Protein AF-A0A376GWA1-F1 (afdb_monomer)

pLDDT: mean 73.94, std 18.52, range [35.31, 97.44]

Radius of gyration: 30.55 Å; Cα contacts (8 Å, |Δi|>4): 297; chains: 1; bounding box: 70×50×86 Å

Sequence (378 aa):
MYVSLILFSVLILTYRDEFFILRLTRSLVLTAFQISLTAFISRSLGLTKLRANLLSLSLEDYSLKVYGVSLAIAVGLYLLYFFFHKTTHYTYKSVQSFILITAIFSFMGLLTFSGILVYQSALWTKNFFGNVGIDEILYTLSQPLTGTDAGQIYTFILGPLLNAVVLSFLIVFLYRIFFLFVWSNKDTSFYTLSSKKNICLTIVSLIIMSTGILAGVSTIGYSELKAYFFEKSTLYEDYFTDPHDVKITFPSQKRNLIYIYVESLESTYLSKELGGIQEENLLPHLSELAQTENGINFSHQNNLGGAIQVPGVGFTVGGMVAQSAGVPLKVTGGYNENEYGNTTSFMPGLTSIGTILAEQGYNQAILMGSDASFGGAR

Secondary structure (DSSP, 8-state):
-HHHHHHHHHHHHH---S-HHHHHHHHHHHHHHHHHHHHHHHHHTT-HHHHHHH--S--TT--HHHHHHHHHHHHHHHHHHHHHHTTTS--HHHHHHHHHHHHHHHHHHHHHHHHHHHHHHHHHHHHHH-S--HHHHHHHHHS-STT--HHHHHHHIIIIIHHHHHHHHHHHHHHHHHHHHTTTTS--SS----HHHHHHHHHHHHHHHHHHHHHHHHHH-HHHHHHHHH----HHHHH---TTTS-----SS---------TT--GGGSBTTTTSSBSS-S-HHHHHHHTSTT-----SSSSS--PPPPTT-SSHHHHHHHHHHSS-----TTS-TT-TTTSSSSSTT---HHHHHHHTT-------SS-TTGGG--

InterPro domains:
  IPR017850 Alkaline-phosphatase-like, core domain superfamily [G3DSA:3.40.720.10] (250-378)
  IPR050448 OpgB/LTA synthase bacterial cell wall biosynthesis [PTHR47371] (42-376)

Structure (mmCIF, N/CA/C/O backbone):
data_AF-A0A376GWA1-F1
#
_entry.id   AF-A0A376GWA1-F1
#
loop_
_atom_site.group_PDB
_atom_site.id
_atom_site.type_symbol
_atom_site.label_atom_id
_atom_site.label_alt_id
_atom_site.label_comp_id
_atom_site.label_asym_id
_atom_site.label_entity_id
_atom_site.label_seq_id
_atom_site.pdbx_PDB_ins_code
_atom_site.Cartn_x
_atom_site.Cartn_y
_atom_site.Cartn_z
_atom_site.occupancy
_atom_site.B_iso_or_equiv
_atom_site.auth_seq_id
_atom_site.auth_comp_id
_atom_site.auth_asym_id
_atom_site.auth_atom_id
_atom_site.pdbx_PDB_model_num
ATOM 1 N N . MET A 1 1 ? 17.966 25.066 -29.386 1.00 43.84 1 MET A N 1
ATOM 2 C CA . MET A 1 1 ? 17.988 25.423 -30.817 1.00 43.84 1 MET A CA 1
ATOM 3 C C . MET A 1 1 ? 19.388 25.249 -31.391 1.00 43.84 1 MET A C 1
ATOM 5 O O . MET A 1 1 ? 19.549 24.379 -32.231 1.00 43.84 1 MET A O 1
ATOM 9 N N . TYR A 1 2 ? 20.410 25.955 -30.887 1.00 44.69 2 TYR A N 1
ATOM 10 C CA . TYR A 1 2 ? 21.795 25.828 -31.374 1.00 44.69 2 TYR A CA 1
ATOM 11 C C . TYR A 1 2 ? 22.357 24.402 -31.297 1.00 44.69 2 TYR A C 1
ATOM 13 O O . TYR A 1 2 ? 22.896 23.922 -32.281 1.00 44.69 2 TYR A O 1
ATOM 21 N N . VAL A 1 3 ? 22.146 23.673 -30.194 1.00 50.56 3 VAL A N 1
ATOM 22 C CA . VAL A 1 3 ? 22.621 22.279 -30.057 1.00 50.56 3 VAL A CA 1
ATOM 23 C C . VAL A 1 3 ? 21.948 21.337 -31.060 1.00 50.56 3 VAL A C 1
ATOM 25 O O . VAL A 1 3 ? 22.618 20.508 -31.660 1.00 50.56 3 VAL A O 1
ATOM 28 N N . SER A 1 4 ? 20.641 21.483 -31.287 1.00 52.28 4 SER A N 1
ATOM 29 C CA . SER A 1 4 ? 19.888 20.652 -32.235 1.00 52.28 4 SER A CA 1
ATOM 30 C C . SER A 1 4 ? 20.207 20.999 -33.692 1.00 52.28 4 SER A C 1
ATOM 32 O O . SER A 1 4 ? 20.303 20.097 -34.513 1.00 52.28 4 SER A O 1
ATOM 34 N N . LEU A 1 5 ? 20.434 22.278 -34.011 1.00 49.84 5 LEU A N 1
ATOM 35 C CA . LEU A 1 5 ? 20.917 22.727 -35.324 1.00 49.84 5 LEU A CA 1
ATOM 36 C C . LEU A 1 5 ? 22.355 22.281 -35.587 1.00 49.84 5 LEU A C 1
ATOM 38 O O . LEU A 1 5 ? 22.661 21.870 -36.702 1.00 49.84 5 LEU A O 1
ATOM 42 N N . ILE A 1 6 ? 23.219 22.304 -34.570 1.00 54.72 6 ILE A N 1
ATOM 43 C CA . ILE A 1 6 ? 24.573 21.752 -34.653 1.00 54.72 6 ILE A CA 1
ATOM 44 C C . ILE A 1 6 ? 24.490 20.237 -34.845 1.00 54.72 6 ILE A C 1
ATOM 46 O O . ILE A 1 6 ? 25.151 19.726 -35.737 1.00 54.72 6 ILE A O 1
ATOM 50 N N . LEU A 1 7 ? 23.635 19.520 -34.103 1.00 51.28 7 LEU A N 1
ATOM 51 C CA . LEU A 1 7 ? 23.456 18.076 -34.280 1.00 51.28 7 LEU A CA 1
ATOM 52 C C . LEU A 1 7 ? 22.918 17.749 -35.679 1.00 51.28 7 LEU A C 1
ATOM 54 O O . LEU A 1 7 ? 23.459 16.877 -36.345 1.00 51.28 7 LEU A O 1
ATOM 58 N N . PHE A 1 8 ? 21.913 18.486 -36.158 1.00 56.66 8 PHE A N 1
ATOM 59 C CA . PHE A 1 8 ? 21.371 18.364 -37.514 1.00 56.66 8 PHE A CA 1
ATOM 60 C C . PHE A 1 8 ? 22.450 18.589 -38.581 1.00 56.66 8 PHE A C 1
ATOM 62 O O . PHE A 1 8 ? 22.602 17.781 -39.497 1.00 56.66 8 PHE A O 1
ATOM 69 N N . SER A 1 9 ? 23.229 19.664 -38.434 1.00 49.88 9 SER A N 1
ATOM 70 C CA . SER A 1 9 ? 24.296 20.041 -39.366 1.00 49.88 9 SER A CA 1
ATOM 71 C C . SER A 1 9 ? 25.438 19.028 -39.343 1.00 49.88 9 SER A C 1
ATOM 73 O O . SER A 1 9 ? 25.935 18.625 -40.387 1.00 49.88 9 SER A O 1
ATOM 75 N N . VAL A 1 10 ? 25.822 18.542 -38.163 1.00 54.47 10 VAL A N 1
ATOM 76 C CA . VAL A 1 10 ? 26.822 17.483 -38.025 1.00 54.47 10 VAL A CA 1
ATOM 77 C C . VAL A 1 10 ? 26.305 16.204 -38.672 1.00 54.47 10 VAL A C 1
ATOM 79 O O . VAL A 1 10 ? 27.011 15.633 -39.496 1.00 54.47 10 VAL A O 1
ATOM 82 N N . LEU A 1 11 ? 25.071 15.782 -38.389 1.00 52.16 11 LEU A N 1
ATOM 83 C CA . LEU A 1 11 ? 24.484 14.558 -38.941 1.00 52.16 11 LEU A CA 1
ATOM 84 C C . LEU A 1 11 ? 24.342 14.610 -40.469 1.00 52.16 11 LEU A C 1
ATOM 86 O O . LEU A 1 11 ? 24.653 13.624 -41.133 1.00 52.16 11 LEU A O 1
ATOM 90 N N . ILE A 1 12 ? 23.943 15.751 -41.048 1.00 51.69 12 ILE A N 1
ATOM 91 C CA . ILE A 1 12 ? 23.809 15.891 -42.508 1.00 51.69 12 ILE A CA 1
ATOM 92 C C . ILE A 1 12 ? 25.167 15.985 -43.224 1.00 51.69 12 ILE A C 1
ATOM 94 O O . ILE A 1 12 ? 25.289 15.546 -44.369 1.00 51.69 12 ILE A O 1
ATOM 98 N N . LEU A 1 13 ? 26.198 16.517 -42.558 1.00 49.69 13 LEU A N 1
ATOM 99 C CA . LEU A 1 13 ? 27.536 16.688 -43.134 1.00 49.69 13 LEU A CA 1
ATOM 100 C C . LEU A 1 13 ? 28.444 15.462 -42.942 1.00 49.69 13 LEU A C 1
ATOM 102 O O . LEU A 1 13 ? 29.303 15.218 -43.785 1.00 49.69 13 LEU A O 1
ATOM 106 N N . THR A 1 14 ? 28.265 14.680 -41.871 1.00 46.69 14 THR A N 1
ATOM 107 C CA . THR A 1 14 ? 29.135 13.526 -41.555 1.00 46.69 14 THR A CA 1
ATOM 108 C C . THR A 1 14 ? 28.637 12.191 -42.105 1.00 46.69 14 THR A C 1
ATOM 110 O O . THR A 1 14 ? 29.455 11.305 -42.353 1.00 46.69 14 THR A O 1
ATOM 113 N N . TYR A 1 15 ? 27.333 12.021 -42.347 1.00 52.41 15 TYR A N 1
ATOM 114 C CA . TYR A 1 15 ? 26.832 10.787 -42.957 1.00 52.41 15 TYR A CA 1
ATOM 115 C C . TYR A 1 15 ? 27.150 10.734 -44.452 1.00 52.41 15 TYR A C 1
ATOM 117 O O . TYR A 1 15 ? 26.867 11.669 -45.192 1.00 52.41 15 TYR A O 1
ATOM 125 N N . ARG A 1 16 ? 27.699 9.609 -44.915 1.00 51.59 16 ARG A N 1
ATOM 126 C CA . ARG A 1 16 ? 28.082 9.354 -46.315 1.00 51.59 16 ARG A CA 1
ATOM 127 C C . ARG A 1 16 ? 27.041 8.508 -47.068 1.00 51.59 16 ARG A C 1
ATOM 129 O O . ARG A 1 16 ? 27.398 7.657 -47.869 1.00 51.59 16 ARG A O 1
ATOM 136 N N . ASP A 1 17 ? 25.749 8.718 -46.813 1.00 52.72 17 ASP A N 1
ATOM 137 C CA . ASP A 1 17 ? 24.695 8.046 -47.593 1.00 52.72 17 ASP A CA 1
ATOM 138 C C . ASP A 1 17 ? 24.692 8.577 -49.037 1.00 52.72 17 ASP A C 1
ATOM 140 O O . ASP A 1 17 ? 24.667 9.794 -49.223 1.00 52.72 17 ASP A O 1
ATOM 144 N N . GLU A 1 18 ? 24.682 7.710 -50.055 1.00 46.94 18 GLU A N 1
ATOM 145 C CA . GLU A 1 18 ? 24.716 8.127 -51.475 1.00 46.94 18 GLU A CA 1
ATOM 146 C C . GLU A 1 18 ? 23.522 9.010 -51.887 1.00 46.94 18 GLU A C 1
ATOM 148 O O . GLU A 1 18 ? 23.629 9.809 -52.814 1.00 46.94 18 GLU A O 1
ATOM 153 N N . PHE A 1 19 ? 22.403 8.942 -51.156 1.00 49.78 19 PHE A N 1
ATOM 154 C CA . PHE A 1 19 ? 21.182 9.689 -51.453 1.00 49.78 19 PHE A CA 1
ATOM 155 C C . PHE A 1 19 ? 20.932 10.817 -50.442 1.00 49.78 19 PHE A C 1
ATOM 157 O O . PHE A 1 19 ? 20.612 10.580 -49.273 1.00 49.78 19 PHE A O 1
ATOM 164 N N . PHE A 1 20 ? 21.012 12.064 -50.918 1.00 51.97 20 PHE A N 1
ATOM 165 C CA . PHE A 1 20 ? 20.806 13.291 -50.131 1.00 51.97 20 PHE A CA 1
ATOM 166 C C . PHE A 1 20 ? 19.469 13.315 -49.371 1.00 51.97 20 PHE A C 1
ATOM 168 O O . PHE A 1 20 ? 19.430 13.699 -48.204 1.00 51.97 20 PHE A O 1
ATOM 175 N N . ILE A 1 21 ? 18.386 12.843 -50.001 1.00 45.09 21 ILE A N 1
ATOM 176 C CA . ILE A 1 21 ? 17.042 12.817 -49.401 1.00 45.09 21 ILE A CA 1
ATOM 177 C C . ILE A 1 21 ? 17.017 11.935 -48.150 1.00 45.09 21 ILE A C 1
ATOM 179 O O . ILE A 1 21 ? 16.482 12.344 -47.122 1.00 45.09 21 ILE A O 1
ATOM 183 N N . LEU A 1 22 ? 17.659 10.764 -48.202 1.00 47.38 22 LEU A N 1
ATOM 184 C CA .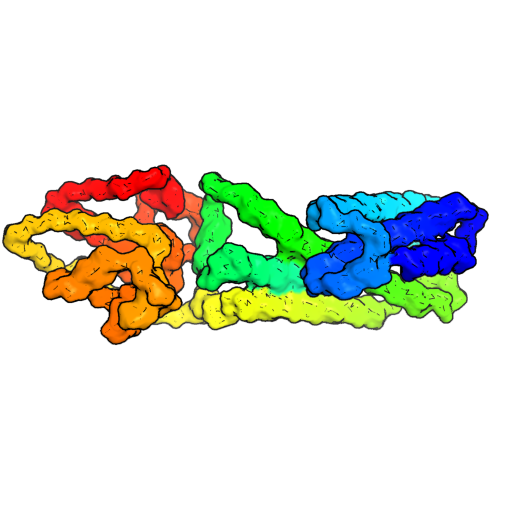 LEU A 1 22 ? 17.701 9.825 -47.082 1.00 47.38 22 LEU A CA 1
ATOM 185 C C . LEU A 1 22 ? 18.472 10.417 -45.893 1.00 47.38 22 LEU A C 1
ATOM 187 O O . LEU A 1 22 ? 18.023 10.340 -44.745 1.00 47.38 22 LEU A O 1
ATOM 191 N N . ARG A 1 23 ? 19.595 11.077 -46.191 1.00 55.56 23 ARG A N 1
ATOM 192 C CA . ARG A 1 23 ? 20.432 11.782 -45.218 1.00 55.56 23 ARG A CA 1
ATOM 193 C C . ARG A 1 23 ? 19.675 12.927 -44.541 1.00 55.56 23 ARG A C 1
ATOM 195 O O . ARG A 1 23 ? 19.701 13.047 -43.320 1.00 55.56 23 ARG A O 1
ATOM 202 N N . LEU A 1 24 ? 18.943 13.718 -45.324 1.00 52.69 24 LEU A N 1
ATOM 203 C CA . LEU A 1 24 ? 18.109 14.813 -44.837 1.00 52.69 24 LEU A CA 1
ATOM 204 C C . LEU A 1 24 ? 16.994 14.305 -43.913 1.00 52.69 24 LEU A C 1
ATOM 206 O O . LEU A 1 24 ? 16.835 14.816 -42.805 1.00 52.69 24 LEU A O 1
ATOM 210 N N . THR A 1 25 ? 16.265 13.259 -44.319 1.00 50.50 25 THR A N 1
ATOM 211 C CA . THR A 1 25 ? 15.209 12.662 -43.483 1.00 50.50 25 THR A CA 1
ATOM 212 C C . THR A 1 25 ? 15.746 12.093 -42.171 1.00 50.50 25 THR A C 1
ATOM 214 O O . THR A 1 25 ? 15.136 12.307 -41.126 1.00 50.50 25 THR A O 1
ATOM 217 N N . ARG A 1 26 ? 16.913 11.434 -42.182 1.00 55.84 26 ARG A N 1
ATOM 218 C CA . ARG A 1 26 ? 17.567 10.930 -40.963 1.00 55.84 26 ARG A CA 1
ATOM 219 C C . ARG A 1 26 ? 17.908 12.046 -39.993 1.00 55.84 26 ARG A C 1
ATOM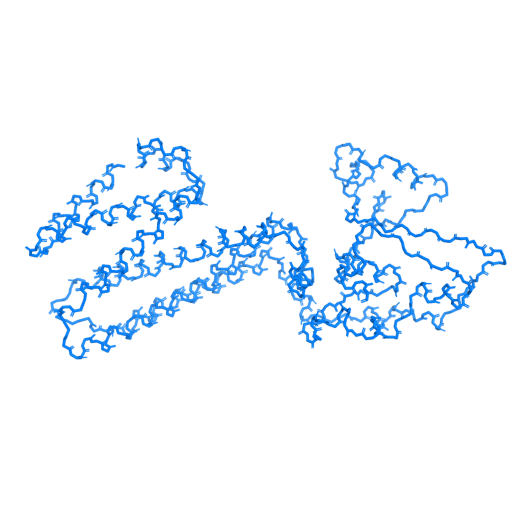 221 O O . ARG A 1 26 ? 17.571 11.949 -38.814 1.00 55.84 26 ARG A O 1
ATOM 228 N N . SER A 1 27 ? 18.563 13.093 -40.487 1.00 57.78 27 SER A N 1
ATOM 229 C CA . SER A 1 27 ? 18.956 14.227 -39.657 1.00 57.78 27 SER A CA 1
ATOM 230 C C . SER A 1 27 ? 17.727 14.910 -39.061 1.00 57.78 27 SER A C 1
ATOM 232 O O . SER A 1 27 ? 17.721 15.187 -37.868 1.00 57.78 27 SER A O 1
ATOM 234 N N . LEU A 1 28 ? 16.648 15.088 -39.834 1.00 57.03 28 LEU A N 1
ATOM 235 C CA . LEU A 1 28 ? 15.393 15.659 -39.329 1.00 57.03 28 LEU A CA 1
ATOM 236 C C . LEU A 1 28 ? 14.769 14.807 -38.214 1.00 57.03 28 LEU A C 1
ATOM 238 O O . LEU A 1 28 ? 14.411 15.344 -37.167 1.00 57.03 28 LEU A O 1
ATOM 242 N N . VAL A 1 29 ? 14.679 13.485 -38.401 1.00 57.00 29 VAL A N 1
ATOM 243 C CA . VAL A 1 29 ? 14.091 12.567 -37.409 1.00 57.00 29 VAL A CA 1
ATOM 244 C C . VAL A 1 29 ? 14.927 12.511 -36.130 1.00 57.00 29 VAL A C 1
ATOM 246 O O . VAL A 1 29 ? 14.375 12.575 -35.035 1.00 57.00 29 VAL A O 1
ATOM 249 N N . LEU A 1 30 ? 16.254 12.436 -36.243 1.00 56.84 30 LEU A N 1
ATOM 250 C CA . LEU A 1 30 ? 17.157 12.382 -35.089 1.00 56.84 30 LEU A CA 1
ATOM 251 C C . LEU A 1 30 ? 17.170 13.698 -34.306 1.00 56.84 30 LEU A C 1
ATOM 253 O O . LEU A 1 30 ? 17.170 13.682 -33.076 1.00 56.84 30 LEU A O 1
ATOM 257 N N . THR A 1 31 ? 17.124 14.834 -35.000 1.00 60.22 31 THR A N 1
ATOM 258 C CA . THR A 1 31 ? 17.002 16.153 -34.372 1.00 60.22 31 THR A CA 1
ATOM 259 C C . THR A 1 31 ? 15.644 16.311 -33.686 1.00 60.22 31 THR A C 1
ATOM 261 O O . THR A 1 31 ? 15.601 16.763 -32.543 1.00 60.22 31 THR A O 1
ATOM 264 N N . ALA A 1 32 ? 14.545 15.889 -34.320 1.00 57.03 32 ALA A N 1
ATOM 265 C CA . ALA A 1 32 ? 13.217 15.908 -33.706 1.00 57.03 32 ALA A CA 1
ATOM 266 C C . ALA A 1 32 ? 13.155 15.006 -32.461 1.00 57.03 32 ALA A C 1
ATOM 268 O O . ALA A 1 32 ? 12.693 15.439 -31.407 1.00 57.03 32 ALA A O 1
ATOM 269 N N . PHE A 1 33 ? 13.709 13.793 -32.544 1.00 60.47 33 PHE A N 1
ATOM 270 C CA . PHE A 1 33 ? 13.827 12.875 -31.414 1.00 60.47 33 PHE A CA 1
ATOM 271 C C . PHE A 1 33 ? 14.638 13.483 -30.265 1.00 60.47 33 PHE A C 1
ATOM 273 O O . PHE A 1 33 ? 14.189 13.463 -29.122 1.00 60.47 33 PHE A O 1
ATOM 280 N N . GLN A 1 34 ? 15.799 14.076 -30.556 1.00 65.38 34 GLN A N 1
ATOM 281 C CA . GLN A 1 34 ? 16.631 14.731 -29.547 1.00 65.38 34 GLN A CA 1
ATOM 282 C C . GLN A 1 34 ? 15.878 15.874 -28.856 1.00 65.38 34 GLN A C 1
ATOM 284 O O . GLN A 1 34 ? 15.962 16.004 -27.635 1.00 65.38 34 GLN A O 1
ATOM 289 N N . ILE A 1 35 ? 15.143 16.696 -29.609 1.00 62.25 35 ILE A N 1
ATOM 290 C CA . ILE A 1 35 ? 14.352 17.808 -29.067 1.00 62.25 35 ILE A CA 1
ATOM 291 C C . ILE A 1 35 ? 13.261 17.276 -28.131 1.00 62.25 35 ILE A C 1
ATOM 293 O O . ILE A 1 35 ? 13.181 17.718 -26.982 1.00 62.25 35 ILE A O 1
ATOM 297 N N . SER A 1 36 ? 12.479 16.289 -28.578 1.00 60.16 36 SER A N 1
ATOM 298 C CA . SER A 1 36 ? 11.403 15.689 -27.781 1.00 60.16 36 SER A CA 1
ATOM 299 C C . SER A 1 36 ? 11.926 14.983 -26.529 1.00 60.16 36 SER A C 1
ATOM 301 O O . SER A 1 36 ? 11.378 15.162 -25.442 1.00 60.16 36 SER A O 1
ATOM 303 N N . LEU A 1 37 ? 13.028 14.240 -26.649 1.00 60.50 37 LEU A N 1
ATOM 304 C CA . LEU A 1 37 ? 13.675 13.550 -25.535 1.00 60.50 37 LEU A CA 1
ATOM 305 C C . LEU A 1 37 ? 14.234 14.540 -24.503 1.00 60.50 37 LEU A C 1
ATOM 307 O O . LEU A 1 37 ? 14.027 14.375 -23.303 1.00 60.50 37 LEU A O 1
ATOM 311 N N . THR A 1 38 ? 14.906 15.597 -24.964 1.00 60.41 38 THR A N 1
ATOM 312 C CA . THR A 1 38 ? 15.477 16.633 -24.089 1.00 60.41 38 THR A CA 1
ATOM 313 C C . THR A 1 38 ? 14.379 17.377 -23.330 1.00 60.41 38 THR A C 1
ATOM 315 O O . THR A 1 38 ? 14.518 17.625 -22.130 1.00 60.41 38 THR A O 1
ATOM 318 N N . ALA A 1 39 ? 13.269 17.694 -24.004 1.00 59.59 39 ALA A N 1
ATOM 319 C CA . ALA A 1 39 ? 12.104 18.325 -23.391 1.00 59.59 39 ALA A CA 1
ATOM 320 C C . ALA A 1 39 ? 11.457 17.425 -22.323 1.00 59.59 39 ALA A C 1
ATOM 322 O O . ALA A 1 39 ? 11.138 17.896 -21.230 1.00 59.59 39 ALA A O 1
ATOM 323 N N . PHE A 1 40 ? 11.321 16.127 -22.610 1.00 60.56 40 PHE A N 1
ATOM 324 C CA . PHE A 1 40 ? 10.757 15.146 -21.684 1.00 60.56 40 PHE A CA 1
ATOM 325 C C . PHE A 1 40 ? 11.630 14.957 -20.433 1.00 60.56 40 PHE A C 1
ATOM 327 O O . PHE A 1 40 ? 11.143 15.118 -19.314 1.00 60.56 40 PHE A O 1
ATOM 334 N N . ILE A 1 41 ? 12.934 14.704 -20.610 1.00 56.56 41 ILE A N 1
ATOM 335 C CA . ILE A 1 41 ? 13.886 14.498 -19.503 1.00 56.56 41 ILE A CA 1
ATOM 336 C C . ILE A 1 41 ? 13.970 15.740 -18.613 1.00 56.56 41 ILE A C 1
ATOM 338 O O . ILE A 1 41 ? 13.891 15.634 -17.390 1.00 56.56 41 ILE A O 1
ATOM 342 N N . SER A 1 42 ? 14.080 16.929 -19.214 1.00 59.84 42 SER A N 1
ATOM 343 C CA . SER A 1 42 ? 14.188 18.179 -18.451 1.00 59.84 42 SER A CA 1
ATOM 344 C C . SER A 1 42 ? 12.953 18.426 -17.581 1.00 59.84 42 SER A C 1
ATOM 346 O O . SER A 1 42 ? 13.077 18.967 -16.484 1.00 59.84 42 SER A O 1
ATOM 348 N N . ARG A 1 43 ? 11.765 18.008 -18.040 1.00 57.25 43 ARG A N 1
ATOM 349 C CA . ARG A 1 43 ? 10.516 18.131 -17.280 1.00 57.25 43 ARG A CA 1
ATOM 350 C C . ARG A 1 43 ? 10.371 17.046 -16.212 1.00 57.25 43 ARG A C 1
ATOM 352 O O . ARG A 1 43 ? 9.977 17.375 -15.100 1.00 57.25 43 ARG A O 1
ATOM 359 N N . SER A 1 44 ? 10.733 15.798 -16.515 1.00 54.81 44 SER A N 1
ATOM 360 C CA . SER A 1 44 ? 10.682 14.683 -15.556 1.00 54.81 44 SER A CA 1
ATOM 361 C C . SER A 1 44 ? 11.647 14.854 -14.378 1.00 54.81 44 SER A C 1
ATOM 363 O O . SER A 1 44 ? 11.371 14.342 -13.301 1.00 54.81 44 SER A O 1
ATOM 365 N N . LEU A 1 45 ? 12.771 15.550 -14.578 1.00 54.41 45 LEU A N 1
ATOM 366 C CA . LEU A 1 45 ? 13.791 15.787 -13.549 1.00 54.41 45 LEU A CA 1
ATOM 367 C C . LEU A 1 45 ? 13.687 17.173 -12.884 1.00 54.41 45 LEU A C 1
ATOM 369 O O . LEU A 1 45 ? 14.565 17.543 -12.111 1.00 54.41 45 LEU A O 1
ATOM 373 N N . GLY A 1 46 ? 12.663 17.975 -13.204 1.00 55.22 46 GLY A N 1
ATOM 374 C CA . GLY A 1 46 ? 12.490 19.316 -12.625 1.00 55.22 46 GLY A CA 1
ATOM 375 C C . GLY A 1 46 ? 13.579 20.334 -13.008 1.00 55.22 46 GLY A C 1
ATOM 376 O O . GLY A 1 46 ? 13.740 21.356 -12.344 1.00 55.22 46 GLY A O 1
ATOM 377 N N . LEU A 1 47 ? 14.335 20.090 -14.085 1.00 58.69 47 LEU A N 1
ATOM 378 C CA . LEU A 1 47 ? 15.491 20.893 -14.506 1.00 58.69 47 LEU A CA 1
ATOM 379 C C . LEU A 1 47 ? 15.065 22.144 -15.301 1.00 58.69 47 LEU A C 1
ATOM 381 O O . LEU A 1 47 ? 15.340 22.288 -16.496 1.00 58.69 47 LEU A O 1
ATOM 385 N N . THR A 1 48 ? 14.404 23.088 -14.629 1.00 55.31 48 THR A N 1
ATOM 386 C CA . THR A 1 48 ? 13.850 24.325 -15.220 1.00 55.31 48 THR A CA 1
ATOM 387 C C . THR A 1 48 ? 14.893 25.238 -15.877 1.00 55.31 48 THR A C 1
ATOM 389 O O . THR A 1 48 ? 14.604 25.844 -16.906 1.00 55.31 48 THR A O 1
ATOM 392 N N . LYS A 1 49 ? 16.133 25.300 -15.369 1.00 45.94 49 LYS A N 1
ATOM 393 C CA . LYS A 1 49 ? 17.220 26.092 -15.991 1.00 45.94 49 LYS A CA 1
ATOM 394 C C . LYS A 1 49 ? 17.739 25.499 -17.308 1.00 45.94 49 LYS A C 1
ATOM 396 O O . LYS A 1 49 ? 18.137 26.249 -18.196 1.00 45.94 49 LYS A O 1
ATOM 401 N N . LEU A 1 50 ? 17.712 24.171 -17.464 1.00 50.28 50 LEU A N 1
ATOM 402 C CA . LEU A 1 50 ? 18.107 23.503 -18.712 1.00 50.28 50 LEU A CA 1
ATOM 403 C C . LEU A 1 50 ? 17.084 23.798 -19.828 1.00 50.28 50 LEU A C 1
ATOM 405 O O . LEU A 1 50 ? 17.457 24.020 -20.979 1.00 50.28 50 LEU A O 1
ATOM 409 N N . ARG A 1 51 ? 15.799 23.887 -19.452 1.00 50.94 51 ARG A N 1
ATOM 410 C CA . ARG A 1 51 ? 14.655 24.215 -20.322 1.00 50.94 51 ARG A CA 1
ATOM 411 C C . ARG A 1 51 ? 14.805 25.579 -21.009 1.00 50.94 51 ARG A C 1
ATOM 413 O O . ARG A 1 51 ? 14.628 25.650 -22.221 1.00 50.94 51 ARG A O 1
ATOM 420 N N . ALA A 1 52 ? 15.174 26.622 -20.260 1.00 48.59 52 ALA A N 1
ATOM 421 C CA . ALA A 1 52 ? 15.273 27.998 -20.765 1.00 48.59 52 ALA A CA 1
ATOM 422 C C . ALA A 1 52 ? 16.430 28.211 -21.762 1.00 48.59 52 ALA A C 1
ATOM 424 O O . ALA A 1 52 ? 16.297 28.972 -22.716 1.00 48.59 52 ALA A O 1
ATOM 425 N N . ASN A 1 53 ? 17.550 27.504 -21.582 1.00 47.53 53 ASN A N 1
ATOM 426 C CA . ASN A 1 53 ? 18.735 27.668 -22.432 1.00 47.53 53 ASN A CA 1
ATOM 427 C C . ASN A 1 53 ? 18.732 26.769 -23.686 1.00 47.53 53 ASN A C 1
ATOM 429 O O . ASN A 1 53 ? 19.423 27.067 -24.661 1.00 47.53 53 ASN A O 1
ATOM 433 N N . LEU A 1 54 ? 17.974 25.663 -23.694 1.00 49.12 54 LEU A N 1
ATOM 434 C CA . LEU A 1 54 ? 17.972 24.694 -24.803 1.00 49.12 54 LEU A CA 1
ATOM 435 C C . LEU A 1 54 ? 16.814 24.868 -25.795 1.00 49.12 54 LEU A C 1
ATOM 437 O O . LEU A 1 54 ? 16.983 24.526 -26.970 1.00 49.12 54 LEU A O 1
ATOM 441 N N . LEU A 1 55 ? 15.663 25.402 -25.384 1.00 50.94 55 LEU A N 1
ATOM 442 C CA . LEU A 1 55 ? 14.455 25.496 -26.209 1.00 50.94 55 LEU A CA 1
ATOM 443 C C . LEU A 1 55 ? 13.961 26.949 -26.226 1.00 50.94 55 LEU A C 1
ATOM 445 O O . LEU A 1 55 ? 13.311 27.397 -25.297 1.00 50.94 55 LEU A O 1
ATOM 449 N N . SER A 1 56 ? 14.283 27.690 -27.290 1.00 43.34 56 SER A N 1
ATOM 450 C CA . SER A 1 56 ? 13.837 29.079 -27.501 1.00 43.34 56 SER A CA 1
ATOM 451 C C . SER A 1 56 ? 12.434 29.187 -28.111 1.00 43.34 56 SER A C 1
ATOM 453 O O . SER A 1 56 ? 11.979 30.284 -28.411 1.00 43.34 56 SER A O 1
ATOM 455 N N . LEU A 1 57 ? 11.755 28.059 -28.340 1.00 43.03 57 LEU A N 1
ATOM 456 C CA . LEU A 1 57 ? 10.321 28.058 -28.605 1.00 43.03 57 LEU A CA 1
ATOM 457 C C . LEU A 1 57 ? 9.624 28.156 -27.252 1.00 43.03 57 LEU A C 1
ATOM 459 O O . LEU A 1 57 ? 9.892 27.326 -26.381 1.00 43.03 57 LEU A O 1
ATOM 463 N N . SER A 1 58 ? 8.740 29.143 -27.095 1.00 41.53 58 SER A N 1
ATOM 464 C CA . SER A 1 58 ? 7.801 29.272 -25.977 1.00 41.53 58 SER A CA 1
ATOM 465 C C . SER A 1 58 ? 6.829 28.087 -25.989 1.00 41.53 58 SER A C 1
ATOM 467 O O . SER A 1 58 ? 5.667 28.169 -26.366 1.00 41.53 58 SER A O 1
ATOM 469 N N . LEU A 1 59 ? 7.353 26.927 -25.621 1.00 46.59 59 LEU A N 1
ATOM 470 C CA . LEU A 1 59 ? 6.687 25.640 -25.490 1.00 46.59 59 LEU A CA 1
ATOM 471 C C . LEU A 1 59 ? 5.991 25.549 -24.117 1.00 46.59 59 LEU A C 1
ATOM 473 O O . LEU A 1 59 ? 5.961 24.491 -23.479 1.00 46.59 59 LEU A O 1
ATOM 477 N N . GLU A 1 60 ? 5.511 26.690 -23.617 1.00 46.12 60 GLU A N 1
ATOM 478 C CA . GLU A 1 60 ? 4.941 26.835 -22.277 1.00 46.12 60 GLU A CA 1
ATOM 479 C C . GLU A 1 60 ? 3.560 26.180 -22.153 1.00 46.12 60 GLU A C 1
ATOM 481 O O . GLU A 1 60 ? 3.250 25.677 -21.076 1.00 46.12 60 GLU A O 1
ATOM 486 N N . ASP A 1 61 ? 2.830 25.998 -23.259 1.00 45.56 61 ASP A N 1
ATOM 487 C CA . ASP A 1 61 ? 1.416 25.589 -23.212 1.00 45.56 61 ASP A CA 1
ATOM 488 C C . ASP A 1 61 ? 1.128 24.093 -23.414 1.00 45.56 61 ASP A C 1
ATOM 490 O O . ASP A 1 61 ? -0.018 23.655 -23.300 1.00 45.56 61 ASP A O 1
ATOM 494 N N . TYR A 1 62 ? 2.132 23.255 -23.688 1.00 52.91 62 TYR A N 1
ATOM 495 C CA . TYR A 1 62 ? 1.869 21.839 -23.970 1.00 52.91 62 TYR A CA 1
ATOM 496 C C . TYR A 1 62 ? 1.974 20.951 -22.719 1.00 52.91 62 TYR A C 1
ATOM 498 O O . TYR A 1 62 ? 2.961 20.968 -21.969 1.00 52.91 62 TYR A O 1
ATOM 506 N N . SER A 1 63 ? 0.938 20.134 -22.498 1.00 53.38 63 SER A N 1
ATOM 507 C CA . SER A 1 63 ? 0.889 19.154 -21.406 1.00 53.38 63 SER A CA 1
ATOM 508 C C . SER A 1 63 ? 1.931 18.041 -21.599 1.00 53.38 63 SER A C 1
ATOM 510 O O . SER A 1 63 ? 2.336 17.739 -22.723 1.00 53.38 63 SER A O 1
ATOM 512 N N . LEU A 1 64 ? 2.353 17.387 -20.506 1.00 51.81 64 LEU A N 1
ATOM 513 C CA . LEU A 1 64 ? 3.280 16.237 -20.527 1.00 51.81 64 LEU A CA 1
ATOM 514 C C . LEU A 1 64 ? 2.850 15.161 -21.552 1.00 51.81 64 LEU A C 1
ATOM 516 O O . LEU A 1 64 ? 3.691 14.530 -22.190 1.00 51.81 64 LEU A O 1
ATOM 520 N N . LYS A 1 65 ? 1.533 15.027 -21.764 1.00 49.56 65 LYS A N 1
ATOM 521 C CA . LYS A 1 65 ? 0.901 14.111 -22.721 1.00 49.56 65 LYS A CA 1
ATOM 522 C C . LYS A 1 65 ? 1.349 14.372 -24.162 1.00 49.56 65 LYS A C 1
ATOM 524 O O . LYS A 1 65 ? 1.620 13.428 -24.894 1.00 49.56 65 LYS A O 1
ATOM 529 N N . VAL A 1 66 ? 1.497 15.635 -24.561 1.00 54.97 66 VAL A N 1
ATOM 530 C CA . VAL A 1 66 ? 1.895 16.006 -25.930 1.00 54.97 66 VAL A CA 1
ATOM 531 C C . VAL A 1 66 ? 3.353 15.635 -26.196 1.00 54.97 66 VAL A C 1
ATOM 533 O O . VAL A 1 66 ? 3.669 15.123 -27.269 1.00 54.97 66 VAL A O 1
ATOM 536 N N . TYR A 1 67 ? 4.234 15.797 -25.205 1.00 55.91 67 TYR A N 1
ATOM 537 C CA . TYR A 1 67 ? 5.638 15.382 -25.309 1.00 55.91 67 TYR A CA 1
ATOM 538 C C . TYR A 1 67 ? 5.803 13.860 -25.309 1.00 55.91 67 TYR A C 1
ATOM 540 O O . TYR A 1 67 ? 6.585 13.335 -26.096 1.00 55.91 67 TYR A O 1
ATOM 548 N N . GLY A 1 68 ? 5.034 13.143 -24.483 1.00 52.66 68 GLY A N 1
ATOM 549 C CA . GLY A 1 68 ? 5.028 11.677 -24.481 1.00 52.66 68 GLY A CA 1
ATOM 550 C C . GLY A 1 68 ? 4.541 11.088 -25.809 1.00 52.66 68 GLY A C 1
ATOM 551 O O . GLY A 1 68 ? 5.190 10.208 -26.369 1.00 52.66 68 GLY A O 1
ATOM 552 N N . VAL A 1 69 ? 3.446 11.622 -26.364 1.00 52.19 69 VAL A N 1
ATOM 553 C CA . VAL A 1 69 ? 2.888 11.175 -27.654 1.00 52.19 69 VAL A CA 1
ATOM 554 C C . VAL A 1 69 ? 3.821 11.510 -28.818 1.00 52.19 69 VAL A C 1
ATOM 556 O O . VAL A 1 69 ? 4.074 10.658 -29.666 1.00 52.19 69 VAL A O 1
ATOM 559 N N . SER A 1 70 ? 4.390 12.716 -28.854 1.00 50.56 70 SER A N 1
ATOM 560 C CA . SER A 1 70 ? 5.345 13.091 -29.907 1.00 50.56 70 SER A CA 1
ATOM 561 C C . SER A 1 70 ? 6.645 12.283 -29.837 1.00 50.56 70 SER A C 1
ATOM 563 O O . SER A 1 70 ? 7.189 11.924 -30.881 1.00 50.56 70 SER A O 1
ATOM 565 N N . LEU A 1 71 ? 7.107 11.910 -28.638 1.00 54.69 71 LEU A N 1
ATOM 566 C CA . LEU A 1 71 ? 8.221 10.977 -28.466 1.00 54.69 71 LEU A CA 1
ATOM 567 C C . LEU A 1 71 ? 7.863 9.568 -28.965 1.00 54.69 71 LEU A C 1
ATOM 569 O O . LEU A 1 71 ? 8.650 8.972 -29.695 1.00 54.69 71 LEU A O 1
ATOM 573 N N . ALA A 1 72 ? 6.672 9.057 -28.642 1.00 52.22 72 ALA A N 1
ATOM 574 C CA . ALA A 1 72 ? 6.205 7.754 -29.116 1.00 52.22 72 ALA A CA 1
ATOM 575 C C . ALA A 1 72 ? 6.086 7.699 -30.651 1.00 52.22 72 ALA A C 1
ATOM 577 O O . ALA A 1 72 ? 6.521 6.728 -31.268 1.00 52.22 72 ALA A O 1
ATOM 578 N N . ILE A 1 73 ? 5.577 8.764 -31.281 1.00 56.81 73 ILE A N 1
ATOM 579 C CA . ILE A 1 73 ? 5.503 8.891 -32.745 1.00 56.81 73 ILE A CA 1
ATOM 580 C C . ILE A 1 73 ? 6.909 8.946 -33.356 1.00 56.81 73 ILE A C 1
ATOM 582 O O . ILE A 1 73 ? 7.178 8.246 -34.330 1.00 56.81 73 ILE A O 1
ATOM 586 N N . ALA A 1 74 ? 7.831 9.719 -32.773 1.00 53.69 74 ALA A N 1
ATOM 587 C CA . ALA A 1 74 ? 9.214 9.790 -33.246 1.00 53.69 74 ALA A CA 1
ATOM 588 C C . ALA A 1 74 ? 9.929 8.428 -33.149 1.00 53.69 74 ALA A C 1
ATOM 590 O O . ALA A 1 74 ? 10.624 8.029 -34.083 1.00 53.69 74 ALA A O 1
ATOM 591 N N . VAL A 1 75 ? 9.712 7.684 -32.058 1.00 53.81 75 VAL A N 1
ATOM 592 C CA . VAL A 1 75 ? 10.218 6.313 -31.886 1.00 53.81 75 VAL A CA 1
ATOM 593 C C . VAL A 1 75 ? 9.583 5.363 -32.905 1.00 53.81 75 VAL A C 1
ATOM 595 O O . VAL A 1 75 ? 10.303 4.597 -33.539 1.00 53.81 75 VAL A O 1
ATOM 598 N N . GLY A 1 76 ? 8.269 5.442 -33.132 1.00 52.78 76 GLY A N 1
ATOM 599 C CA . GLY A 1 76 ? 7.563 4.625 -34.124 1.00 52.78 76 GLY A CA 1
ATOM 600 C C . GLY A 1 76 ? 8.064 4.854 -35.553 1.00 52.78 76 GLY A C 1
ATOM 601 O O . GLY A 1 76 ? 8.366 3.897 -36.265 1.00 52.78 76 GLY A O 1
ATOM 602 N N . LEU A 1 77 ? 8.242 6.115 -35.955 1.00 52.44 77 LEU A N 1
ATOM 603 C CA . LEU A 1 77 ? 8.802 6.478 -37.261 1.00 52.44 77 LEU A CA 1
ATOM 604 C C . LEU A 1 77 ? 10.260 6.021 -37.407 1.00 52.44 77 LEU A C 1
ATOM 606 O O . LEU A 1 77 ? 10.653 5.555 -38.475 1.00 52.44 77 LEU A O 1
ATOM 610 N N . TYR A 1 78 ? 11.052 6.090 -36.335 1.00 57.38 78 TYR A N 1
ATOM 611 C CA . TYR A 1 78 ? 12.428 5.595 -36.328 1.00 57.38 78 TYR A CA 1
ATOM 612 C C . TYR A 1 78 ? 12.508 4.060 -36.418 1.00 57.38 78 TYR A C 1
ATOM 614 O O . TYR A 1 78 ? 13.353 3.528 -37.140 1.00 57.38 78 TYR A O 1
ATOM 622 N N . LEU A 1 79 ? 11.612 3.334 -35.741 1.00 51.12 79 LEU A N 1
ATOM 623 C CA . LEU A 1 79 ? 11.519 1.872 -35.817 1.00 51.12 79 LEU A CA 1
ATOM 624 C C . LEU A 1 79 ? 11.075 1.400 -37.204 1.00 51.12 79 LEU A C 1
ATOM 626 O O . LEU A 1 79 ? 11.687 0.485 -37.753 1.00 51.12 79 LEU A O 1
ATOM 630 N N . LEU A 1 80 ? 10.073 2.055 -37.801 1.00 49.16 80 LEU A N 1
ATOM 631 C CA . LEU A 1 80 ? 9.656 1.807 -39.185 1.00 49.16 80 LEU A CA 1
ATOM 632 C C . LEU A 1 80 ? 10.812 2.060 -40.154 1.00 49.16 80 LEU A C 1
ATOM 634 O O . LEU A 1 80 ? 11.119 1.220 -40.997 1.00 49.16 80 LEU A O 1
ATOM 638 N N . TYR A 1 81 ? 11.516 3.178 -39.983 1.00 52.50 81 TYR A N 1
ATOM 639 C CA . TYR A 1 81 ? 12.687 3.502 -40.783 1.00 52.50 81 TYR A CA 1
ATOM 640 C C . TYR A 1 81 ? 13.785 2.430 -40.680 1.00 52.50 81 TYR A C 1
ATOM 642 O O . TYR A 1 81 ? 14.324 1.991 -41.695 1.00 52.50 81 TYR A O 1
ATOM 650 N N . PHE A 1 82 ? 14.100 1.966 -39.468 1.00 52.44 82 PHE A N 1
ATOM 651 C CA . PHE A 1 82 ? 15.106 0.927 -39.243 1.00 52.44 82 PHE A CA 1
ATOM 652 C C . PHE A 1 82 ? 14.685 -0.435 -39.813 1.00 52.44 82 PHE A C 1
ATOM 654 O O . PHE A 1 82 ? 15.526 -1.159 -40.349 1.00 52.44 82 PHE A O 1
ATOM 661 N N . PHE A 1 83 ? 13.393 -0.764 -39.731 1.00 44.88 83 PHE A N 1
ATOM 662 C CA . PHE A 1 83 ? 12.827 -1.988 -40.290 1.00 44.88 83 PHE A CA 1
ATOM 663 C C . PHE A 1 83 ? 12.942 -2.012 -41.819 1.00 44.88 83 PHE A C 1
ATOM 665 O O . PHE A 1 83 ? 13.410 -3.002 -42.369 1.00 44.88 83 PHE A O 1
ATOM 672 N N . PHE A 1 84 ? 12.608 -0.910 -42.503 1.00 41.09 84 PHE A N 1
ATOM 673 C CA . PHE A 1 84 ? 12.657 -0.833 -43.969 1.00 41.09 84 PHE A CA 1
ATOM 674 C C . PHE A 1 84 ? 14.058 -0.578 -44.542 1.00 41.09 84 PHE A C 1
ATOM 676 O O . PHE A 1 84 ? 14.370 -1.059 -45.629 1.00 41.09 84 PHE A O 1
ATOM 683 N N . HIS A 1 85 ? 14.935 0.138 -43.831 1.00 44.25 85 HIS A N 1
ATOM 684 C CA . HIS A 1 85 ? 16.276 0.450 -44.336 1.00 44.25 85 HIS A CA 1
ATOM 685 C C . HIS A 1 85 ? 17.219 -0.768 -44.367 1.00 44.25 85 HIS A C 1
ATOM 687 O O . HIS A 1 85 ? 18.205 -0.767 -45.099 1.00 44.25 85 HIS A O 1
ATOM 693 N N . LYS A 1 86 ? 16.938 -1.821 -43.589 1.00 44.09 86 LYS A N 1
ATOM 694 C CA . LYS A 1 86 ? 17.782 -3.026 -43.518 1.00 44.09 86 LYS A CA 1
ATOM 695 C C . LYS A 1 86 ? 17.348 -4.171 -44.433 1.00 44.09 86 LYS A C 1
ATOM 697 O O . LYS A 1 86 ? 18.120 -5.111 -44.610 1.00 44.09 86 LYS A O 1
ATOM 702 N N . THR A 1 87 ? 16.162 -4.106 -45.031 1.00 39.50 87 THR A N 1
ATOM 703 C CA . THR A 1 87 ? 15.640 -5.170 -45.906 1.00 39.50 87 THR A CA 1
ATOM 704 C C . THR A 1 87 ? 16.338 -5.216 -47.270 1.00 39.50 87 THR A C 1
ATOM 706 O O . THR A 1 87 ? 16.207 -6.200 -47.988 1.00 39.50 87 THR A O 1
ATOM 709 N N . THR A 1 88 ? 17.119 -4.195 -47.632 1.00 39.12 88 THR A N 1
ATOM 710 C CA . THR A 1 88 ? 17.724 -4.060 -48.966 1.00 39.12 88 THR A CA 1
ATOM 711 C C . THR A 1 88 ? 19.125 -4.672 -49.123 1.00 39.12 88 THR A C 1
ATOM 713 O O . THR A 1 88 ? 19.573 -4.807 -50.257 1.00 39.12 88 THR A O 1
ATOM 716 N N . HIS A 1 89 ? 19.822 -5.102 -48.055 1.00 40.31 89 HIS A N 1
ATOM 717 C CA . HIS A 1 89 ? 21.241 -5.513 -48.161 1.00 40.31 89 HIS A CA 1
ATOM 718 C C . HIS A 1 89 ? 21.685 -6.724 -47.313 1.00 40.31 89 HIS A C 1
ATOM 720 O O . HIS A 1 89 ? 22.776 -6.705 -46.740 1.00 40.31 89 HIS A O 1
ATOM 726 N N . TYR A 1 90 ? 20.909 -7.813 -47.232 1.00 40.16 90 TYR A N 1
ATOM 727 C CA . TYR A 1 90 ? 21.330 -8.977 -46.434 1.00 40.16 90 TYR A CA 1
ATOM 728 C C . TYR A 1 90 ? 21.470 -10.311 -47.181 1.00 40.16 90 TYR A C 1
ATOM 730 O O . TYR A 1 90 ? 20.525 -10.846 -47.746 1.00 40.16 90 TYR A O 1
ATOM 738 N N . THR A 1 91 ? 22.670 -10.893 -47.073 1.00 38.28 91 THR A N 1
ATOM 739 C CA . THR A 1 91 ? 22.996 -12.304 -47.341 1.00 38.28 91 THR A CA 1
ATOM 740 C C . THR A 1 91 ? 22.750 -13.170 -46.098 1.00 38.28 91 THR A C 1
ATOM 742 O O . THR A 1 91 ? 23.162 -12.796 -45.007 1.00 38.28 91 THR A O 1
ATOM 745 N N . TYR A 1 92 ? 22.186 -14.370 -46.253 1.00 35.31 92 TYR A N 1
ATOM 746 C CA . TYR A 1 92 ? 21.691 -15.305 -45.215 1.00 35.31 92 TYR A CA 1
ATOM 747 C C . TYR A 1 92 ? 22.449 -15.384 -43.854 1.00 35.31 92 TYR A C 1
ATOM 749 O O . TYR A 1 92 ? 21.815 -15.471 -42.803 1.00 35.31 92 TYR A O 1
ATOM 757 N N . LYS A 1 93 ? 23.792 -15.288 -43.818 1.00 40.16 93 LYS A N 1
ATOM 758 C CA . LYS A 1 93 ? 24.611 -15.297 -42.575 1.00 40.16 93 LYS A CA 1
ATOM 759 C C . LYS A 1 93 ? 24.476 -14.032 -41.699 1.00 40.16 93 LYS A C 1
ATOM 761 O O . LYS A 1 93 ? 24.720 -14.081 -40.492 1.00 40.16 93 LYS A O 1
ATOM 766 N N . SER A 1 94 ? 24.085 -12.897 -42.273 1.00 53.09 94 SER A N 1
ATOM 767 C CA . SER A 1 94 ? 23.913 -11.628 -41.549 1.00 53.09 94 SER A CA 1
ATOM 768 C C . SER A 1 94 ? 22.579 -11.542 -40.799 1.00 53.09 94 SER A C 1
ATOM 770 O O . SER A 1 94 ? 22.492 -10.853 -39.783 1.00 53.09 94 SER A O 1
ATOM 772 N N . VAL A 1 95 ? 21.558 -12.270 -41.266 1.00 51.25 95 VAL A N 1
ATOM 773 C CA . VAL A 1 95 ? 20.209 -12.283 -40.682 1.00 51.25 95 VAL A CA 1
ATOM 774 C C . VAL A 1 95 ? 20.217 -12.984 -39.320 1.00 51.25 95 VAL A C 1
ATOM 776 O O . VAL A 1 95 ? 19.705 -12.434 -38.348 1.00 51.25 95 VAL A O 1
ATOM 779 N N . GLN A 1 96 ? 20.885 -14.137 -39.201 1.00 51.69 96 GLN A N 1
ATOM 780 C CA . GLN A 1 96 ? 21.026 -14.852 -37.921 1.00 51.69 96 GLN A CA 1
ATOM 781 C C . GLN A 1 96 ? 21.769 -14.016 -36.865 1.00 51.69 96 GLN A C 1
ATOM 783 O O . GLN A 1 96 ? 21.327 -13.912 -35.721 1.00 51.69 96 GLN A O 1
ATOM 788 N N . SER A 1 97 ? 22.857 -13.347 -37.260 1.00 58.62 97 SER A N 1
ATOM 789 C CA . SER A 1 97 ? 23.613 -12.451 -36.372 1.00 58.62 97 SER A CA 1
ATOM 790 C C . SER A 1 97 ? 22.783 -11.239 -35.927 1.00 58.62 97 SER A C 1
ATOM 792 O O . SER A 1 97 ? 22.878 -10.806 -34.780 1.00 58.62 97 SER A O 1
ATOM 794 N N . PHE A 1 98 ? 21.931 -10.703 -36.806 1.00 59.03 98 PHE A N 1
ATOM 795 C CA . PHE A 1 98 ? 21.033 -9.594 -36.485 1.00 59.03 98 PHE A CA 1
ATOM 796 C C . PHE A 1 98 ? 19.943 -9.985 -35.478 1.00 59.03 98 PHE A C 1
ATOM 798 O O . PHE A 1 98 ? 19.693 -9.236 -34.531 1.00 59.03 98 PHE A O 1
ATOM 805 N N . ILE A 1 99 ? 19.332 -11.160 -35.649 1.00 62.56 99 ILE A N 1
ATOM 806 C CA . ILE A 1 99 ? 18.322 -11.688 -34.720 1.00 62.56 99 ILE A CA 1
ATOM 807 C C . ILE A 1 99 ? 18.942 -11.897 -33.334 1.00 62.56 99 ILE A C 1
ATOM 809 O O . ILE A 1 99 ? 18.393 -11.417 -32.345 1.00 62.56 99 ILE A O 1
ATOM 813 N N . LEU A 1 100 ? 20.125 -12.516 -33.264 1.00 67.94 100 LEU A N 1
ATOM 814 C CA . LEU A 1 100 ? 20.837 -12.746 -32.004 1.00 67.94 100 LEU A CA 1
ATOM 815 C C . LEU A 1 100 ? 21.192 -11.434 -31.284 1.00 67.94 100 LEU A C 1
ATOM 817 O O . LEU A 1 100 ? 20.965 -11.300 -30.084 1.00 67.94 100 LEU A O 1
ATOM 821 N N . ILE A 1 101 ? 21.709 -10.440 -32.013 1.00 70.06 101 ILE A N 1
ATOM 822 C CA . ILE A 1 101 ? 21.999 -9.110 -31.459 1.00 70.06 101 ILE A CA 1
ATOM 823 C C . ILE A 1 101 ? 20.717 -8.459 -30.943 1.00 70.06 101 ILE A C 1
ATOM 825 O O . ILE A 1 101 ? 20.702 -7.887 -29.859 1.00 70.06 101 ILE A O 1
ATOM 829 N N . THR A 1 102 ? 19.631 -8.522 -31.705 1.00 71.19 102 THR A N 1
ATOM 830 C CA . THR A 1 102 ? 18.348 -7.948 -31.288 1.00 71.19 102 THR A CA 1
ATOM 831 C C . THR A 1 102 ? 17.863 -8.598 -29.996 1.00 71.19 102 THR A C 1
ATOM 833 O O . THR A 1 102 ? 17.624 -7.879 -29.030 1.00 71.19 102 THR A O 1
ATOM 836 N N . ALA A 1 103 ? 17.869 -9.931 -29.930 1.00 74.25 103 ALA A N 1
ATOM 837 C CA . ALA A 1 103 ? 17.475 -10.697 -28.752 1.00 74.25 103 ALA A CA 1
ATOM 838 C C . ALA A 1 103 ? 18.292 -10.342 -27.496 1.00 74.25 103 ALA A C 1
ATOM 840 O O . ALA A 1 103 ? 17.711 -10.103 -26.440 1.00 74.25 103 ALA A O 1
ATOM 841 N N . ILE A 1 104 ? 19.622 -10.233 -27.605 1.00 80.69 104 ILE A N 1
ATOM 842 C CA . ILE A 1 104 ? 20.503 -9.931 -26.459 1.00 80.69 104 ILE A CA 1
ATOM 843 C C . ILE A 1 104 ? 20.170 -8.579 -25.829 1.00 80.69 104 ILE A C 1
ATOM 845 O O . ILE A 1 104 ? 20.051 -8.460 -24.613 1.00 80.69 104 ILE A O 1
ATOM 849 N N . PHE A 1 105 ? 20.013 -7.541 -26.641 1.00 81.00 105 PHE A N 1
ATOM 850 C CA . PHE A 1 105 ? 19.703 -6.228 -26.087 1.00 81.00 105 PHE A CA 1
ATOM 851 C C . PHE A 1 105 ? 18.232 -6.082 -25.691 1.00 81.00 105 PHE A C 1
ATOM 853 O O . PHE A 1 105 ? 17.944 -5.281 -24.811 1.00 81.00 105 PHE A O 1
ATOM 860 N N . SER A 1 106 ? 17.306 -6.821 -26.312 1.00 79.94 106 SER A N 1
ATOM 861 C CA . SER A 1 106 ? 15.931 -6.907 -25.809 1.00 79.94 106 SER A CA 1
ATOM 862 C C . SER A 1 106 ? 15.913 -7.526 -24.413 1.00 79.94 106 SER A C 1
ATOM 864 O O . SER A 1 106 ? 15.226 -7.019 -23.533 1.00 79.94 106 SER A O 1
ATOM 866 N N . PHE A 1 107 ? 16.734 -8.554 -24.177 1.00 86.38 107 PHE A N 1
ATOM 867 C CA . PHE A 1 107 ? 16.927 -9.136 -22.851 1.00 86.38 107 PHE A CA 1
ATOM 868 C C . PHE A 1 107 ? 17.529 -8.130 -21.856 1.00 86.38 107 PHE A C 1
ATOM 870 O O . PHE A 1 107 ? 16.975 -7.942 -20.778 1.00 86.38 107 PHE A O 1
ATOM 877 N N . MET A 1 108 ? 18.594 -7.408 -22.227 1.00 86.50 108 MET A N 1
ATOM 878 C CA . MET A 1 108 ? 19.141 -6.316 -21.398 1.00 86.50 108 MET A CA 1
ATOM 879 C C . MET A 1 108 ? 18.083 -5.249 -21.088 1.00 86.50 108 MET A C 1
ATOM 881 O O . MET A 1 108 ? 17.967 -4.808 -19.949 1.00 86.50 108 MET A O 1
ATOM 885 N N . GLY A 1 109 ? 17.281 -4.882 -22.091 1.00 85.88 109 GLY A N 1
ATOM 886 C CA . GLY A 1 109 ? 16.175 -3.943 -21.948 1.00 85.88 109 GLY A CA 1
ATOM 887 C C . GLY A 1 109 ? 15.128 -4.408 -20.948 1.00 85.88 109 GLY A C 1
ATOM 888 O O . GLY A 1 109 ? 14.685 -3.607 -20.130 1.00 85.88 109 GLY A O 1
ATOM 889 N N . LEU A 1 110 ? 14.788 -5.698 -20.961 1.00 90.69 110 LEU A N 1
ATOM 890 C CA . LEU A 1 110 ? 13.858 -6.295 -20.005 1.00 90.69 110 LEU A CA 1
ATOM 891 C C . LEU A 1 110 ? 14.404 -6.246 -18.570 1.00 90.69 110 LEU A C 1
ATOM 893 O O . LEU A 1 110 ? 13.661 -5.909 -17.648 1.00 90.69 110 LEU A O 1
ATOM 897 N N . LEU A 1 111 ? 15.699 -6.523 -18.377 1.00 92.69 111 LEU A N 1
ATOM 898 C CA . LEU A 1 111 ? 16.347 -6.422 -17.063 1.00 92.69 111 LEU A CA 1
ATOM 899 C C . LEU A 1 111 ? 16.308 -4.983 -16.534 1.00 92.69 111 LEU A C 1
ATOM 901 O O . LEU A 1 111 ? 15.871 -4.746 -15.407 1.00 92.69 111 LEU A O 1
ATOM 905 N N . THR A 1 112 ? 16.705 -4.009 -17.362 1.00 91.75 112 THR A N 1
ATOM 906 C CA . THR A 1 112 ? 16.667 -2.590 -16.974 1.00 91.75 112 THR A CA 1
ATOM 907 C C . THR A 1 112 ? 15.241 -2.114 -16.709 1.00 91.75 112 THR A C 1
ATOM 909 O O . THR A 1 112 ? 15.006 -1.416 -15.726 1.00 91.75 112 THR A O 1
ATOM 912 N N . PHE A 1 113 ? 14.285 -2.551 -17.533 1.00 93.50 113 PHE A N 1
ATOM 913 C CA . PHE A 1 113 ? 12.870 -2.228 -17.385 1.00 93.50 113 PHE A CA 1
ATOM 914 C C . PHE A 1 113 ? 12.304 -2.738 -16.075 1.00 93.50 113 PHE A C 1
ATOM 916 O O . PHE A 1 113 ? 11.655 -1.974 -15.371 1.00 93.50 113 PHE A O 1
ATOM 923 N N . SER A 1 114 ? 12.607 -3.981 -15.710 1.00 94.94 114 SER A N 1
ATOM 924 C CA . SER A 1 114 ? 12.102 -4.584 -14.477 1.00 94.94 114 SER A CA 1
ATOM 925 C C . SER A 1 114 ? 12.568 -3.809 -13.240 1.00 94.94 114 SER A C 1
ATOM 927 O O . SER A 1 114 ? 11.751 -3.459 -12.393 1.00 94.94 114 SER A O 1
ATOM 929 N N . GLY A 1 115 ? 13.859 -3.461 -13.158 1.00 93.69 115 GLY A N 1
ATOM 930 C CA . GLY A 1 115 ? 14.384 -2.681 -12.030 1.00 93.69 115 GLY A CA 1
ATOM 931 C C . GLY A 1 115 ? 13.809 -1.272 -11.942 1.00 93.69 115 GLY A C 1
ATOM 932 O O . GLY A 1 115 ? 13.415 -0.832 -10.862 1.00 93.69 115 GLY A O 1
ATOM 933 N N . ILE A 1 116 ? 13.748 -0.564 -13.075 1.00 92.31 116 ILE A N 1
ATOM 934 C CA . ILE A 1 116 ? 13.209 0.800 -13.115 1.00 92.31 116 ILE A CA 1
ATOM 935 C C . ILE A 1 116 ? 11.713 0.791 -12.793 1.00 92.31 116 ILE A C 1
ATOM 937 O O . ILE A 1 116 ? 11.261 1.651 -12.043 1.00 92.31 116 ILE A O 1
ATOM 941 N N . LEU A 1 117 ? 10.953 -0.172 -13.323 1.00 95.62 117 LEU A N 1
ATOM 942 C CA . LEU A 1 117 ? 9.525 -0.293 -13.052 1.00 95.62 117 LEU A CA 1
ATOM 943 C C . LEU A 1 117 ? 9.276 -0.513 -11.562 1.00 95.62 117 LEU A C 1
ATOM 945 O O . LEU A 1 117 ? 8.517 0.251 -10.986 1.00 95.62 117 LEU A O 1
ATOM 949 N N . VAL A 1 118 ? 9.958 -1.471 -10.924 1.00 93.81 118 VAL A N 1
ATOM 950 C CA . VAL A 1 118 ? 9.790 -1.741 -9.483 1.00 93.81 118 VAL A CA 1
ATOM 951 C C . VAL A 1 118 ? 10.061 -0.491 -8.645 1.00 93.81 118 VAL A C 1
ATOM 953 O O . VAL A 1 118 ? 9.254 -0.141 -7.786 1.00 93.81 118 VAL A O 1
ATOM 956 N N . TYR A 1 119 ? 11.155 0.221 -8.921 1.00 93.75 119 TYR A N 1
ATOM 957 C CA . TYR A 1 119 ? 11.482 1.451 -8.202 1.00 93.75 119 TYR A CA 1
ATOM 958 C C . TYR A 1 119 ? 10.437 2.555 -8.414 1.00 93.75 119 TYR A C 1
ATOM 960 O O . TYR A 1 119 ? 9.958 3.157 -7.454 1.00 93.75 119 TYR A O 1
ATOM 968 N N . GLN A 1 120 ? 10.053 2.808 -9.667 1.00 92.56 120 GLN A N 1
ATOM 969 C CA . GLN A 1 120 ? 9.091 3.858 -10.003 1.00 92.56 120 GLN A CA 1
ATOM 970 C C . GLN A 1 120 ? 7.690 3.536 -9.477 1.00 92.56 120 GLN A C 1
ATOM 972 O O . GLN A 1 120 ? 6.988 4.441 -9.032 1.00 92.56 120 GLN A O 1
ATOM 977 N N . SER A 1 121 ? 7.291 2.262 -9.500 1.00 92.69 121 SER A N 1
ATOM 978 C CA . SER A 1 121 ? 6.049 1.786 -8.897 1.00 92.69 121 SER A CA 1
ATOM 979 C C . SER A 1 121 ? 6.065 2.008 -7.388 1.00 92.69 121 SER A C 1
ATOM 981 O O . SER A 1 121 ? 5.120 2.590 -6.875 1.00 92.69 121 SER A O 1
ATOM 983 N N . ALA A 1 122 ? 7.152 1.657 -6.693 1.00 90.56 122 ALA A N 1
ATOM 984 C CA . ALA A 1 122 ? 7.274 1.879 -5.252 1.00 90.56 122 ALA A CA 1
ATOM 985 C C . ALA A 1 122 ? 7.197 3.367 -4.868 1.00 90.56 122 ALA A C 1
ATOM 987 O O . ALA A 1 122 ? 6.478 3.737 -3.940 1.00 90.56 122 ALA A O 1
ATOM 988 N N . LEU A 1 123 ? 7.894 4.236 -5.609 1.00 89.81 123 LEU A N 1
ATOM 989 C CA . LEU A 1 123 ? 7.817 5.686 -5.412 1.00 89.81 123 LEU A CA 1
ATOM 990 C C . LEU A 1 123 ? 6.409 6.228 -5.650 1.00 89.81 123 LEU A C 1
ATOM 992 O O . LEU A 1 123 ? 5.936 7.073 -4.894 1.00 89.81 123 LEU A O 1
ATOM 996 N N . TRP A 1 124 ? 5.748 5.776 -6.714 1.00 91.19 124 TRP A N 1
ATOM 997 C CA . TRP A 1 124 ? 4.389 6.202 -7.013 1.00 91.19 124 TRP A CA 1
ATOM 998 C C . TRP A 1 124 ? 3.408 5.738 -5.944 1.00 91.19 124 TRP A C 1
ATOM 1000 O O . TRP A 1 124 ? 2.633 6.568 -5.486 1.00 91.19 124 TRP A O 1
ATOM 1010 N N . THR A 1 125 ? 3.492 4.485 -5.489 1.00 88.88 125 THR A N 1
ATOM 1011 C CA . THR A 1 125 ? 2.636 3.967 -4.414 1.00 88.88 125 THR A CA 1
ATOM 1012 C C . THR A 1 125 ? 2.755 4.840 -3.170 1.00 88.88 125 THR A C 1
ATOM 1014 O O . THR A 1 125 ? 1.747 5.330 -2.674 1.00 88.88 125 THR A O 1
ATOM 1017 N N . LYS A 1 126 ? 3.986 5.138 -2.735 1.00 86.00 126 LYS A N 1
ATOM 1018 C CA . LYS A 1 126 ? 4.234 5.981 -1.560 1.00 86.00 126 LYS A CA 1
ATOM 1019 C C . LYS A 1 126 ? 3.731 7.417 -1.719 1.00 86.00 126 LYS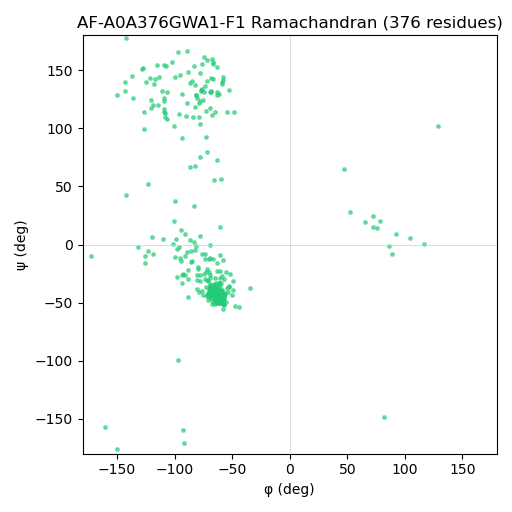 A C 1
ATOM 1021 O O . LYS A 1 126 ? 3.219 8.006 -0.776 1.00 86.00 126 LYS A O 1
ATOM 1026 N N . ASN A 1 127 ? 3.885 8.001 -2.905 1.00 86.88 127 ASN A N 1
ATOM 1027 C CA . ASN A 1 127 ? 3.460 9.380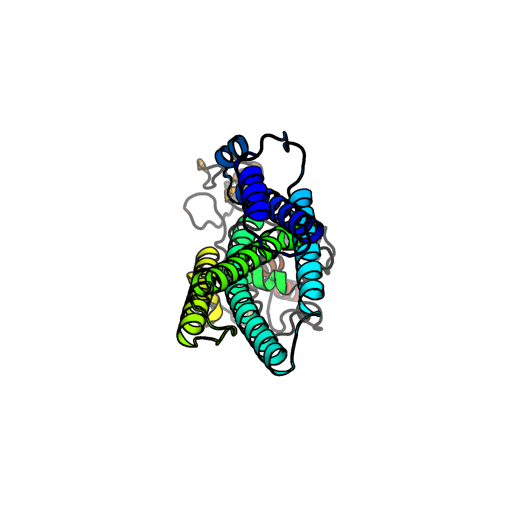 -3.157 1.00 86.88 127 ASN A CA 1
ATOM 1028 C C . ASN A 1 127 ? 1.947 9.511 -3.369 1.00 86.88 127 ASN A C 1
ATOM 1030 O O . ASN A 1 127 ? 1.389 10.565 -3.084 1.00 86.88 127 ASN A O 1
ATOM 1034 N N . PHE A 1 128 ? 1.307 8.483 -3.930 1.00 85.56 128 PHE A N 1
ATOM 1035 C CA . PHE A 1 128 ? -0.109 8.508 -4.281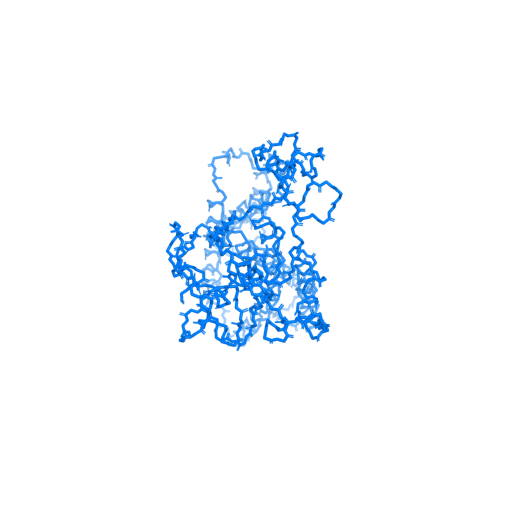 1.00 85.56 128 PHE A CA 1
ATOM 1036 C C . PHE A 1 128 ? -0.991 8.053 -3.117 1.00 85.56 128 PHE A C 1
ATOM 1038 O O . PHE A 1 128 ? -1.983 8.712 -2.826 1.00 85.56 128 PHE A O 1
ATOM 1045 N N . PHE A 1 129 ? -0.620 6.959 -2.447 1.00 82.75 129 PHE A N 1
ATOM 1046 C CA . PHE A 1 129 ? -1.390 6.386 -1.340 1.00 82.75 129 PHE A CA 1
ATOM 1047 C C . PHE A 1 129 ? -0.847 6.767 0.043 1.00 82.75 129 PHE A C 1
ATOM 1049 O O . PHE A 1 129 ? -1.518 6.549 1.042 1.00 82.75 129 PHE A O 1
ATOM 1056 N N . GLY A 1 130 ? 0.343 7.366 0.123 1.00 81.44 130 GLY A N 1
ATOM 1057 C CA . GLY A 1 130 ? 0.981 7.678 1.399 1.00 81.44 130 GLY A CA 1
ATOM 1058 C C . GLY A 1 130 ? 1.701 6.467 1.989 1.00 81.44 130 GLY A C 1
ATOM 1059 O O . GLY A 1 130 ? 2.260 5.637 1.269 1.00 81.44 130 GLY A O 1
ATOM 1060 N N . ASN A 1 131 ? 1.740 6.391 3.318 1.00 77.06 131 ASN A N 1
ATOM 1061 C CA . ASN A 1 131 ? 2.442 5.332 4.037 1.00 77.06 131 ASN A CA 1
ATOM 1062 C C . ASN A 1 131 ? 1.543 4.100 4.228 1.00 77.06 131 ASN A C 1
ATOM 1064 O O . ASN A 1 131 ? 1.151 3.799 5.350 1.00 77.06 131 ASN A O 1
ATOM 1068 N N . VAL A 1 132 ? 1.203 3.441 3.119 1.00 78.06 132 VAL A N 1
ATOM 1069 C CA . VAL A 1 132 ? 0.385 2.218 3.102 1.00 78.06 132 VAL A CA 1
ATOM 1070 C C . VAL A 1 132 ? 1.217 0.975 3.399 1.00 78.06 132 VAL A C 1
ATOM 1072 O O . VAL A 1 132 ? 2.314 0.812 2.853 1.00 78.06 132 VAL A O 1
ATOM 1075 N N . GLY A 1 133 ? 0.671 0.090 4.232 1.00 78.25 133 GLY A N 1
ATOM 1076 C CA . GLY A 1 133 ? 1.280 -1.199 4.558 1.00 78.25 133 GLY A CA 1
ATOM 1077 C C . GLY A 1 133 ? 1.221 -2.195 3.394 1.00 78.25 133 GLY A C 1
ATOM 1078 O O . GLY A 1 133 ? 0.394 -2.095 2.483 1.00 78.25 133 GLY A O 1
ATOM 1079 N N . ILE A 1 134 ? 2.096 -3.206 3.408 1.00 80.25 134 ILE A N 1
ATOM 1080 C CA . ILE A 1 134 ? 2.114 -4.246 2.361 1.00 80.25 134 ILE A CA 1
ATOM 1081 C C . ILE A 1 134 ? 0.804 -5.045 2.286 1.00 80.25 134 ILE A C 1
ATOM 1083 O O . ILE A 1 134 ? 0.385 -5.457 1.207 1.00 80.25 134 ILE A O 1
ATOM 1087 N N . ASP A 1 135 ? 0.144 -5.257 3.417 1.00 77.06 135 ASP A N 1
ATOM 1088 C CA . ASP A 1 135 ? -1.143 -5.934 3.528 1.00 77.06 135 ASP A CA 1
ATOM 1089 C C . ASP A 1 135 ? -2.273 -5.151 2.852 1.00 77.06 135 ASP A C 1
ATOM 1091 O O . ASP A 1 135 ? -3.083 -5.757 2.155 1.00 77.06 135 ASP A O 1
ATOM 1095 N N . GLU A 1 136 ? -2.284 -3.823 2.967 1.00 80.00 136 GLU A N 1
ATOM 1096 C CA . GLU A 1 136 ? -3.233 -2.956 2.259 1.00 80.00 136 GLU A CA 1
ATOM 1097 C C . GLU A 1 136 ? -3.000 -2.978 0.747 1.00 80.00 136 GLU A C 1
ATOM 1099 O O . GLU A 1 136 ? -3.956 -3.027 -0.032 1.00 80.00 136 GLU A O 1
ATOM 1104 N N . ILE A 1 137 ? -1.731 -2.987 0.316 1.00 80.75 137 ILE A N 1
ATOM 1105 C CA . ILE A 1 137 ? -1.372 -3.117 -1.103 1.00 80.75 137 ILE A CA 1
ATOM 1106 C C . ILE A 1 137 ? -1.885 -4.453 -1.648 1.00 80.75 137 ILE A C 1
ATOM 1108 O O . ILE A 1 137 ? -2.541 -4.481 -2.689 1.00 80.75 137 ILE A O 1
ATOM 1112 N N . LEU A 1 138 ? -1.610 -5.560 -0.952 1.00 79.19 138 LEU A N 1
ATOM 1113 C CA . LEU A 1 138 ? -2.051 -6.893 -1.368 1.00 79.19 138 LEU A CA 1
ATOM 1114 C C . LEU A 1 138 ? -3.577 -7.014 -1.358 1.00 79.19 138 LEU A C 1
ATOM 1116 O O . LEU A 1 138 ? -4.147 -7.534 -2.314 1.00 79.19 138 LEU A O 1
ATOM 1120 N N . TYR A 1 139 ? -4.239 -6.475 -0.332 1.00 76.69 139 TYR A N 1
ATOM 1121 C CA . TYR A 1 139 ? -5.695 -6.402 -0.286 1.00 76.69 139 TYR A CA 1
ATOM 1122 C C . TYR A 1 139 ? -6.234 -5.643 -1.498 1.00 76.69 139 TYR A C 1
ATOM 1124 O O . TYR A 1 139 ? -7.037 -6.187 -2.246 1.00 76.69 139 TYR A O 1
ATOM 1132 N N . THR A 1 140 ? -5.730 -4.441 -1.770 1.00 77.12 140 THR A N 1
ATOM 1133 C CA . THR A 1 140 ? -6.177 -3.618 -2.904 1.00 77.12 140 THR A CA 1
ATOM 1134 C C . THR A 1 140 ? -5.997 -4.331 -4.245 1.00 77.12 140 THR A C 1
ATOM 1136 O O . THR A 1 140 ? -6.877 -4.255 -5.098 1.00 77.12 140 THR A O 1
ATOM 1139 N N . LEU A 1 141 ? -4.889 -5.057 -4.432 1.00 76.94 141 LEU A N 1
ATOM 1140 C CA . LEU A 1 141 ? -4.636 -5.838 -5.649 1.00 76.94 141 LEU A CA 1
ATOM 1141 C C . LEU A 1 141 ? -5.568 -7.049 -5.797 1.00 76.94 141 LEU A C 1
ATOM 1143 O O . LEU A 1 141 ? -5.846 -7.451 -6.924 1.00 76.94 141 LEU A O 1
ATOM 1147 N N . SER A 1 142 ? -6.041 -7.606 -4.680 1.00 71.38 142 SER A N 1
ATOM 1148 C CA . SER A 1 142 ? -6.967 -8.744 -4.650 1.00 71.38 142 SER A CA 1
ATOM 1149 C C . SER A 1 142 ? -8.426 -8.351 -4.918 1.00 71.38 142 SER A C 1
ATOM 1151 O O . SER A 1 142 ? -9.238 -9.194 -5.296 1.00 71.38 142 SER A O 1
ATOM 1153 N N . GLN A 1 143 ? -8.784 -7.077 -4.716 1.00 69.19 143 GLN A N 1
ATOM 1154 C CA . GLN A 1 143 ? -10.167 -6.628 -4.847 1.00 69.19 143 GLN A CA 1
ATOM 1155 C C . GLN A 1 143 ? -10.591 -6.458 -6.318 1.00 69.19 143 GLN A C 1
ATOM 1157 O O . GLN A 1 143 ? -9.789 -6.045 -7.163 1.00 69.19 143 GLN A O 1
ATOM 1162 N N . PRO A 1 144 ? -11.873 -6.707 -6.649 1.00 67.75 144 PRO A N 1
ATOM 1163 C CA . PRO A 1 144 ? -12.407 -6.400 -7.970 1.00 67.75 144 PRO A CA 1
ATOM 1164 C C . PRO A 1 144 ? -12.254 -4.911 -8.310 1.00 67.75 144 PRO A C 1
ATOM 1166 O O . PRO A 1 144 ? -12.522 -4.045 -7.483 1.00 67.75 144 PRO A O 1
ATOM 1169 N N . LEU A 1 145 ? -11.939 -4.602 -9.571 1.00 69.69 145 LEU A N 1
ATOM 1170 C CA . LEU A 1 145 ? -11.824 -3.219 -10.073 1.00 69.69 145 LEU A CA 1
ATOM 1171 C C . LEU A 1 145 ? -13.174 -2.471 -10.159 1.00 69.69 145 LEU A C 1
ATOM 1173 O O . LEU A 1 145 ? -13.244 -1.331 -10.625 1.00 69.69 145 LEU A O 1
ATOM 1177 N N . THR A 1 146 ? -14.274 -3.126 -9.789 1.00 67.38 146 THR A N 1
ATOM 1178 C CA . THR A 1 146 ? -15.631 -2.588 -9.895 1.00 67.38 146 THR A CA 1
ATOM 1179 C C . THR A 1 146 ? -15.823 -1.456 -8.888 1.00 67.38 146 THR A C 1
ATOM 1181 O O . THR A 1 146 ? -15.768 -1.673 -7.684 1.00 67.38 146 THR A O 1
ATOM 1184 N N . GLY A 1 147 ? -16.075 -0.240 -9.376 1.00 65.38 147 GLY A N 1
ATOM 1185 C CA . GLY A 1 147 ? -16.217 0.947 -8.525 1.00 65.38 147 GLY A CA 1
ATOM 1186 C C . GLY A 1 147 ? -14.897 1.655 -8.193 1.00 65.38 147 GLY A C 1
ATOM 1187 O O . GLY A 1 147 ? -14.929 2.703 -7.553 1.00 65.38 147 GLY A O 1
ATOM 1188 N N . THR A 1 148 ? -13.750 1.145 -8.657 1.00 70.06 148 THR A N 1
ATOM 1189 C CA . THR A 1 148 ? -12.459 1.839 -8.547 1.00 70.06 148 THR A CA 1
ATOM 1190 C C . THR A 1 148 ? -12.405 3.040 -9.494 1.00 70.06 148 THR A C 1
ATOM 1192 O O . THR A 1 148 ? -12.842 2.963 -10.645 1.00 70.06 148 THR A O 1
ATOM 1195 N N . ASP A 1 149 ? -11.818 4.152 -9.041 1.00 76.75 149 ASP A N 1
ATOM 1196 C CA . ASP A 1 149 ? -11.552 5.300 -9.907 1.00 76.75 149 ASP A CA 1
ATOM 1197 C C . ASP A 1 149 ? -10.527 4.928 -10.991 1.00 76.75 149 ASP A C 1
ATOM 1199 O O . ASP A 1 149 ? -9.345 4.699 -10.715 1.00 76.75 149 ASP A O 1
ATOM 1203 N N . ALA A 1 150 ? -10.968 4.921 -12.252 1.00 79.50 150 ALA A N 1
ATOM 1204 C CA . ALA A 1 150 ? -10.108 4.681 -13.410 1.00 79.50 150 ALA A CA 1
ATOM 1205 C C . ALA A 1 150 ? -8.915 5.657 -13.473 1.00 79.50 150 ALA A C 1
ATOM 1207 O O . ALA A 1 150 ? -7.877 5.327 -14.056 1.00 79.50 150 ALA A O 1
ATOM 1208 N N . GLY A 1 151 ? -9.025 6.832 -12.838 1.00 80.69 151 GLY A N 1
ATOM 1209 C CA . GLY A 1 151 ? -7.932 7.776 -12.624 1.00 80.69 151 GLY A CA 1
ATOM 1210 C C . GLY A 1 151 ? -6.669 7.128 -12.052 1.00 80.69 151 GLY A C 1
ATOM 1211 O O . GLY A 1 151 ? -5.574 7.428 -12.529 1.00 80.69 151 GLY A O 1
ATOM 1212 N N . GLN A 1 152 ? -6.804 6.182 -11.119 1.00 82.12 152 GLN A N 1
ATOM 1213 C CA . GLN A 1 152 ? -5.676 5.474 -10.499 1.00 82.12 152 GLN A CA 1
ATOM 1214 C C . GLN A 1 152 ? -4.892 4.627 -11.513 1.00 82.12 152 GLN A C 1
ATOM 1216 O O . GLN A 1 152 ? -3.660 4.618 -11.526 1.00 82.12 152 GLN A O 1
ATOM 1221 N N . ILE A 1 153 ? -5.598 3.966 -12.434 1.00 83.19 153 ILE A N 1
ATOM 1222 C CA . ILE A 1 153 ? -4.973 3.181 -13.506 1.00 83.19 153 ILE A CA 1
ATOM 1223 C C . ILE A 1 153 ? -4.239 4.120 -14.470 1.00 83.19 153 ILE A C 1
ATOM 1225 O O . ILE A 1 153 ? -3.100 3.861 -14.866 1.00 83.19 153 ILE A O 1
ATOM 1229 N N . TYR A 1 154 ? -4.859 5.248 -14.830 1.00 82.25 154 TYR A N 1
ATOM 1230 C CA . TYR A 1 154 ? -4.235 6.220 -15.726 1.00 82.25 154 TYR A CA 1
ATOM 1231 C C . TYR A 1 154 ? -2.981 6.860 -15.126 1.00 82.25 154 TYR A C 1
ATOM 1233 O O . TYR A 1 154 ? -2.005 7.058 -15.854 1.00 82.25 154 TYR A O 1
ATOM 1241 N N . THR A 1 155 ? -2.967 7.175 -13.828 1.00 86.56 155 THR A N 1
ATOM 1242 C CA . THR A 1 155 ? -1.780 7.741 -13.169 1.00 86.56 155 THR A CA 1
ATOM 1243 C C . THR A 1 155 ? -0.639 6.729 -13.108 1.00 86.56 155 THR A C 1
ATOM 1245 O O . THR A 1 155 ? 0.505 7.111 -13.363 1.00 86.56 155 THR A O 1
ATOM 1248 N N . PHE A 1 156 ? -0.932 5.442 -12.889 1.00 87.38 156 PHE A N 1
ATOM 1249 C CA . PHE A 1 156 ? 0.075 4.381 -12.957 1.00 87.38 156 PHE A CA 1
ATOM 1250 C C . PHE A 1 156 ? 0.658 4.210 -14.371 1.00 87.38 156 PHE A C 1
ATOM 1252 O O . PHE A 1 156 ? 1.879 4.160 -14.556 1.00 87.38 156 PHE A O 1
ATOM 1259 N N . ILE A 1 157 ? -0.205 4.160 -15.393 1.00 83.25 157 ILE A N 1
ATOM 1260 C CA . ILE A 1 157 ? 0.219 3.993 -16.792 1.00 83.25 157 ILE A CA 1
ATOM 1261 C C . ILE A 1 157 ? 1.075 5.181 -17.244 1.00 83.25 157 ILE A C 1
ATOM 1263 O O . ILE A 1 157 ? 2.144 4.996 -17.827 1.00 83.25 157 ILE A O 1
ATOM 1267 N N . LEU A 1 158 ? 0.615 6.407 -16.984 1.00 82.50 158 LEU A N 1
ATOM 1268 C CA . LEU A 1 158 ? 1.278 7.628 -17.449 1.00 82.50 158 LEU A CA 1
ATOM 1269 C C . LEU A 1 158 ? 2.488 8.030 -16.595 1.00 82.50 158 LEU A C 1
ATOM 1271 O O . LEU A 1 158 ? 3.320 8.803 -17.066 1.00 82.50 158 LEU A O 1
ATOM 1275 N N . GLY A 1 159 ? 2.582 7.534 -15.362 1.00 87.06 159 GLY A N 1
ATOM 1276 C CA . GLY A 1 159 ? 3.702 7.766 -14.459 1.00 87.06 159 GLY A CA 1
ATOM 1277 C C . GLY A 1 159 ? 4.706 6.609 -14.500 1.00 87.06 159 GLY A C 1
ATOM 1278 O O . GLY A 1 159 ? 5.550 6.581 -15.401 1.00 87.06 159 GLY A O 1
ATOM 1279 N N . PRO A 1 160 ? 4.659 5.668 -13.537 1.00 91.62 160 PRO A N 1
ATOM 1280 C CA . PRO A 1 160 ? 5.608 4.560 -13.421 1.00 91.62 160 PRO A CA 1
ATOM 1281 C C . PRO A 1 160 ? 5.888 3.803 -14.715 1.00 91.62 160 PRO A C 1
ATOM 1283 O O . PRO A 1 160 ? 7.051 3.679 -15.106 1.00 91.62 160 PRO A O 1
ATOM 1286 N N . LEU A 1 161 ? 4.839 3.329 -15.394 1.00 87.00 161 LEU A N 1
ATOM 1287 C CA . LEU A 1 161 ? 4.992 2.453 -16.553 1.00 87.00 161 LEU A CA 1
ATOM 1288 C C . LEU A 1 161 ? 5.633 3.193 -17.729 1.00 87.00 161 LEU A C 1
ATOM 1290 O O . LEU A 1 161 ? 6.634 2.730 -18.278 1.00 87.00 161 LEU A O 1
ATOM 1294 N N . LEU A 1 162 ? 5.099 4.363 -18.091 1.00 84.25 162 LEU A N 1
ATOM 1295 C CA . LEU A 1 162 ? 5.653 5.175 -19.173 1.00 84.25 162 LEU A CA 1
ATOM 1296 C C . LEU A 1 162 ? 7.104 5.581 -18.885 1.00 84.25 162 LEU A C 1
ATOM 1298 O O . LEU A 1 162 ? 7.959 5.460 -19.765 1.00 84.25 162 LEU A O 1
ATOM 1302 N N . ASN A 1 163 ? 7.406 6.006 -17.656 1.00 81.88 163 ASN A N 1
ATOM 1303 C CA . ASN A 1 163 ? 8.767 6.370 -17.269 1.00 81.88 163 ASN A CA 1
ATOM 1304 C C . ASN A 1 163 ? 9.721 5.176 -17.375 1.00 81.88 163 ASN A C 1
ATOM 1306 O O . ASN A 1 163 ? 10.819 5.322 -17.914 1.00 81.88 163 ASN A O 1
ATOM 1310 N N . ALA A 1 164 ? 9.306 3.992 -16.920 1.00 89.69 164 ALA A N 1
ATOM 1311 C CA . ALA A 1 164 ? 10.110 2.781 -17.031 1.00 89.69 164 ALA A CA 1
ATOM 1312 C C . ALA A 1 164 ? 10.383 2.404 -18.492 1.00 89.69 164 ALA A C 1
ATOM 1314 O O . ALA A 1 164 ? 11.529 2.108 -18.837 1.00 89.69 164 ALA A O 1
ATOM 1315 N N . VAL A 1 165 ? 9.374 2.480 -19.368 1.00 82.44 165 VAL A N 1
ATOM 1316 C CA . VAL A 1 165 ? 9.535 2.223 -20.809 1.00 82.44 165 VAL A CA 1
ATOM 1317 C C . VAL A 1 165 ? 10.522 3.210 -21.435 1.00 82.44 165 VAL A C 1
ATOM 1319 O O . VAL A 1 165 ? 11.469 2.788 -22.101 1.00 82.44 165 VAL A O 1
ATOM 1322 N N . VAL A 1 166 ? 10.346 4.515 -21.203 1.00 80.31 166 VAL A N 1
ATOM 1323 C CA . VAL A 1 166 ? 11.184 5.562 -21.813 1.00 80.31 166 VAL A CA 1
ATOM 1324 C C . VAL A 1 166 ? 12.633 5.474 -21.331 1.00 80.31 166 VAL A C 1
ATOM 1326 O O . VAL A 1 166 ? 13.552 5.513 -22.151 1.00 80.31 166 VAL A O 1
ATOM 1329 N N . LEU A 1 167 ? 12.856 5.320 -20.022 1.00 82.00 167 LEU A N 1
ATOM 1330 C CA . LEU A 1 167 ? 14.203 5.232 -19.452 1.00 82.00 167 LEU A CA 1
ATOM 1331 C C . LEU A 1 167 ? 14.928 3.962 -19.904 1.00 82.00 167 LEU A C 1
ATOM 1333 O O . LEU A 1 167 ? 16.097 4.024 -20.282 1.00 82.00 167 LEU A O 1
ATOM 1337 N N . SER A 1 168 ? 14.233 2.825 -19.945 1.00 84.12 168 SER A N 1
ATOM 1338 C CA . SER A 1 168 ? 14.821 1.564 -20.414 1.00 84.12 168 SER A CA 1
ATOM 1339 C C . SER A 1 168 ? 15.162 1.626 -21.895 1.00 84.12 168 SER A C 1
ATOM 1341 O O . SER A 1 168 ? 16.248 1.211 -22.300 1.00 84.12 168 SER A O 1
ATOM 1343 N N . PHE A 1 169 ? 14.277 2.211 -22.706 1.00 80.62 169 PHE A N 1
ATOM 1344 C CA . PHE A 1 169 ? 14.552 2.442 -24.118 1.00 80.62 169 PHE A CA 1
ATOM 1345 C C . PHE A 1 169 ? 15.782 3.333 -24.306 1.00 80.62 169 PHE A C 1
ATOM 1347 O O . PHE A 1 169 ? 16.658 2.999 -25.102 1.00 80.62 169 PHE A O 1
ATOM 1354 N N . LEU A 1 170 ? 15.891 4.423 -23.541 1.00 77.50 170 LEU A N 1
ATOM 1355 C CA . LEU A 1 170 ? 17.044 5.317 -23.587 1.00 77.50 170 LEU A CA 1
ATOM 1356 C C . LEU A 1 170 ? 18.344 4.590 -23.221 1.00 77.50 170 LEU A C 1
ATOM 1358 O O . LEU A 1 170 ? 19.337 4.728 -23.931 1.00 77.50 170 LEU A O 1
ATOM 1362 N N . ILE A 1 171 ? 18.343 3.783 -22.159 1.00 79.12 171 ILE A N 1
ATOM 1363 C CA . ILE A 1 171 ? 19.521 3.018 -21.724 1.00 79.12 171 ILE A CA 1
ATOM 1364 C C . ILE A 1 171 ? 19.942 2.004 -22.796 1.00 79.12 171 ILE A C 1
ATOM 1366 O O . ILE A 1 171 ? 21.111 1.963 -23.183 1.00 79.12 171 ILE A O 1
ATOM 1370 N N . VAL A 1 172 ? 18.999 1.235 -23.347 1.00 79.94 172 VAL A N 1
ATOM 1371 C CA . VAL A 1 172 ? 19.280 0.271 -24.427 1.00 79.94 172 VAL A CA 1
ATOM 1372 C C . VAL A 1 172 ? 19.754 0.975 -25.698 1.00 79.94 172 VAL A C 1
ATOM 1374 O O . VAL A 1 172 ? 20.645 0.477 -26.394 1.00 79.94 172 VAL A O 1
ATOM 1377 N N . PHE A 1 173 ? 19.190 2.144 -26.001 1.00 76.06 173 PHE A N 1
ATOM 1378 C CA . PHE A 1 173 ? 19.624 2.982 -27.111 1.00 76.06 173 PHE A CA 1
ATOM 1379 C C . PHE A 1 173 ? 21.073 3.445 -26.915 1.00 76.06 173 PHE A C 1
ATOM 1381 O O . PHE A 1 173 ? 21.889 3.291 -27.824 1.00 76.06 173 PHE A O 1
ATOM 1388 N N . LEU A 1 174 ? 21.435 3.911 -25.717 1.00 75.00 174 LEU A N 1
ATOM 1389 C CA . LEU A 1 174 ? 22.812 4.277 -25.377 1.00 75.00 174 LEU A CA 1
ATOM 1390 C C . LEU A 1 174 ? 23.763 3.080 -25.472 1.00 75.00 174 LEU A C 1
ATOM 1392 O O . LEU A 1 174 ? 24.848 3.219 -26.039 1.00 75.00 174 LEU A O 1
ATOM 1396 N N . TYR A 1 175 ? 23.356 1.892 -25.012 1.00 76.75 175 TYR A N 1
ATOM 1397 C CA . TYR A 1 175 ? 24.148 0.670 -25.185 1.00 76.75 175 TYR A CA 1
ATOM 1398 C C . TYR A 1 175 ? 24.411 0.368 -26.662 1.00 76.75 175 TYR A C 1
ATOM 1400 O O . TYR A 1 175 ? 25.519 -0.030 -27.020 1.00 76.75 175 TYR A O 1
ATOM 1408 N N . ARG A 1 176 ? 23.424 0.590 -27.537 1.00 72.62 176 ARG A N 1
ATOM 1409 C CA . ARG A 1 176 ? 23.580 0.415 -28.987 1.00 72.62 176 ARG A CA 1
ATOM 1410 C C . ARG A 1 176 ? 24.474 1.461 -29.625 1.00 72.62 176 ARG A C 1
ATOM 1412 O O . ARG A 1 176 ? 25.312 1.094 -30.441 1.00 72.62 176 ARG A O 1
ATOM 1419 N N . ILE A 1 177 ? 24.345 2.730 -29.250 1.00 66.88 177 ILE A N 1
ATOM 1420 C CA . ILE A 1 177 ? 25.234 3.788 -29.743 1.00 66.88 177 ILE A CA 1
ATOM 1421 C C . ILE A 1 177 ? 26.674 3.517 -29.310 1.00 66.88 177 ILE A C 1
ATOM 1423 O O . ILE A 1 177 ? 27.573 3.553 -30.144 1.00 66.88 177 ILE A O 1
ATOM 1427 N N . PHE A 1 178 ? 26.895 3.165 -28.043 1.00 64.56 178 PHE A N 1
ATOM 1428 C CA . PHE A 1 178 ? 28.214 2.790 -27.537 1.00 64.56 178 PHE A CA 1
ATOM 1429 C C . PHE A 1 178 ? 28.785 1.577 -28.283 1.00 64.56 178 PHE A C 1
ATOM 1431 O O . PHE A 1 178 ? 29.943 1.589 -28.703 1.00 64.56 178 PHE A O 1
ATOM 1438 N N . PHE A 1 179 ? 27.955 0.555 -28.510 1.00 65.56 179 PHE A N 1
ATOM 1439 C CA . PHE A 1 179 ? 28.317 -0.626 -29.287 1.00 65.56 179 PHE A CA 1
ATOM 1440 C C . PHE A 1 179 ? 28.725 -0.276 -30.722 1.00 65.56 179 PHE A C 1
ATOM 1442 O O . PHE A 1 179 ? 29.678 -0.861 -31.217 1.00 65.56 179 PHE A O 1
ATOM 1449 N N . LEU A 1 180 ? 28.052 0.675 -31.377 1.00 62.78 180 LEU A N 1
ATOM 1450 C CA . LEU A 1 180 ? 28.388 1.126 -32.733 1.00 62.78 180 LEU A CA 1
ATOM 1451 C C . LEU A 1 180 ? 29.638 2.026 -32.758 1.00 62.78 180 LEU A C 1
ATOM 1453 O O . LEU A 1 180 ? 30.506 1.836 -33.605 1.00 62.78 180 LEU A O 1
ATOM 1457 N N . PHE A 1 181 ? 29.764 2.969 -31.820 1.00 55.94 181 PHE A N 1
ATOM 1458 C CA . PHE A 1 181 ? 30.847 3.960 -31.775 1.00 55.94 181 PHE A CA 1
ATOM 1459 C C . PHE A 1 181 ? 32.209 3.331 -31.459 1.00 55.94 181 PHE A C 1
ATOM 1461 O O . PHE A 1 181 ? 33.183 3.548 -32.177 1.00 55.94 181 PHE A O 1
ATOM 1468 N N . VAL A 1 182 ? 32.273 2.461 -30.446 1.00 56.81 182 VAL A N 1
ATOM 1469 C CA . VAL A 1 182 ? 33.497 1.711 -30.098 1.00 56.81 182 VAL A CA 1
ATOM 1470 C C . VAL A 1 182 ? 33.885 0.709 -31.202 1.00 56.81 182 VAL A C 1
ATOM 1472 O O . VAL A 1 182 ? 34.995 0.174 -31.209 1.00 56.81 182 VAL A O 1
ATOM 1475 N N . TRP A 1 183 ? 32.986 0.458 -32.157 1.00 51.78 183 TRP A N 1
ATOM 1476 C CA . TRP A 1 183 ? 33.129 -0.515 -33.239 1.00 51.78 183 TRP A CA 1
ATOM 1477 C C . TRP A 1 183 ? 33.292 0.124 -34.624 1.00 51.78 183 TRP A C 1
ATOM 1479 O O . TRP A 1 183 ? 33.420 -0.580 -35.612 1.00 51.78 183 TRP A O 1
ATOM 1489 N N . SER A 1 184 ? 33.391 1.444 -34.756 1.00 47.31 184 SER A N 1
ATOM 1490 C CA . SER A 1 184 ? 33.755 2.017 -36.063 1.00 47.31 184 SER A CA 1
ATOM 1491 C C . SER A 1 184 ? 35.253 1.869 -36.394 1.00 47.31 184 SER A C 1
ATOM 1493 O O . SER A 1 184 ? 35.658 2.171 -37.510 1.00 47.31 184 SER A O 1
ATOM 1495 N N . ASN A 1 185 ? 36.084 1.412 -35.445 1.00 42.06 185 ASN A N 1
ATOM 1496 C CA . ASN A 1 185 ? 37.551 1.512 -35.513 1.00 42.06 185 ASN A CA 1
ATOM 1497 C C . ASN A 1 185 ? 38.304 0.235 -35.940 1.00 42.06 185 ASN A C 1
ATOM 1499 O O . ASN A 1 185 ? 39.496 0.116 -35.662 1.00 42.06 185 ASN A O 1
ATOM 1503 N N . LYS A 1 186 ? 37.662 -0.738 -36.599 1.00 43.84 186 LYS A N 1
ATOM 1504 C CA . LYS A 1 186 ? 38.390 -1.851 -37.239 1.00 43.84 186 LYS A CA 1
ATOM 1505 C C . LYS A 1 186 ? 37.826 -2.131 -38.630 1.00 43.84 186 LYS A C 1
ATOM 1507 O O . LYS A 1 186 ? 36.628 -2.370 -38.743 1.00 43.84 186 LYS A O 1
ATOM 1512 N N . ASP A 1 187 ? 38.711 -2.128 -39.634 1.00 42.47 187 ASP A N 1
ATOM 1513 C CA . ASP A 1 187 ? 38.521 -2.504 -41.051 1.00 42.47 187 ASP A CA 1
ATOM 1514 C C . ASP A 1 187 ? 38.066 -3.964 -41.227 1.00 42.47 187 ASP A C 1
ATOM 1516 O O . ASP A 1 187 ? 38.693 -4.794 -41.882 1.00 42.47 187 ASP A O 1
ATOM 1520 N N . THR A 1 188 ? 36.965 -4.333 -40.592 1.00 41.97 188 THR A N 1
ATOM 1521 C CA . THR A 1 188 ? 36.355 -5.643 -40.741 1.00 41.97 188 THR A CA 1
ATOM 1522 C C . THR A 1 188 ? 34.910 -5.416 -41.112 1.00 41.97 188 THR A C 1
ATOM 1524 O O . THR A 1 188 ? 34.128 -4.918 -40.305 1.00 41.97 188 THR A O 1
ATOM 1527 N N . SER A 1 189 ? 34.558 -5.817 -42.329 1.00 39.50 189 SER A N 1
ATOM 1528 C CA . SER A 1 189 ? 33.225 -5.768 -42.942 1.00 39.50 189 SER A CA 1
ATOM 1529 C C . SER A 1 189 ? 32.144 -6.579 -42.202 1.00 39.50 189 SER A C 1
ATOM 1531 O O . SER A 1 189 ? 31.065 -6.817 -42.740 1.00 39.50 189 SER A O 1
ATOM 1533 N N . PHE A 1 190 ? 32.398 -6.992 -40.955 1.00 46.31 190 PHE A N 1
ATOM 1534 C CA . PHE A 1 190 ? 31.513 -7.821 -40.153 1.00 46.31 190 PHE A CA 1
ATOM 1535 C C . PHE A 1 190 ? 31.529 -7.421 -38.675 1.00 46.31 190 PHE A C 1
ATOM 1537 O O . PHE A 1 190 ? 32.575 -7.330 -38.031 1.00 46.31 190 PHE A O 1
ATOM 1544 N N . TYR A 1 191 ? 30.332 -7.272 -38.104 1.00 51.12 191 TYR A N 1
ATOM 1545 C CA . TYR A 1 191 ? 30.130 -7.108 -36.668 1.00 51.12 191 TYR A CA 1
ATOM 1546 C C . TYR A 1 191 ? 30.240 -8.472 -35.950 1.00 51.12 191 TYR A C 1
ATOM 1548 O O . TYR A 1 191 ? 29.239 -9.066 -35.558 1.00 51.12 191 TYR A O 1
ATOM 1556 N N . THR A 1 192 ? 31.450 -9.012 -35.774 1.00 46.97 192 THR A N 1
ATOM 1557 C CA . THR A 1 192 ? 31.699 -10.164 -34.883 1.00 46.97 192 THR A CA 1
ATOM 1558 C C . THR A 1 192 ? 31.506 -9.839 -33.396 1.00 46.97 192 THR A C 1
ATOM 1560 O O . THR A 1 192 ? 32.299 -9.114 -32.790 1.00 46.97 192 THR A O 1
ATOM 1563 N N . LEU A 1 193 ? 30.466 -10.416 -32.791 1.00 53.69 193 LEU A N 1
ATOM 1564 C CA . LEU A 1 193 ? 30.112 -10.281 -31.376 1.00 53.69 193 LEU A CA 1
ATOM 1565 C C . LEU A 1 193 ? 31.272 -10.656 -30.438 1.00 53.69 193 LEU A C 1
ATOM 1567 O O . LEU A 1 193 ? 31.667 -11.814 -30.356 1.00 53.69 193 LEU A O 1
ATOM 1571 N N . SER A 1 194 ? 31.805 -9.690 -29.685 1.00 59.56 194 SER A N 1
ATOM 1572 C CA . SER A 1 194 ? 32.759 -9.994 -28.613 1.00 59.56 194 SER A CA 1
ATOM 1573 C C . SER A 1 194 ? 31.999 -10.377 -27.343 1.00 59.56 194 SER A C 1
ATOM 1575 O O . SER A 1 194 ? 31.402 -9.511 -26.698 1.00 59.56 194 SER A O 1
ATOM 1577 N N . SER A 1 195 ? 32.054 -11.656 -26.955 1.00 62.34 195 SER A N 1
ATOM 1578 C CA . SER A 1 195 ? 31.335 -12.187 -25.785 1.00 62.34 195 SER A CA 1
ATOM 1579 C C . SER A 1 195 ? 31.614 -11.391 -24.504 1.00 62.34 195 SER A C 1
ATOM 1581 O O . SER A 1 195 ? 30.696 -11.117 -23.740 1.00 62.34 195 SER A O 1
ATOM 1583 N N . LYS A 1 196 ? 32.850 -10.909 -24.309 1.00 66.88 196 LYS A N 1
ATOM 1584 C CA . LYS A 1 196 ? 33.254 -10.133 -23.120 1.00 66.88 196 LYS A CA 1
ATOM 1585 C C . LYS A 1 196 ? 32.496 -8.804 -22.965 1.00 66.88 196 LYS A C 1
ATOM 1587 O O . LYS A 1 196 ? 32.188 -8.403 -21.848 1.00 66.88 196 LYS A O 1
ATOM 1592 N N . LYS A 1 197 ? 32.171 -8.122 -24.069 1.00 68.88 197 LYS A N 1
ATOM 1593 C CA . LYS A 1 197 ? 31.489 -6.813 -24.037 1.00 68.88 197 LYS A CA 1
ATOM 1594 C C . LYS A 1 197 ? 29.999 -6.952 -23.731 1.00 68.88 197 LYS A C 1
ATO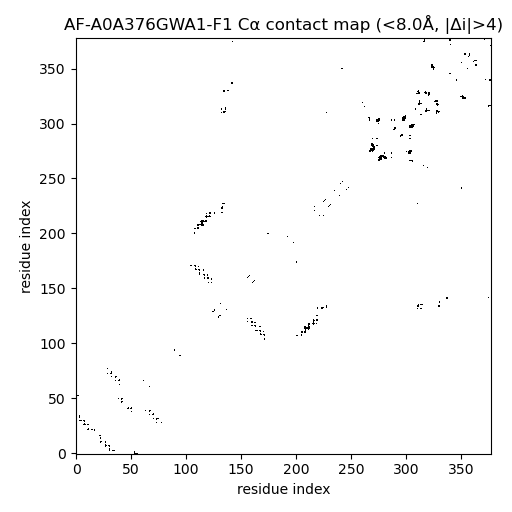M 1596 O O . LYS A 1 197 ? 29.467 -6.185 -22.936 1.00 68.88 197 LYS A O 1
ATOM 1601 N N . ASN A 1 198 ? 29.348 -7.962 -24.306 1.00 70.81 198 ASN A N 1
ATOM 1602 C CA . ASN A 1 198 ? 27.954 -8.268 -23.989 1.00 70.81 198 ASN A CA 1
ATOM 1603 C C . ASN A 1 198 ? 27.798 -8.729 -22.543 1.00 70.81 198 ASN A C 1
ATOM 16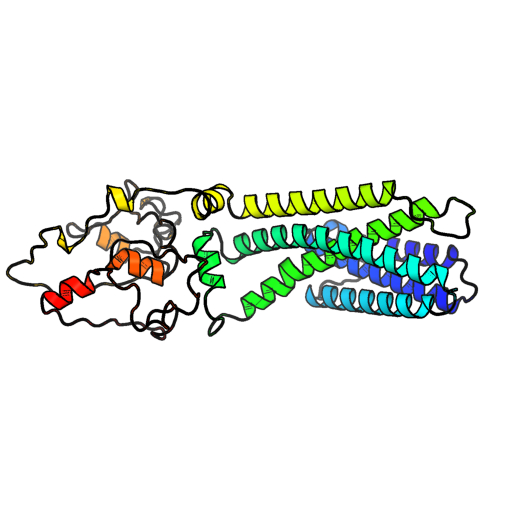05 O O . ASN A 1 198 ? 26.838 -8.337 -21.890 1.00 70.81 198 ASN A O 1
ATOM 1609 N N . ILE A 1 199 ? 28.759 -9.505 -22.030 1.00 75.50 199 ILE A N 1
ATOM 1610 C CA . ILE A 1 199 ? 28.805 -9.876 -20.612 1.00 75.50 199 ILE A CA 1
ATOM 1611 C C . ILE A 1 199 ? 28.868 -8.613 -19.744 1.00 75.50 199 ILE A C 1
ATOM 1613 O O . ILE A 1 199 ? 28.055 -8.473 -18.840 1.00 75.50 199 ILE A O 1
ATOM 1617 N N . CYS A 1 200 ? 29.740 -7.651 -20.069 1.00 78.50 200 CYS A N 1
ATOM 1618 C CA . CYS A 1 200 ? 29.825 -6.382 -19.339 1.00 78.50 200 CYS A CA 1
ATOM 1619 C C . CYS A 1 200 ? 28.493 -5.606 -19.336 1.00 78.50 200 CYS A C 1
ATOM 1621 O O . CYS A 1 200 ? 27.987 -5.269 -18.270 1.00 78.50 200 CYS A O 1
ATOM 1623 N N . LEU A 1 201 ? 27.867 -5.385 -20.499 1.00 81.31 201 LEU A N 1
ATOM 1624 C CA . LEU A 1 201 ? 26.578 -4.676 -20.580 1.00 81.31 201 LEU A CA 1
ATOM 1625 C C . LEU A 1 201 ? 25.433 -5.431 -19.884 1.00 81.31 201 LEU A C 1
ATOM 1627 O O . LEU A 1 201 ? 24.546 -4.810 -19.296 1.00 81.31 201 LEU A O 1
ATOM 1631 N N . THR A 1 202 ? 25.468 -6.765 -19.902 1.00 85.38 202 THR A N 1
ATOM 1632 C CA . THR A 1 202 ? 24.500 -7.598 -19.174 1.00 85.38 202 THR A CA 1
ATOM 1633 C C . THR A 1 202 ? 24.689 -7.441 -17.668 1.00 85.38 202 THR A C 1
ATOM 1635 O O . THR A 1 202 ? 23.708 -7.257 -16.959 1.00 85.38 202 THR A O 1
ATOM 1638 N N . ILE A 1 203 ? 25.935 -7.430 -17.180 1.00 83.25 203 ILE A N 1
ATOM 1639 C CA . ILE A 1 203 ? 26.251 -7.172 -15.767 1.00 83.25 203 ILE A CA 1
ATOM 1640 C C . ILE A 1 203 ? 25.754 -5.785 -15.353 1.00 83.25 203 ILE A C 1
ATOM 1642 O O . ILE A 1 203 ? 25.116 -5.663 -14.315 1.00 83.25 203 ILE A O 1
ATOM 1646 N N . VAL A 1 204 ? 25.966 -4.749 -16.172 1.00 88.00 204 VAL A N 1
ATOM 1647 C CA . VAL A 1 204 ? 25.428 -3.407 -15.886 1.00 88.00 204 VAL A CA 1
ATOM 1648 C C . VAL A 1 204 ? 23.897 -3.432 -15.819 1.00 88.00 204 VAL A C 1
ATOM 1650 O O . VAL A 1 204 ? 23.321 -2.868 -14.894 1.00 88.00 204 VAL A O 1
ATOM 1653 N N . SER A 1 205 ? 23.234 -4.132 -16.743 1.00 88.25 205 SER A N 1
ATOM 1654 C CA . SER A 1 205 ? 21.768 -4.274 -16.740 1.00 88.25 205 SER A CA 1
ATOM 1655 C C . SER A 1 205 ? 21.263 -4.998 -15.486 1.00 88.25 205 SER A C 1
ATOM 1657 O O . SER A 1 205 ? 20.262 -4.592 -14.904 1.00 88.25 205 SER A O 1
ATOM 1659 N N . LEU A 1 206 ? 21.984 -6.027 -15.027 1.00 91.56 206 LEU A N 1
ATOM 1660 C CA . LEU A 1 206 ? 21.706 -6.724 -13.770 1.00 91.56 206 LEU A CA 1
ATOM 1661 C C . LEU A 1 206 ? 21.924 -5.820 -12.552 1.00 91.56 206 LEU A C 1
ATOM 1663 O O . LEU A 1 206 ? 21.115 -5.850 -11.636 1.00 91.56 206 LEU A O 1
ATOM 1667 N N . ILE A 1 207 ? 22.966 -4.985 -12.539 1.00 89.00 207 ILE A N 1
ATOM 1668 C CA . ILE A 1 207 ? 23.201 -4.019 -11.455 1.00 89.00 207 ILE A CA 1
ATOM 1669 C C . ILE A 1 207 ? 22.064 -2.996 -11.392 1.00 89.00 207 ILE A C 1
ATOM 1671 O O . ILE A 1 207 ? 21.586 -2.699 -10.299 1.00 89.00 207 ILE A O 1
ATOM 1675 N N . ILE A 1 208 ? 21.600 -2.492 -12.541 1.00 91.50 208 ILE A N 1
ATOM 1676 C CA . ILE A 1 208 ? 20.446 -1.583 -12.615 1.00 91.50 208 ILE A CA 1
ATOM 1677 C C . ILE A 1 208 ? 19.194 -2.287 -12.087 1.00 91.50 208 ILE A C 1
ATOM 1679 O O . ILE A 1 208 ? 18.482 -1.715 -11.265 1.00 91.50 208 ILE A O 1
ATOM 1683 N N . MET A 1 209 ? 18.956 -3.532 -12.510 1.00 95.44 209 MET A N 1
ATOM 1684 C CA . MET A 1 209 ? 17.832 -4.336 -12.036 1.00 95.44 209 MET A CA 1
ATOM 1685 C C . MET A 1 209 ? 17.865 -4.501 -10.513 1.00 95.44 209 MET A C 1
ATOM 1687 O O . MET A 1 209 ? 16.913 -4.129 -9.833 1.00 95.44 209 MET A O 1
ATOM 1691 N N . SER A 1 210 ? 18.978 -5.001 -9.976 1.00 91.81 210 SER A N 1
ATOM 1692 C CA . SER A 1 210 ? 19.155 -5.249 -8.545 1.00 91.81 210 SER A CA 1
ATOM 1693 C C . SER A 1 210 ? 19.056 -3.965 -7.727 1.00 91.81 210 SER A C 1
ATOM 1695 O O . SER A 1 210 ? 18.367 -3.942 -6.715 1.00 91.81 210 SER A O 1
ATOM 1697 N N . THR A 1 211 ? 19.688 -2.877 -8.176 1.00 91.44 211 THR A N 1
ATOM 1698 C CA . THR A 1 211 ? 19.606 -1.576 -7.493 1.00 91.44 211 THR A CA 1
ATOM 1699 C C . THR A 1 211 ? 18.180 -1.034 -7.505 1.00 91.44 211 THR A C 1
ATOM 1701 O O . THR A 1 211 ? 17.715 -0.550 -6.480 1.00 91.44 211 THR A O 1
ATOM 1704 N N . GLY A 1 212 ? 17.468 -1.150 -8.630 1.00 92.12 212 GLY A N 1
ATOM 1705 C CA . GLY A 1 212 ? 16.073 -0.728 -8.744 1.00 92.12 212 GLY A CA 1
ATOM 1706 C C . GLY A 1 212 ? 15.139 -1.526 -7.832 1.00 92.12 212 GLY A C 1
ATOM 1707 O O . GLY A 1 212 ? 14.322 -0.939 -7.129 1.00 92.12 212 GLY A O 1
ATOM 1708 N N . ILE A 1 213 ? 15.317 -2.850 -7.761 1.00 91.81 213 ILE A N 1
ATOM 1709 C CA . ILE A 1 213 ? 14.562 -3.711 -6.840 1.00 91.81 213 ILE A CA 1
ATOM 1710 C C . ILE A 1 213 ? 14.855 -3.335 -5.385 1.00 91.81 213 ILE A C 1
ATOM 1712 O O . ILE A 1 213 ? 13.923 -3.112 -4.617 1.00 91.81 213 ILE A O 1
ATOM 1716 N N . LEU A 1 214 ? 16.131 -3.215 -5.005 1.00 89.75 214 LEU A N 1
ATOM 1717 C CA . LEU A 1 214 ? 16.526 -2.853 -3.640 1.00 89.75 214 LEU A CA 1
ATOM 1718 C C . LEU A 1 214 ? 16.002 -1.469 -3.240 1.00 89.75 214 LEU A C 1
ATOM 1720 O O . LEU A 1 214 ? 15.514 -1.306 -2.126 1.00 89.75 214 LEU A O 1
ATOM 1724 N N . ALA A 1 215 ? 16.062 -0.493 -4.149 1.00 89.56 215 ALA A N 1
ATOM 1725 C CA . ALA A 1 215 ? 15.524 0.845 -3.928 1.00 89.56 215 ALA A CA 1
ATOM 1726 C C . ALA A 1 215 ? 13.990 0.849 -3.836 1.00 89.56 215 ALA A C 1
ATOM 1728 O O . ALA A 1 215 ? 13.422 1.601 -3.049 1.00 89.56 215 ALA A O 1
ATOM 1729 N N . GLY A 1 216 ? 13.301 0.009 -4.613 1.00 89.88 216 GLY A N 1
ATOM 1730 C CA . GLY A 1 216 ? 11.853 -0.162 -4.501 1.00 89.88 216 GLY A CA 1
ATOM 1731 C C . GLY A 1 216 ? 11.456 -0.763 -3.151 1.00 89.88 216 GLY A C 1
ATOM 1732 O O . GLY A 1 216 ? 10.612 -0.209 -2.451 1.00 89.88 216 GLY A O 1
ATOM 1733 N N . VAL A 1 217 ? 12.135 -1.836 -2.736 1.00 87.19 217 VAL A N 1
ATOM 1734 C CA . VAL A 1 217 ? 11.924 -2.490 -1.433 1.00 87.19 217 VAL A CA 1
ATOM 1735 C C . VAL A 1 217 ? 12.210 -1.536 -0.272 1.00 87.19 217 VAL A C 1
ATOM 1737 O O . VAL A 1 217 ? 11.438 -1.489 0.682 1.00 87.19 217 VAL A O 1
ATOM 1740 N N . SER A 1 218 ? 13.283 -0.742 -0.342 1.00 86.75 218 SER A N 1
ATOM 1741 C CA . SER A 1 218 ? 13.588 0.242 0.703 1.00 86.75 218 SER A CA 1
ATOM 1742 C C . SER A 1 218 ? 12.603 1.412 0.734 1.00 86.75 218 SER A C 1
ATOM 1744 O O . SER A 1 218 ? 12.409 2.007 1.790 1.00 86.75 218 SER A O 1
ATOM 1746 N N . THR A 1 219 ? 11.968 1.729 -0.399 1.00 87.12 219 THR A N 1
ATOM 1747 C CA . THR A 1 219 ? 10.948 2.782 -0.487 1.00 87.12 219 THR A CA 1
ATOM 1748 C C . THR A 1 219 ? 9.645 2.363 0.189 1.00 87.12 219 THR A C 1
ATOM 1750 O O . THR A 1 219 ? 9.079 3.178 0.921 1.00 87.12 219 THR A O 1
ATOM 1753 N N . ILE A 1 220 ? 9.199 1.120 -0.044 1.00 83.25 220 ILE A N 1
ATOM 1754 C CA . ILE A 1 220 ? 7.998 0.545 0.586 1.00 83.25 220 ILE A CA 1
ATOM 1755 C C . ILE A 1 220 ? 8.246 0.239 2.064 1.00 83.25 220 ILE A C 1
ATOM 1757 O O . ILE A 1 220 ? 7.427 0.588 2.895 1.00 83.25 220 ILE A O 1
ATOM 1761 N N . GLY A 1 221 ? 9.396 -0.346 2.404 1.00 84.62 221 GLY A N 1
ATOM 1762 C CA . GLY A 1 221 ? 9.731 -0.707 3.780 1.00 84.62 221 GLY A CA 1
ATOM 1763 C C . GLY A 1 221 ? 10.169 -2.162 3.883 1.00 84.62 221 GLY A C 1
ATOM 1764 O O . GLY A 1 221 ? 9.358 -3.086 3.912 1.00 84.62 221 GLY A O 1
ATOM 1765 N N . TYR A 1 222 ? 11.482 -2.384 3.978 1.00 82.69 222 TYR A N 1
ATOM 1766 C CA . TYR A 1 222 ? 12.038 -3.735 4.106 1.00 82.69 222 TYR A CA 1
ATOM 1767 C C . TYR A 1 222 ? 11.560 -4.450 5.377 1.00 82.69 222 TYR A C 1
ATOM 1769 O O . TYR A 1 222 ? 11.308 -5.651 5.343 1.00 82.69 222 TYR A O 1
ATOM 1777 N N . SER A 1 223 ? 11.435 -3.724 6.492 1.00 78.88 223 SER A N 1
ATOM 1778 C CA . SER A 1 223 ? 10.972 -4.271 7.771 1.00 78.88 223 SER A CA 1
ATOM 1779 C C . SER A 1 223 ? 9.558 -4.833 7.676 1.00 78.88 223 SER A C 1
ATOM 1781 O O . SER A 1 223 ? 9.325 -5.937 8.151 1.00 78.88 223 SER A O 1
ATOM 1783 N N . GLU A 1 224 ? 8.645 -4.124 7.015 1.00 77.75 224 GLU A N 1
ATOM 1784 C CA . GLU A 1 224 ? 7.255 -4.558 6.843 1.00 77.75 224 GLU A CA 1
ATOM 1785 C C . GLU A 1 224 ? 7.156 -5.771 5.919 1.00 77.75 224 GLU A C 1
ATOM 1787 O O . GLU A 1 224 ? 6.513 -6.759 6.262 1.00 77.75 224 GLU A O 1
ATOM 1792 N N . LEU A 1 225 ? 7.873 -5.755 4.791 1.00 79.88 225 LEU A N 1
ATOM 1793 C CA . LEU A 1 225 ? 7.957 -6.906 3.888 1.00 79.88 225 LEU A CA 1
ATOM 1794 C C . LEU A 1 225 ? 8.532 -8.141 4.589 1.00 79.88 225 LEU A C 1
ATOM 1796 O O . LEU A 1 225 ? 8.020 -9.251 4.431 1.00 79.88 225 LEU A O 1
ATOM 1800 N N . LYS A 1 226 ? 9.591 -7.951 5.383 1.00 82.19 226 LYS A N 1
ATOM 1801 C CA . LYS A 1 226 ? 10.205 -9.024 6.164 1.00 82.19 226 LYS A CA 1
ATOM 1802 C C . LYS A 1 226 ? 9.227 -9.575 7.198 1.00 82.19 226 LYS A C 1
ATOM 1804 O O . LYS A 1 226 ? 9.038 -10.789 7.249 1.00 82.19 226 LYS A O 1
ATOM 1809 N N . ALA A 1 227 ? 8.596 -8.693 7.969 1.00 79.94 227 ALA A N 1
ATOM 1810 C CA . ALA A 1 227 ? 7.624 -9.062 8.988 1.00 79.94 227 ALA A CA 1
ATOM 1811 C C . ALA A 1 227 ? 6.432 -9.820 8.385 1.00 79.94 227 ALA A C 1
ATOM 1813 O O . ALA A 1 227 ? 5.983 -10.821 8.935 1.00 79.94 227 ALA A O 1
ATOM 1814 N N . TYR A 1 228 ? 5.956 -9.387 7.217 1.00 78.69 228 TYR A N 1
ATOM 1815 C CA . TYR A 1 228 ? 4.802 -9.984 6.560 1.00 78.69 228 TYR A CA 1
ATOM 1816 C C . TYR A 1 228 ? 5.087 -11.380 5.984 1.00 78.69 228 TYR A C 1
ATOM 1818 O O . TYR A 1 228 ? 4.295 -12.299 6.206 1.00 78.69 228 TYR A O 1
ATOM 1826 N N . PHE A 1 229 ? 6.201 -11.552 5.257 1.00 80.44 229 PHE A N 1
ATOM 1827 C CA . PHE A 1 229 ? 6.499 -12.794 4.526 1.00 80.44 229 PHE A CA 1
ATOM 1828 C C . PHE A 1 229 ? 7.360 -13.803 5.292 1.00 80.44 229 PHE A C 1
ATOM 1830 O O . PHE A 1 229 ? 7.301 -14.996 4.991 1.00 80.44 229 PHE A O 1
ATOM 1837 N N . PHE A 1 230 ? 8.184 -13.355 6.242 1.00 82.12 230 PHE A N 1
ATOM 1838 C CA . PHE A 1 230 ? 9.238 -14.192 6.826 1.00 82.12 230 PHE A CA 1
ATOM 1839 C C . PHE A 1 230 ? 9.198 -14.292 8.349 1.00 82.12 230 PHE A C 1
ATOM 1841 O O . PHE A 1 230 ? 9.834 -15.192 8.899 1.00 82.12 230 PHE A O 1
ATOM 1848 N N . GLU A 1 231 ? 8.473 -13.414 9.040 1.00 84.00 231 GLU A N 1
ATOM 1849 C CA . GLU A 1 231 ? 8.360 -13.468 10.496 1.00 84.00 231 GLU A CA 1
ATOM 1850 C C . GLU A 1 231 ? 7.051 -14.134 10.921 1.00 84.00 231 GLU A C 1
ATOM 1852 O O . GLU A 1 231 ? 6.005 -14.012 10.283 1.00 84.00 231 GLU A O 1
ATOM 1857 N N . LYS A 1 232 ? 7.133 -14.884 12.018 1.00 82.81 232 LYS A N 1
ATOM 1858 C CA . LYS A 1 232 ? 5.988 -15.505 12.676 1.00 82.81 232 LYS A CA 1
ATOM 1859 C C . LYS A 1 232 ? 5.895 -14.927 14.077 1.00 82.81 232 LYS A C 1
ATOM 1861 O O . LYS A 1 232 ? 6.918 -14.760 14.738 1.00 82.81 232 LYS A O 1
ATOM 1866 N N . SER A 1 233 ? 4.677 -14.637 14.504 1.00 82.38 233 SER A N 1
ATOM 1867 C CA . SER A 1 233 ? 4.366 -14.195 15.857 1.00 82.38 233 SER A CA 1
ATOM 1868 C C . SER A 1 233 ? 3.470 -15.239 16.502 1.00 82.38 233 SER A C 1
ATOM 1870 O O . SER A 1 233 ? 2.622 -15.789 15.807 1.00 82.38 233 SER A O 1
ATOM 1872 N N . THR A 1 234 ? 3.666 -15.486 17.796 1.00 88.62 234 THR A N 1
ATOM 1873 C CA . THR A 1 234 ? 2.786 -16.315 18.631 1.00 88.62 234 THR A CA 1
ATOM 1874 C C . THR A 1 234 ? 1.751 -15.472 19.381 1.00 88.62 234 THR A C 1
ATOM 1876 O O . THR A 1 234 ? 1.116 -15.953 20.308 1.00 88.62 234 THR A O 1
ATOM 1879 N N . LEU A 1 235 ? 1.588 -14.188 19.022 1.00 86.81 235 LEU A N 1
ATOM 1880 C CA . LEU A 1 235 ? 0.720 -13.244 19.737 1.00 86.81 235 LEU A CA 1
ATOM 1881 C C . LEU A 1 235 ? -0.691 -13.800 19.968 1.00 86.81 235 LEU A C 1
ATOM 1883 O O . LEU A 1 235 ? -1.234 -13.637 21.055 1.00 86.81 235 LEU A O 1
ATOM 1887 N N . TYR A 1 236 ? -1.285 -14.439 18.960 1.00 86.00 236 TYR A N 1
ATOM 1888 C CA . TYR A 1 236 ? -2.631 -14.988 19.097 1.00 86.00 236 TYR A CA 1
ATOM 1889 C C . TYR A 1 236 ? -2.605 -16.333 19.824 1.00 86.00 236 TYR A C 1
ATOM 1891 O O . TYR A 1 236 ? -3.438 -16.571 20.681 1.00 86.00 236 TYR A O 1
ATOM 1899 N N . GLU A 1 237 ? -1.615 -17.181 19.578 1.00 88.00 237 GLU A N 1
ATOM 1900 C CA . GLU A 1 237 ? -1.439 -18.446 20.292 1.00 88.00 237 GLU A CA 1
ATOM 1901 C C . GLU A 1 237 ? -1.245 -18.253 21.806 1.00 88.00 237 GLU A C 1
ATOM 1903 O O . GLU A 1 237 ? -1.731 -19.063 22.592 1.00 88.00 237 GLU A O 1
ATOM 1908 N N . ASP A 1 238 ? -0.562 -17.179 22.205 1.00 92.81 238 ASP A N 1
ATOM 1909 C CA . ASP A 1 238 ? -0.195 -16.911 23.596 1.00 92.81 238 ASP A CA 1
ATOM 1910 C C . ASP A 1 238 ? -1.211 -16.018 24.329 1.00 92.81 238 ASP A C 1
ATOM 1912 O O . ASP A 1 238 ? -1.380 -16.154 25.542 1.00 92.81 238 ASP A O 1
ATOM 1916 N N . TYR A 1 239 ? -1.863 -15.080 23.626 1.00 90.50 239 TYR A N 1
ATOM 1917 C CA . TYR A 1 239 ? -2.684 -14.031 24.252 1.00 90.50 239 TYR A CA 1
ATOM 1918 C C . TYR A 1 239 ? -4.122 -13.934 23.736 1.00 90.50 239 TYR A C 1
ATOM 1920 O O . TYR A 1 239 ? -4.913 -13.190 24.323 1.00 90.50 239 TYR A O 1
ATOM 1928 N N . PHE A 1 240 ? -4.487 -14.630 22.655 1.00 89.50 240 PHE A N 1
ATOM 1929 C CA . PHE A 1 240 ? -5.885 -14.668 22.236 1.00 89.50 240 PHE A CA 1
ATOM 1930 C C . PHE A 1 240 ? -6.683 -15.554 23.183 1.00 89.50 240 PHE A C 1
ATOM 1932 O O . PHE A 1 240 ? -6.269 -16.660 23.523 1.00 89.50 240 PHE A O 1
ATOM 1939 N N . THR A 1 241 ? -7.863 -15.078 23.559 1.00 89.38 241 THR A N 1
ATOM 1940 C CA . THR A 1 241 ? -8.778 -15.827 24.410 1.00 89.38 241 THR A CA 1
ATOM 1941 C C . THR A 1 241 ? -10.067 -16.066 23.649 1.00 89.38 241 THR A C 1
ATOM 1943 O O . THR A 1 241 ? -10.740 -15.105 23.270 1.00 89.38 241 THR A O 1
ATOM 1946 N N . ASP A 1 242 ? -10.415 -17.336 23.443 1.00 88.94 242 ASP A N 1
ATOM 1947 C CA . ASP A 1 242 ? -11.677 -17.699 22.806 1.00 88.94 242 ASP A CA 1
ATOM 1948 C C . ASP A 1 242 ? -12.851 -17.216 23.682 1.00 88.94 242 ASP A C 1
ATOM 1950 O O . ASP A 1 242 ? -12.882 -17.511 24.883 1.00 88.94 242 ASP A O 1
ATOM 1954 N N . PRO A 1 243 ? -13.829 -16.479 23.121 1.00 89.50 243 PRO A N 1
ATOM 1955 C CA . PRO A 1 243 ? -15.034 -16.078 23.839 1.00 89.50 243 PRO A CA 1
ATOM 1956 C C . PRO A 1 243 ? -15.792 -17.226 24.528 1.00 89.50 243 PRO A C 1
ATOM 1958 O O . PRO A 1 243 ? -16.480 -16.971 25.515 1.00 89.50 243 PRO A O 1
ATOM 1961 N N . HIS A 1 244 ? -15.667 -18.469 24.051 1.00 87.25 244 HIS A N 1
ATOM 1962 C CA . HIS A 1 244 ? -16.279 -19.647 24.676 1.00 87.25 244 HIS A CA 1
ATOM 1963 C C . HIS A 1 244 ? -15.567 -20.103 25.956 1.00 87.25 244 HIS A C 1
ATOM 1965 O O . HIS A 1 244 ? -16.197 -20.711 26.823 1.00 87.25 244 HIS A O 1
ATOM 1971 N N . ASP A 1 245 ? -14.279 -19.785 26.096 1.00 90.62 245 ASP A N 1
ATOM 1972 C CA . ASP A 1 245 ? -13.457 -20.174 27.246 1.00 90.62 245 ASP A CA 1
ATOM 1973 C C . ASP A 1 245 ? -13.511 -19.141 28.382 1.00 90.62 245 ASP A C 1
ATOM 1975 O O . ASP A 1 245 ? -13.000 -19.372 29.483 1.00 90.62 245 ASP A O 1
ATOM 1979 N N . VAL A 1 246 ? -14.164 -17.998 28.151 1.00 91.38 246 VAL A N 1
ATOM 1980 C CA . VAL A 1 246 ? -14.343 -16.942 29.149 1.00 91.38 246 VAL A CA 1
ATOM 1981 C C . VAL A 1 246 ? -15.788 -16.767 29.563 1.00 91.38 246 VAL A C 1
ATOM 1983 O O . VAL A 1 246 ? -16.738 -16.832 28.788 1.00 91.38 246 VAL A O 1
ATOM 1986 N N . LYS A 1 247 ? -15.965 -16.451 30.844 1.00 92.38 247 LYS A N 1
ATOM 1987 C CA . LYS A 1 247 ? -17.276 -16.115 31.379 1.00 92.38 247 LYS A CA 1
ATOM 1988 C C . LYS A 1 247 ? -17.655 -14.683 30.995 1.00 92.38 247 LYS A C 1
ATOM 1990 O O . LYS A 1 247 ? -17.219 -13.732 31.642 1.00 92.38 247 LYS A O 1
ATOM 1995 N N . ILE A 1 248 ? -18.541 -14.541 30.013 1.00 91.31 248 ILE A N 1
ATOM 1996 C CA . ILE A 1 248 ? -19.159 -13.260 29.646 1.00 91.31 248 ILE A CA 1
ATOM 1997 C C . ILE A 1 248 ? -20.445 -13.065 30.460 1.00 91.31 248 ILE A C 1
ATOM 1999 O O . ILE A 1 248 ? -21.359 -13.888 30.416 1.00 91.31 248 ILE A O 1
ATOM 2003 N N . THR A 1 249 ? -20.535 -11.975 31.226 1.00 92.75 249 THR A N 1
ATOM 2004 C CA . THR A 1 249 ? -21.720 -11.657 32.042 1.00 92.75 249 THR A CA 1
ATOM 2005 C C . THR A 1 249 ? -22.462 -10.446 31.505 1.00 92.75 249 THR A C 1
ATOM 2007 O O . THR A 1 249 ? -21.865 -9.392 31.299 1.00 92.75 249 THR A O 1
ATOM 2010 N N . PHE A 1 250 ? -23.779 -10.571 31.370 1.00 93.38 250 PHE A N 1
ATOM 2011 C CA . PHE A 1 250 ? -24.655 -9.465 30.999 1.00 93.38 250 PHE A CA 1
ATOM 2012 C C . PHE A 1 250 ? -25.264 -8.814 32.246 1.00 93.38 250 PHE A C 1
ATOM 2014 O O . PHE A 1 250 ? -25.553 -9.514 33.222 1.00 93.38 250 PHE A O 1
ATOM 2021 N N . PRO A 1 251 ? -25.486 -7.487 32.234 1.00 92.19 251 PRO A N 1
ATOM 2022 C CA . PRO A 1 251 ? -26.211 -6.823 33.308 1.00 92.19 251 PRO A CA 1
ATOM 2023 C C . PRO A 1 251 ? -27.651 -7.346 33.384 1.00 92.19 251 PRO A C 1
ATOM 2025 O O . PRO A 1 251 ? -28.236 -7.740 32.374 1.00 92.19 251 PRO A O 1
ATOM 2028 N N . SER A 1 252 ? -28.241 -7.295 34.582 1.00 92.75 252 SER A N 1
ATOM 2029 C CA . SER A 1 252 ? -29.637 -7.701 34.811 1.00 92.75 252 SER A CA 1
ATOM 2030 C C . SER A 1 252 ? -30.611 -6.939 33.911 1.00 92.75 252 SER A C 1
ATOM 2032 O O . SER A 1 252 ? -31.517 -7.530 33.328 1.00 92.75 252 SER A O 1
ATOM 2034 N N . GLN A 1 253 ? -30.384 -5.634 33.750 1.00 95.31 253 GLN A N 1
ATOM 2035 C CA . GLN A 1 253 ? -31.049 -4.807 32.756 1.00 95.31 253 GLN A CA 1
ATOM 2036 C C . GLN A 1 253 ? -30.124 -4.605 31.552 1.00 95.31 253 GLN A C 1
ATOM 2038 O O . GLN A 1 253 ? -29.196 -3.791 31.582 1.00 95.31 253 GLN A O 1
ATOM 2043 N N . LYS A 1 254 ? -30.400 -5.354 30.481 1.00 94.69 254 LYS A N 1
ATOM 2044 C CA . LYS A 1 254 ? -29.725 -5.222 29.185 1.00 94.69 254 LYS A CA 1
ATOM 2045 C C . LYS A 1 254 ? -29.910 -3.806 28.622 1.00 94.69 254 LYS A C 1
ATOM 2047 O O . LYS A 1 254 ? -30.985 -3.218 28.729 1.00 94.69 254 LYS A O 1
ATOM 2052 N N . ARG A 1 255 ? -28.848 -3.259 28.027 1.00 95.25 255 ARG A N 1
ATOM 2053 C CA . ARG A 1 255 ? -28.844 -1.955 27.340 1.00 95.25 255 ARG A CA 1
ATOM 2054 C C . ARG A 1 255 ? -28.717 -2.155 25.837 1.00 95.25 255 ARG A C 1
ATOM 2056 O O . ARG A 1 255 ? -28.134 -3.152 25.415 1.00 95.25 255 ARG A O 1
ATOM 2063 N N . ASN A 1 256 ? -29.209 -1.192 25.062 1.00 96.12 256 ASN A N 1
ATOM 2064 C CA . ASN A 1 256 ? -28.937 -1.114 23.628 1.00 96.12 256 ASN A CA 1
ATOM 2065 C C . ASN A 1 256 ? -27.460 -0.769 23.397 1.00 96.12 256 ASN A C 1
ATOM 2067 O O . ASN A 1 256 ? -26.898 0.043 24.134 1.00 96.12 256 ASN A O 1
ATOM 2071 N N . LEU A 1 257 ? -26.863 -1.357 22.361 1.00 95.25 257 LEU A N 1
ATOM 2072 C CA . LEU A 1 257 ? -25.523 -1.020 21.891 1.00 95.25 257 LEU A CA 1
ATOM 2073 C C . LEU A 1 257 ? -25.644 -0.305 20.546 1.00 95.25 257 LEU A C 1
ATOM 2075 O O . LEU A 1 257 ? -26.226 -0.848 19.610 1.00 95.25 257 LEU A O 1
ATOM 2079 N N . ILE A 1 258 ? -25.090 0.902 20.458 1.00 96.31 258 ILE A N 1
ATOM 2080 C CA . ILE A 1 258 ? -24.918 1.619 19.194 1.00 96.31 258 ILE A CA 1
ATOM 2081 C C . ILE A 1 258 ? -23.427 1.611 18.897 1.00 96.31 258 ILE A C 1
ATOM 2083 O O . ILE A 1 258 ? -22.652 2.209 19.643 1.00 96.31 258 ILE A O 1
ATOM 2087 N N . TYR A 1 259 ? -23.043 0.920 17.827 1.00 94.88 259 TYR A N 1
ATOM 2088 C CA . TYR A 1 259 ? -21.659 0.852 17.385 1.00 94.88 259 TYR A CA 1
ATOM 2089 C C . TYR A 1 259 ? -21.485 1.648 16.089 1.00 94.88 259 TYR A C 1
ATOM 2091 O O . TYR A 1 259 ? -22.098 1.326 15.074 1.00 94.88 259 TYR A O 1
ATOM 2099 N N . ILE A 1 260 ? -20.680 2.711 16.143 1.00 93.94 260 ILE A N 1
ATOM 2100 C CA . ILE A 1 260 ? -20.408 3.599 15.014 1.00 93.94 260 ILE A CA 1
ATOM 2101 C C . ILE A 1 260 ? -18.994 3.325 14.502 1.00 93.94 260 ILE A C 1
ATOM 2103 O O . ILE A 1 260 ? -18.016 3.707 15.142 1.00 93.94 260 ILE A O 1
ATOM 2107 N N . TYR A 1 261 ? -18.895 2.692 13.335 1.00 91.88 261 TYR A N 1
ATOM 2108 C CA . TYR A 1 261 ? -17.652 2.654 12.571 1.00 91.88 261 TYR A CA 1
ATOM 2109 C C . TYR A 1 261 ? -17.450 4.012 11.900 1.00 91.88 261 TYR A C 1
ATOM 2111 O O . TYR A 1 261 ? -18.328 4.481 11.174 1.00 91.88 261 TYR A O 1
ATOM 2119 N N . VAL A 1 262 ? -16.307 4.648 12.150 1.00 91.62 262 VAL A N 1
ATOM 2120 C CA . VAL A 1 262 ? -15.951 5.919 11.512 1.00 91.62 262 VAL A CA 1
ATOM 2121 C C . VAL A 1 262 ? -14.830 5.656 10.517 1.00 91.62 262 VAL A C 1
ATOM 2123 O O . VAL A 1 262 ? -13.711 5.333 10.907 1.00 91.62 262 VAL A O 1
ATOM 2126 N N . GLU A 1 263 ? -15.163 5.753 9.233 1.00 89.56 263 GLU A N 1
ATOM 2127 C CA . GLU A 1 263 ? -14.241 5.486 8.129 1.00 89.56 263 GLU A CA 1
ATOM 2128 C C . GLU A 1 263 ? -13.070 6.477 8.137 1.00 89.56 263 GLU A C 1
ATOM 2130 O O . GLU A 1 263 ? -13.284 7.687 8.235 1.00 89.56 263 GLU A O 1
ATOM 2135 N N . SER A 1 264 ? -11.846 5.952 8.025 1.00 88.50 264 SER A N 1
ATOM 2136 C CA . SER A 1 264 ? -10.602 6.727 7.906 1.00 88.50 264 SER A CA 1
ATOM 2137 C C . SER A 1 264 ? -10.384 7.808 8.990 1.00 88.50 264 SER A C 1
ATOM 2139 O O . SER A 1 264 ? -9.729 8.821 8.744 1.00 88.50 264 SER A O 1
ATOM 2141 N N . LEU A 1 265 ? -10.935 7.627 10.200 1.00 91.75 265 LEU A N 1
ATOM 2142 C CA . LEU A 1 265 ? -10.730 8.559 11.313 1.00 91.75 265 LEU A CA 1
ATOM 2143 C C . LEU A 1 265 ? -9.393 8.303 12.020 1.00 91.75 265 LEU A C 1
ATOM 2145 O O . LEU A 1 265 ? -9.130 7.203 12.499 1.00 91.75 265 LEU A O 1
ATOM 2149 N N . GLU A 1 266 ? -8.604 9.362 12.185 1.00 91.31 266 GLU A N 1
ATOM 2150 C CA . GLU A 1 266 ? -7.294 9.318 12.835 1.00 91.31 266 GLU A CA 1
ATOM 2151 C C . GLU A 1 266 ? -7.174 10.357 13.960 1.00 91.31 266 GLU A C 1
ATOM 2153 O O . GLU A 1 266 ? -7.759 11.440 13.902 1.00 91.31 266 GLU A O 1
ATOM 2158 N N . SER A 1 267 ? -6.341 10.083 14.971 1.00 92.88 267 SER A N 1
ATOM 2159 C CA . SER A 1 267 ? -6.034 11.061 16.029 1.00 92.88 267 SER A CA 1
ATOM 2160 C C . SER A 1 267 ? -5.183 12.238 15.534 1.00 92.88 267 SER A C 1
ATOM 2162 O O . SER A 1 267 ? -5.067 13.250 16.222 1.00 92.88 267 SER A O 1
ATOM 2164 N N . THR A 1 268 ? -4.606 12.137 14.332 1.00 93.19 268 THR A N 1
ATOM 2165 C CA . THR A 1 268 ? -3.789 13.180 13.695 1.00 93.19 268 THR A CA 1
ATOM 2166 C C . THR A 1 268 ? -4.568 14.479 13.478 1.00 93.19 268 THR A C 1
ATOM 2168 O O . THR A 1 268 ? -3.964 15.546 13.549 1.00 93.19 268 THR A O 1
ATOM 2171 N N . TYR A 1 269 ? -5.894 14.411 13.304 1.00 95.62 269 TYR A N 1
ATOM 2172 C CA . TYR A 1 269 ? -6.792 15.564 13.144 1.00 95.62 269 TYR A CA 1
ATOM 2173 C C . TYR A 1 269 ? -6.969 16.428 14.408 1.00 95.62 269 TYR A C 1
ATOM 2175 O O . TYR A 1 269 ? -7.519 17.528 14.328 1.00 95.62 269 TYR A O 1
ATOM 2183 N N . LEU A 1 270 ? -6.521 15.958 15.574 1.00 96.88 270 LEU A N 1
ATOM 2184 C CA . LEU A 1 270 ? -6.528 16.745 16.808 1.00 96.88 270 LEU A CA 1
ATOM 2185 C C . LEU A 1 270 ? -5.424 17.816 16.794 1.00 96.88 270 LEU A C 1
ATOM 2187 O O . LEU A 1 270 ? -4.435 17.714 16.060 1.00 96.88 270 LEU A O 1
ATOM 2191 N N . SER A 1 271 ? -5.562 18.829 17.654 1.00 97.44 271 SER A N 1
ATOM 2192 C CA . SER A 1 271 ? -4.488 19.801 17.877 1.00 97.44 271 SER A CA 1
ATOM 2193 C C . SER A 1 271 ? -3.279 19.141 18.549 1.00 97.44 271 SER A C 1
ATOM 2195 O O . SER A 1 271 ? -3.413 18.136 19.255 1.00 97.44 271 SER A O 1
ATOM 2197 N N . LYS A 1 272 ? -2.092 19.740 18.396 1.00 96.62 272 LYS A N 1
ATOM 2198 C CA . LYS A 1 272 ? -0.865 19.278 19.078 1.00 96.62 272 LYS A CA 1
ATOM 2199 C C . LYS A 1 272 ? -1.014 19.183 20.598 1.00 96.62 272 LYS A C 1
ATOM 2201 O O . LYS A 1 272 ? -0.489 18.255 21.202 1.00 96.62 272 LYS A O 1
ATOM 2206 N N . GLU A 1 273 ? -1.745 20.113 21.211 1.00 95.81 273 GLU A N 1
ATOM 2207 C CA . GLU A 1 273 ? -2.031 20.095 22.652 1.00 95.81 273 GLU A CA 1
ATOM 2208 C C . GLU A 1 273 ? -2.827 18.848 23.059 1.00 95.81 273 GLU A C 1
ATOM 2210 O O . GLU A 1 273 ? -2.513 18.205 24.057 1.00 95.81 273 GLU A O 1
ATOM 2215 N N . LEU A 1 274 ? -3.804 18.452 22.242 1.00 96.50 274 LEU A N 1
ATOM 2216 C CA . LEU A 1 274 ? -4.649 17.285 22.492 1.00 96.50 274 LEU A CA 1
ATOM 2217 C C . LEU A 1 274 ? -4.001 15.961 22.066 1.00 96.50 274 LEU A C 1
ATOM 2219 O O . LEU A 1 274 ? -4.568 14.909 22.341 1.00 96.50 274 LEU A O 1
ATOM 2223 N N . GLY A 1 275 ? -2.816 15.991 21.449 1.00 95.06 275 GLY A N 1
ATOM 2224 C CA . GLY A 1 275 ? -2.069 14.799 21.035 1.00 95.06 275 GLY A CA 1
ATOM 2225 C C . GLY A 1 275 ? -2.109 14.482 19.535 1.00 95.06 275 GLY A C 1
ATOM 2226 O O . GLY A 1 275 ? -1.591 13.442 19.131 1.00 95.06 275 GLY A O 1
ATOM 2227 N N . GLY A 1 276 ? -2.698 15.351 18.709 1.00 95.50 276 GLY A N 1
ATOM 2228 C CA . GLY A 1 276 ? -2.643 15.246 17.247 1.00 95.50 276 GLY A CA 1
ATOM 2229 C C . GLY A 1 276 ? -1.484 16.036 16.632 1.00 95.50 276 GLY A C 1
ATOM 2230 O O . GLY A 1 276 ? -0.503 16.361 17.302 1.00 95.50 276 GLY A O 1
ATOM 2231 N N . ILE A 1 277 ? -1.585 16.350 15.337 1.00 96.06 277 ILE A N 1
ATOM 2232 C CA . ILE A 1 277 ? -0.532 17.076 14.598 1.00 96.06 277 ILE A CA 1
ATOM 2233 C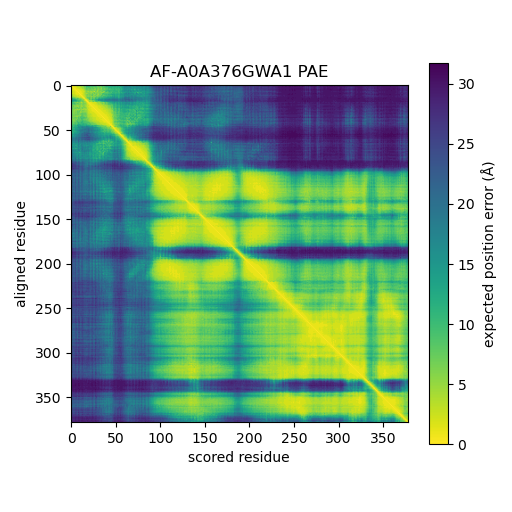 C . ILE A 1 277 ? -0.998 18.416 14.021 1.00 96.06 277 ILE A C 1
ATOM 2235 O O . ILE A 1 277 ? -0.163 19.187 13.538 1.00 96.06 277 ILE A O 1
ATOM 2239 N N . GLN A 1 278 ? -2.299 18.708 14.082 1.00 97.44 278 GLN A N 1
ATOM 2240 C CA . GLN A 1 278 ? -2.867 19.934 13.530 1.00 97.44 278 GLN A CA 1
ATOM 2241 C C . GLN A 1 278 ? -2.574 21.150 14.415 1.00 97.44 278 GLN A C 1
ATOM 2243 O O . GLN A 1 278 ? -2.332 21.037 15.622 1.00 97.44 278 GLN A O 1
ATOM 2248 N N . GLU A 1 279 ? -2.588 22.334 13.804 1.00 96.81 279 GLU A N 1
ATOM 2249 C CA . GLU A 1 279 ? -2.507 23.602 14.540 1.00 96.81 279 GLU A CA 1
ATOM 2250 C C . GLU A 1 279 ? -3.807 23.876 15.304 1.00 96.81 279 GLU A C 1
ATOM 2252 O O . GLU A 1 279 ? -3.768 24.212 16.486 1.00 96.81 279 GLU A O 1
ATOM 2257 N N . GLU A 1 280 ? -4.948 23.641 14.657 1.00 97.06 280 GLU A N 1
ATOM 2258 C CA . GLU A 1 280 ? -6.279 23.737 15.253 1.00 97.06 280 GLU A CA 1
ATOM 2259 C C . GLU A 1 280 ? -6.887 22.351 15.472 1.00 97.06 280 GLU A C 1
ATOM 2261 O O . GLU A 1 280 ? -6.571 21.390 14.773 1.00 97.06 280 GLU A O 1
ATOM 2266 N N . ASN A 1 281 ? -7.785 22.237 16.448 1.00 97.19 281 ASN A N 1
ATOM 2267 C CA . ASN A 1 281 ? -8.503 20.993 16.687 1.00 97.19 281 ASN A CA 1
ATOM 2268 C C . ASN A 1 281 ? -9.646 20.834 15.677 1.00 97.19 281 ASN A C 1
ATOM 2270 O O . ASN A 1 281 ? -10.655 21.532 15.773 1.00 97.19 281 ASN A O 1
ATOM 2274 N N . LEU A 1 282 ? -9.508 19.885 14.751 1.00 97.38 282 LEU A N 1
ATOM 2275 C CA . LEU A 1 282 ? -10.508 19.633 13.711 1.00 97.38 282 LEU A CA 1
ATOM 2276 C C . LEU A 1 282 ? -11.634 18.691 14.168 1.00 97.38 282 LEU A C 1
ATOM 2278 O O . LEU A 1 282 ? -12.605 18.497 13.440 1.00 97.38 282 LEU A O 1
ATOM 2282 N N . LEU A 1 283 ? -11.537 18.131 15.380 1.00 96.81 283 LEU A N 1
ATOM 2283 C CA . LEU A 1 283 ? -12.535 17.233 15.971 1.00 96.81 283 LEU A CA 1
ATOM 2284 C C . LEU A 1 283 ? -13.041 17.757 17.332 1.00 96.81 283 LEU A C 1
ATOM 2286 O O . LEU A 1 283 ? -13.036 17.008 18.316 1.00 96.81 283 LEU A O 1
ATOM 2290 N N . PRO A 1 284 ? -13.503 19.022 17.430 1.00 96.62 284 PRO A N 1
ATOM 2291 C CA . PRO A 1 284 ? -13.790 19.671 18.709 1.00 96.62 284 PRO A CA 1
ATOM 2292 C C . PRO A 1 284 ? -14.811 18.898 19.547 1.00 96.62 284 PRO A C 1
ATOM 2294 O O . PRO A 1 284 ? -14.514 18.525 20.679 1.00 96.62 284 PRO A O 1
ATOM 2297 N N . HIS A 1 285 ? -15.957 18.542 18.967 1.00 96.19 285 HIS A N 1
ATOM 2298 C CA . HIS A 1 285 ? -17.016 17.831 19.688 1.00 96.19 285 HIS A CA 1
ATOM 2299 C C . HIS A 1 285 ? -16.610 16.424 20.140 1.00 96.19 285 HIS A C 1
ATOM 2301 O O . HIS A 1 285 ? -16.984 15.995 21.229 1.00 96.19 285 HIS A O 1
ATOM 2307 N N . LEU A 1 286 ? -15.827 15.703 19.331 1.00 95.25 286 LEU A N 1
ATOM 2308 C CA . LEU A 1 286 ? -15.362 14.366 19.701 1.00 95.25 286 LEU A CA 1
ATOM 2309 C C . LEU A 1 286 ? -14.324 14.441 20.824 1.00 95.25 286 LEU A C 1
ATOM 2311 O O . LEU A 1 286 ? -14.386 13.665 21.774 1.00 95.25 286 LEU A O 1
ATOM 2315 N N . SER A 1 287 ? -13.401 15.401 20.738 1.00 95.50 287 SER A N 1
ATOM 2316 C CA . SER A 1 287 ? -12.396 15.622 21.777 1.00 95.50 287 SER A CA 1
ATOM 2317 C C . SER A 1 287 ? -13.007 16.102 23.096 1.00 95.50 287 SER A C 1
ATOM 2319 O O . SER A 1 287 ? -12.534 15.705 24.157 1.00 95.50 287 SER A O 1
ATOM 2321 N N . GLU A 1 288 ? -14.071 16.908 23.051 1.00 96.25 288 GLU A N 1
ATOM 2322 C CA . GLU A 1 288 ? -14.820 17.337 24.234 1.00 96.25 288 GLU A CA 1
ATOM 2323 C C . GLU A 1 288 ? -15.523 16.141 24.882 1.00 96.25 288 GLU A C 1
ATOM 2325 O O . GLU A 1 288 ? -15.339 15.891 26.071 1.00 96.25 288 GLU A O 1
ATOM 2330 N N . LEU A 1 289 ? -16.241 15.336 24.087 1.00 95.50 289 LEU A N 1
ATOM 2331 C CA . LEU A 1 289 ? -16.917 14.127 24.561 1.00 95.50 289 LEU A CA 1
ATOM 2332 C C . LEU A 1 289 ? -15.940 13.146 25.229 1.00 95.50 289 LEU A C 1
ATOM 2334 O O . LEU A 1 289 ? -16.232 12.621 26.306 1.00 95.50 289 LEU A O 1
ATOM 2338 N N . ALA A 1 290 ? -14.777 12.928 24.609 1.00 94.50 290 ALA A N 1
ATOM 2339 C CA . ALA A 1 290 ? -13.738 12.025 25.100 1.00 94.50 290 ALA A CA 1
ATOM 2340 C C . ALA A 1 290 ? -13.144 12.445 26.456 1.00 94.50 290 ALA A C 1
ATOM 2342 O O . ALA A 1 290 ? -12.604 11.597 27.159 1.00 94.50 290 ALA A O 1
ATOM 2343 N N . GLN A 1 291 ? -13.248 13.727 26.819 1.00 93.94 291 GLN A N 1
ATOM 2344 C CA . GLN A 1 291 ? -12.719 14.294 28.065 1.00 93.94 291 GLN A CA 1
ATOM 2345 C C . GLN A 1 291 ? -13.795 14.505 29.142 1.00 93.94 291 GLN A C 1
ATOM 2347 O O . GLN A 1 291 ? -13.492 14.992 30.231 1.00 93.94 291 GLN A O 1
ATOM 2352 N N . THR A 1 292 ? -15.054 14.153 28.866 1.00 96.25 292 THR A N 1
ATOM 2353 C CA . THR A 1 292 ? -16.106 14.154 29.894 1.00 96.25 292 THR A CA 1
ATOM 2354 C C . THR A 1 292 ? -15.854 13.070 30.945 1.00 96.25 292 THR A C 1
ATOM 2356 O O . THR A 1 292 ? -15.180 12.083 30.677 1.00 96.25 292 THR A O 1
ATOM 2359 N N . GLU A 1 293 ? -16.458 13.198 32.130 1.00 95.19 293 GLU A N 1
ATOM 2360 C CA . GLU A 1 293 ? -16.328 12.206 33.216 1.00 95.19 293 GLU A CA 1
ATOM 2361 C C . GLU A 1 293 ? -16.765 10.786 32.803 1.00 95.19 293 GLU A C 1
ATOM 2363 O O . GLU A 1 293 ? -16.230 9.797 33.295 1.00 95.19 293 GLU A O 1
ATOM 2368 N N . ASN A 1 294 ? -17.717 10.682 31.870 1.00 92.75 294 ASN A N 1
ATOM 2369 C CA . ASN A 1 294 ? -18.201 9.405 31.336 1.00 92.75 294 ASN A CA 1
ATOM 2370 C C . ASN A 1 294 ? -17.509 9.000 30.020 1.00 92.75 294 ASN A C 1
ATOM 2372 O O . ASN A 1 294 ? -17.829 7.953 29.455 1.00 92.75 294 ASN A O 1
ATOM 2376 N N . GLY A 1 295 ? -16.613 9.842 29.503 1.00 93.19 295 GLY A N 1
ATOM 2377 C CA . GLY A 1 295 ? -15.851 9.594 28.289 1.00 93.19 295 GLY A CA 1
ATOM 2378 C C . GLY A 1 295 ? -14.715 8.615 28.557 1.00 93.19 295 GLY A C 1
ATOM 2379 O O . GLY A 1 295 ? -13.972 8.752 29.524 1.00 93.19 295 GLY A O 1
ATOM 2380 N N . ILE A 1 296 ? -14.569 7.617 27.687 1.00 93.69 296 ILE A N 1
ATOM 2381 C CA . ILE A 1 296 ? -13.438 6.688 27.724 1.00 93.69 296 ILE A CA 1
ATOM 2382 C C . ILE A 1 296 ? -12.707 6.800 26.391 1.00 93.69 296 ILE A C 1
ATOM 2384 O O . ILE A 1 296 ? -13.275 6.504 25.339 1.00 93.69 296 ILE A O 1
ATOM 2388 N N . ASN A 1 297 ? -11.443 7.221 26.437 1.00 92.88 297 ASN A N 1
ATOM 2389 C CA . ASN A 1 297 ? -10.545 7.224 25.288 1.00 92.88 297 ASN A CA 1
ATOM 2390 C C . ASN A 1 297 ? -9.474 6.144 25.464 1.00 92.88 297 ASN A C 1
ATOM 2392 O O . ASN A 1 297 ? -8.767 6.111 26.469 1.00 92.88 297 ASN A O 1
ATOM 2396 N N . PHE A 1 298 ? -9.345 5.277 24.464 1.00 92.12 298 PHE A N 1
ATOM 2397 C CA . PHE A 1 298 ? -8.240 4.332 24.376 1.00 92.12 298 PHE A CA 1
ATOM 2398 C C . PHE A 1 298 ? -7.104 4.996 23.603 1.00 92.12 298 PHE A C 1
ATOM 2400 O O . PHE A 1 298 ? -7.225 5.240 22.402 1.00 92.12 298 PHE A O 1
ATOM 2407 N N . SER A 1 299 ? -6.014 5.297 24.304 1.00 93.00 299 SER A N 1
ATOM 2408 C CA . SER A 1 299 ? -4.866 6.013 23.755 1.00 93.00 299 SER A CA 1
ATOM 2409 C C . SER A 1 299 ? -3.591 5.187 23.869 1.00 93.00 299 SER A C 1
ATOM 2411 O O . SER A 1 299 ? -3.367 4.499 24.863 1.00 93.00 299 SER A O 1
ATOM 2413 N N . HIS A 1 300 ? -2.731 5.290 22.858 1.00 91.94 300 HIS A N 1
ATOM 2414 C CA . HIS A 1 300 ? -1.361 4.773 22.889 1.00 91.94 300 HIS A CA 1
ATOM 2415 C C . HIS A 1 300 ? -0.361 5.774 23.498 1.00 91.94 300 HIS A C 1
ATOM 2417 O 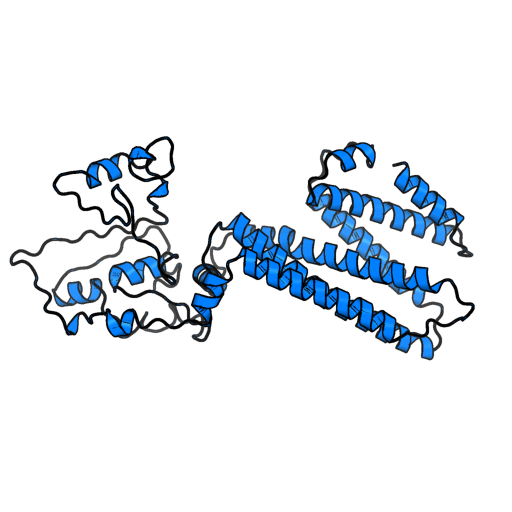O . HIS A 1 300 ? 0.843 5.524 23.501 1.00 91.94 300 HIS A O 1
ATOM 2423 N N . GLN A 1 301 ? -0.846 6.921 23.979 1.00 92.06 301 GLN A N 1
ATOM 2424 C CA . GLN A 1 301 ? -0.050 8.007 24.543 1.00 92.06 301 GLN A CA 1
ATOM 2425 C C . GLN A 1 301 ? -0.763 8.652 25.741 1.00 92.06 301 GLN A C 1
ATOM 2427 O O . GLN A 1 301 ? -1.874 8.269 26.095 1.00 92.06 301 GLN A O 1
ATOM 2432 N N . ASN A 1 302 ? -0.119 9.636 26.379 1.00 91.44 302 ASN A N 1
ATOM 2433 C CA . ASN A 1 302 ? -0.666 10.285 27.580 1.00 91.44 302 ASN A CA 1
ATOM 2434 C C . ASN A 1 302 ? -1.867 11.200 27.293 1.00 91.44 302 ASN A C 1
ATOM 2436 O O . ASN A 1 302 ? -2.723 11.365 28.156 1.00 91.44 302 ASN A O 1
ATOM 2440 N N . ASN A 1 303 ? -1.912 11.806 26.105 1.00 94.50 303 ASN A N 1
ATOM 2441 C CA . ASN A 1 303 ? -3.024 12.655 25.676 1.00 94.50 303 ASN A CA 1
ATOM 2442 C C . ASN A 1 303 ? -4.062 11.815 24.913 1.00 94.50 303 ASN A C 1
ATOM 2444 O O . ASN A 1 303 ? -3.956 10.586 24.864 1.00 94.50 303 ASN A O 1
ATOM 2448 N N . LEU A 1 304 ? -5.047 12.461 24.280 1.00 95.44 304 LEU A N 1
ATOM 2449 C CA . LEU A 1 304 ? -5.957 11.752 23.384 1.00 95.44 304 LEU A CA 1
ATOM 2450 C C . LEU A 1 304 ? -5.160 11.075 22.265 1.00 95.44 304 LEU A C 1
ATOM 2452 O O . LEU A 1 304 ? -4.151 11.591 21.779 1.00 95.44 304 LEU A O 1
ATOM 2456 N N . GLY A 1 305 ? -5.617 9.899 21.867 1.00 93.62 305 GLY A N 1
ATOM 2457 C CA . GLY A 1 305 ? -4.976 9.111 20.829 1.00 93.62 305 GLY A CA 1
ATOM 2458 C C . GLY A 1 305 ? -5.937 8.087 20.255 1.00 93.62 305 GLY A C 1
ATOM 2459 O O . GLY A 1 305 ? -7.158 8.242 20.328 1.00 93.62 305 GLY A O 1
ATOM 2460 N N . GLY A 1 306 ? -5.366 7.041 19.673 1.00 89.62 306 GLY A N 1
ATOM 2461 C CA . GLY A 1 306 ? -6.126 5.942 19.094 1.00 89.62 306 GLY A CA 1
ATOM 2462 C C . GLY A 1 306 ? -5.376 4.621 19.151 1.00 89.62 306 GLY A C 1
ATOM 2463 O O . GLY A 1 306 ? -4.276 4.533 19.700 1.00 89.62 306 GLY A O 1
ATOM 2464 N N . ALA A 1 307 ? -5.977 3.591 18.566 1.00 83.44 307 ALA A N 1
ATOM 2465 C CA . ALA A 1 307 ? -5.346 2.288 18.435 1.00 83.44 307 ALA A CA 1
ATOM 2466 C C . ALA A 1 307 ? -4.137 2.356 17.489 1.00 83.44 307 ALA A C 1
ATOM 2468 O O . ALA A 1 307 ? -4.172 3.036 16.464 1.00 83.44 307 ALA A O 1
ATOM 2469 N N . ILE A 1 308 ? -3.081 1.614 17.821 1.00 82.19 308 ILE A N 1
ATOM 2470 C CA . ILE A 1 308 ? -1.997 1.338 16.876 1.00 82.19 308 ILE A CA 1
ATOM 2471 C C . ILE A 1 308 ? -2.500 0.250 15.930 1.00 82.19 308 ILE A C 1
ATOM 2473 O O . ILE A 1 308 ? -2.916 -0.819 16.380 1.00 82.19 308 ILE A O 1
ATOM 2477 N N . GLN A 1 309 ? -2.475 0.526 14.628 1.00 79.62 309 GLN A N 1
ATOM 2478 C CA . GLN A 1 309 ? -2.846 -0.462 13.624 1.00 79.62 309 GLN A CA 1
ATOM 2479 C C . GLN A 1 309 ? -1.802 -1.582 13.579 1.00 79.62 309 GLN A C 1
ATOM 2481 O O . GLN A 1 309 ? -0.597 -1.335 13.537 1.00 79.62 309 GLN A O 1
ATOM 2486 N N . VAL A 1 310 ? -2.280 -2.822 13.597 1.00 79.94 310 VAL A N 1
ATOM 2487 C CA . VAL A 1 310 ? -1.467 -4.021 13.369 1.00 79.94 310 VAL A CA 1
ATOM 2488 C C . VAL A 1 310 ? -1.711 -4.531 11.946 1.00 79.94 310 VAL A C 1
ATOM 2490 O O . VAL A 1 310 ? -2.767 -4.252 11.380 1.00 79.94 310 VAL A O 1
ATOM 2493 N N . PRO A 1 311 ? -0.787 -5.294 11.341 1.00 78.62 311 PRO A N 1
ATOM 2494 C CA . PRO A 1 311 ? -0.996 -5.815 9.992 1.00 78.62 311 PRO A CA 1
ATOM 2495 C C . PRO A 1 311 ? -2.330 -6.568 9.856 1.00 78.62 311 PRO A C 1
ATOM 2497 O O . PRO A 1 311 ? -2.650 -7.425 10.681 1.00 78.62 311 PRO A O 1
ATOM 2500 N N . GLY A 1 312 ? -3.086 -6.277 8.799 1.00 80.06 312 GLY A N 1
ATOM 2501 C CA . GLY A 1 312 ? -4.400 -6.853 8.508 1.00 80.06 312 GLY A CA 1
ATOM 2502 C C . GLY A 1 312 ? -5.589 -6.058 9.058 1.00 80.06 312 GLY A C 1
ATOM 2503 O O . GLY A 1 312 ? -6.707 -6.573 9.039 1.00 80.06 312 GLY A O 1
ATOM 2504 N N . VAL A 1 313 ? -5.377 -4.839 9.574 1.00 87.25 313 VAL A N 1
ATOM 2505 C CA . VAL A 1 313 ? -6.463 -3.984 10.107 1.00 87.25 313 VAL A CA 1
ATOM 2506 C C . VAL A 1 313 ? -6.566 -2.606 9.446 1.00 87.25 313 VAL A C 1
ATOM 2508 O O . VAL A 1 313 ? -7.508 -1.878 9.742 1.00 87.25 313 VAL A O 1
ATOM 2511 N N . GLY A 1 314 ? -5.627 -2.250 8.561 1.00 83.69 314 GLY A N 1
ATOM 2512 C CA . GLY A 1 314 ? -5.514 -0.907 7.968 1.00 83.69 314 GLY A CA 1
ATOM 2513 C C . GLY A 1 314 ? -6.565 -0.556 6.905 1.00 83.69 314 GLY A C 1
ATOM 2514 O O . GLY A 1 314 ? -6.686 0.594 6.502 1.00 83.69 314 GLY A O 1
ATOM 2515 N N . PHE A 1 315 ? -7.379 -1.521 6.475 1.00 82.69 315 PHE A N 1
ATOM 2516 C CA . PHE A 1 315 ? -8.469 -1.328 5.512 1.00 82.69 315 PHE A CA 1
ATOM 2517 C C . PHE A 1 315 ? -9.834 -1.605 6.159 1.00 82.69 315 PHE A C 1
ATOM 2519 O O . PHE A 1 315 ? -9.918 -2.387 7.105 1.00 82.69 315 PHE A O 1
ATOM 2526 N N . THR A 1 316 ? -10.913 -1.005 5.637 1.00 85.69 316 THR A N 1
ATOM 2527 C CA . THR A 1 316 ? -12.259 -0.979 6.254 1.00 85.69 316 THR A CA 1
ATOM 2528 C C . THR A 1 316 ? -12.708 -2.330 6.816 1.00 85.69 316 THR A C 1
ATOM 2530 O O . THR A 1 316 ? -13.034 -2.432 7.999 1.00 85.69 316 THR A O 1
ATOM 2533 N N . VAL A 1 317 ? -12.683 -3.392 6.002 1.00 85.19 317 VAL A N 1
ATOM 2534 C CA . VAL A 1 317 ? -13.141 -4.723 6.436 1.00 85.19 317 VAL A CA 1
ATOM 2535 C C . VAL A 1 317 ? -12.198 -5.340 7.469 1.00 85.19 317 VAL A C 1
ATOM 2537 O O . VAL A 1 317 ? -12.669 -5.925 8.441 1.00 85.19 317 VAL A O 1
ATOM 2540 N N . GLY A 1 318 ? -10.884 -5.149 7.333 1.00 87.31 318 GLY A N 1
ATOM 2541 C CA . GLY A 1 318 ? -9.920 -5.585 8.344 1.00 87.31 318 GLY A CA 1
ATOM 2542 C C . GLY A 1 318 ? -10.140 -4.893 9.688 1.00 87.31 318 GLY A C 1
ATOM 2543 O O . GLY A 1 318 ? -10.171 -5.553 10.728 1.00 87.31 318 GLY A O 1
ATOM 2544 N N . GLY A 1 319 ? -10.400 -3.585 9.665 1.00 90.31 319 GLY A N 1
ATOM 2545 C CA . GLY A 1 319 ? -10.763 -2.806 10.845 1.00 90.31 319 GLY A CA 1
ATOM 2546 C C . GLY A 1 319 ? -12.066 -3.283 11.489 1.00 90.31 319 GLY A C 1
ATOM 2547 O O . GLY A 1 319 ? -12.127 -3.395 12.713 1.00 90.31 319 GLY A O 1
ATOM 2548 N N . MET A 1 320 ? -13.090 -3.612 10.693 1.00 90.56 320 MET A N 1
ATOM 2549 C CA . MET A 1 320 ? -14.365 -4.148 11.187 1.00 90.56 320 MET A CA 1
ATOM 2550 C C . MET A 1 320 ? -14.216 -5.542 11.812 1.00 90.56 320 MET A C 1
ATOM 2552 O O . MET A 1 320 ? -14.801 -5.797 12.867 1.00 90.56 320 MET A O 1
ATOM 2556 N N . VAL A 1 321 ? -13.421 -6.434 11.212 1.00 90.56 321 VAL A N 1
ATOM 2557 C CA . VAL A 1 321 ? -13.130 -7.770 11.764 1.00 90.56 321 VAL A CA 1
ATOM 2558 C C . VAL A 1 321 ? -12.373 -7.654 13.086 1.00 90.56 321 VAL A C 1
ATOM 2560 O O . VAL A 1 321 ? -12.809 -8.223 14.085 1.00 90.56 321 VAL A O 1
ATOM 2563 N N . ALA A 1 322 ? -11.309 -6.850 13.137 1.00 91.44 322 ALA A N 1
ATOM 2564 C CA . ALA A 1 322 ? -10.534 -6.646 14.361 1.00 91.44 322 ALA A CA 1
ATOM 2565 C C . ALA A 1 322 ? -11.389 -6.085 15.500 1.00 91.44 322 ALA A C 1
ATOM 2567 O O . ALA A 1 322 ? -11.328 -6.563 16.630 1.00 91.44 322 ALA A O 1
ATOM 2568 N N . GLN A 1 323 ? -12.242 -5.116 15.186 1.00 91.94 323 GLN A N 1
ATOM 2569 C CA . GLN A 1 323 ? -13.149 -4.494 16.142 1.00 91.94 323 GLN A CA 1
ATOM 2570 C C . GLN A 1 323 ? -14.274 -5.417 16.625 1.00 91.94 323 GLN A C 1
ATOM 2572 O O . GLN A 1 323 ? -14.683 -5.339 17.781 1.00 91.94 323 GLN A O 1
ATOM 2577 N N . SER A 1 324 ? -14.798 -6.279 15.752 1.00 92.19 324 SER A N 1
ATOM 2578 C CA . SER A 1 324 ? -15.939 -7.139 16.082 1.00 92.19 324 SER A CA 1
ATOM 2579 C C . SER A 1 324 ? -15.539 -8.494 16.658 1.00 92.19 324 SER A C 1
ATOM 2581 O O . SER A 1 324 ? -16.331 -9.072 17.395 1.00 92.19 324 SER A O 1
ATOM 2583 N N . ALA A 1 325 ? -14.350 -9.006 16.345 1.00 91.12 325 ALA A N 1
ATOM 2584 C CA . ALA A 1 325 ? -13.931 -10.362 16.696 1.00 91.12 325 ALA A CA 1
ATOM 2585 C C . ALA A 1 325 ? -12.531 -10.454 17.328 1.00 91.12 325 ALA A C 1
ATOM 2587 O O . ALA A 1 325 ? -12.096 -11.542 17.691 1.00 91.12 325 ALA A O 1
ATOM 2588 N N . GLY A 1 326 ? -11.810 -9.337 17.471 1.00 90.06 326 GLY A N 1
ATOM 2589 C CA . GLY A 1 326 ? -10.515 -9.309 18.157 1.00 90.06 326 GLY A CA 1
ATOM 2590 C C . GLY A 1 326 ? -9.361 -9.966 17.391 1.00 90.06 326 GLY A C 1
ATOM 2591 O O . GLY A 1 326 ? -8.319 -10.229 17.987 1.00 90.06 326 GLY A O 1
ATOM 2592 N N . VAL A 1 327 ? -9.514 -10.224 16.088 1.00 89.06 327 VAL A N 1
ATOM 2593 C CA . VAL A 1 327 ? -8.491 -10.844 15.224 1.00 89.06 327 VAL A CA 1
ATOM 2594 C C . VAL A 1 327 ? -8.252 -10.009 13.959 1.00 89.06 327 VAL A C 1
ATOM 2596 O O . VAL A 1 327 ? -9.170 -9.330 13.506 1.00 89.06 327 VAL A O 1
ATOM 2599 N N . PRO A 1 328 ? -7.051 -10.025 13.357 1.00 87.25 328 PRO A N 1
ATOM 2600 C CA . PRO A 1 328 ? -6.762 -9.254 12.162 1.00 87.25 328 PRO A CA 1
ATOM 2601 C C . PRO A 1 328 ? -7.239 -10.013 10.922 1.00 87.25 328 PRO A C 1
ATOM 2603 O O . PRO A 1 328 ? -7.266 -11.247 10.894 1.00 87.25 328 PRO A O 1
ATOM 2606 N N . LEU A 1 329 ? -7.548 -9.285 9.853 1.00 82.75 329 LEU A N 1
ATOM 2607 C CA . LEU A 1 329 ? -7.884 -9.891 8.573 1.00 82.75 329 LEU A CA 1
ATOM 2608 C C . LEU A 1 329 ? -6.630 -9.986 7.703 1.00 82.75 329 LEU A C 1
ATOM 2610 O O . LEU A 1 329 ? -6.286 -9.071 6.957 1.00 82.75 329 LEU A O 1
ATOM 2614 N N . LYS A 1 330 ? -5.920 -11.114 7.790 1.00 74.50 330 LYS A N 1
ATOM 2615 C CA . LYS A 1 330 ? -4.776 -11.369 6.908 1.00 74.50 330 LYS A CA 1
ATOM 2616 C C . LYS A 1 330 ? -5.254 -11.911 5.563 1.00 74.50 330 LYS A C 1
ATOM 2618 O O . LYS A 1 330 ? -5.792 -13.013 5.499 1.00 74.50 330 LYS A O 1
ATOM 2623 N N . VAL A 1 331 ? -4.976 -11.173 4.491 1.00 63.94 331 VAL A N 1
ATOM 2624 C CA . VAL A 1 331 ? -5.127 -11.659 3.113 1.00 63.94 331 VAL A CA 1
ATOM 2625 C C . VAL A 1 331 ? -4.008 -12.660 2.848 1.00 63.94 331 VAL A C 1
ATOM 2627 O O . VAL A 1 331 ? -2.886 -12.292 2.519 1.00 63.94 331 VAL A O 1
ATOM 2630 N N . THR A 1 332 ? -4.247 -13.945 3.080 1.00 53.34 332 THR A N 1
ATOM 2631 C CA . THR A 1 332 ? -3.262 -14.976 2.733 1.00 53.34 332 THR A CA 1
ATOM 2632 C C . THR A 1 332 ? -3.242 -15.146 1.217 1.00 53.34 332 THR A C 1
ATOM 2634 O O . THR A 1 332 ? -4.239 -15.597 0.657 1.00 53.34 332 THR A O 1
ATOM 2637 N N . GLY A 1 333 ? -2.117 -14.806 0.572 1.00 40.62 333 GLY A N 1
ATOM 2638 C CA . GLY A 1 333 ? -1.875 -14.905 -0.881 1.00 40.62 333 GLY A CA 1
ATOM 2639 C C . GLY A 1 333 ? -1.857 -16.338 -1.432 1.00 40.62 333 GLY A C 1
ATOM 2640 O O . GLY A 1 333 ? -0.873 -16.782 -2.016 1.00 40.62 333 GLY A O 1
ATOM 2641 N N . GLY A 1 334 ? -2.929 -17.083 -1.184 1.00 39.31 334 GLY A N 1
ATOM 2642 C CA . GLY A 1 334 ? -3.092 -18.500 -1.498 1.00 39.31 334 GLY A CA 1
ATOM 2643 C C . GLY A 1 334 ? -4.504 -19.041 -1.254 1.00 39.31 334 GLY A C 1
ATOM 2644 O O . GLY A 1 334 ? -4.790 -20.152 -1.691 1.00 39.31 334 GLY A O 1
ATOM 2645 N N . TYR A 1 335 ? -5.397 -18.278 -0.616 1.00 40.41 335 TYR A N 1
ATOM 2646 C CA . TYR A 1 335 ? -6.836 -18.495 -0.778 1.00 40.41 335 TYR A CA 1
ATOM 2647 C C . TYR A 1 335 ? -7.281 -17.738 -2.023 1.00 40.41 335 TYR A C 1
ATOM 2649 O O . TYR A 1 335 ? -6.770 -16.650 -2.281 1.00 40.41 335 TYR A O 1
ATOM 2657 N N . ASN A 1 336 ? -8.182 -18.327 -2.815 1.00 41.91 336 ASN A N 1
ATOM 2658 C CA . ASN A 1 336 ? -8.784 -17.634 -3.948 1.00 41.91 336 ASN A CA 1
ATOM 2659 C C . ASN A 1 336 ? -9.263 -16.269 -3.459 1.00 41.91 336 ASN A C 1
ATOM 2661 O O . ASN A 1 336 ? -10.175 -16.176 -2.650 1.00 41.91 336 ASN A O 1
ATOM 2665 N N . GLU A 1 337 ? -8.648 -15.215 -3.971 1.00 46.91 337 GLU A N 1
ATOM 2666 C CA . GLU A 1 337 ? -8.921 -13.816 -3.629 1.00 46.91 337 GLU A CA 1
ATOM 2667 C C . GLU A 1 337 ? -10.391 -13.423 -3.896 1.00 46.91 337 GLU A C 1
ATOM 2669 O O . GLU A 1 337 ? -10.894 -12.437 -3.370 1.00 46.91 337 GLU A O 1
ATOM 2674 N N . ASN A 1 338 ? -11.112 -14.282 -4.625 1.00 43.75 338 ASN A N 1
ATOM 2675 C CA . ASN A 1 338 ? -12.552 -14.248 -4.851 1.00 43.75 338 ASN A CA 1
ATOM 2676 C C . ASN A 1 338 ? -13.409 -14.850 -3.719 1.00 43.75 338 ASN A C 1
ATOM 2678 O O . ASN A 1 338 ? -14.619 -14.880 -3.879 1.00 43.75 338 ASN A O 1
ATOM 2682 N N . GLU A 1 339 ? -12.853 -15.385 -2.629 1.00 47.53 339 GLU A N 1
ATOM 2683 C CA . GLU A 1 339 ? -13.621 -16.070 -1.571 1.00 47.53 339 GLU A CA 1
ATOM 2684 C C . GLU A 1 339 ? -14.011 -15.168 -0.393 1.00 47.53 339 GLU A C 1
ATOM 2686 O O . GLU A 1 339 ? -14.930 -15.520 0.346 1.00 47.53 339 GLU A O 1
ATOM 2691 N N . TYR A 1 340 ? -13.416 -13.977 -0.251 1.00 51.03 340 TYR A N 1
ATOM 2692 C CA . TYR A 1 340 ? -13.923 -12.945 0.663 1.00 51.03 340 TYR A CA 1
ATOM 2693 C C . TYR A 1 340 ? -15.224 -12.353 0.084 1.00 51.03 340 TYR A C 1
ATOM 2695 O O . TYR A 1 340 ? -15.216 -11.326 -0.587 1.00 51.03 340 TYR A O 1
ATOM 2703 N N . GLY A 1 341 ? -16.329 -13.081 0.276 1.00 44.94 341 GLY A N 1
ATOM 2704 C CA . GLY A 1 341 ? -17.682 -12.747 -0.191 1.00 44.94 341 GLY A CA 1
ATOM 2705 C C . GLY A 1 341 ? -18.298 -13.720 -1.212 1.00 44.94 341 GLY A C 1
ATOM 2706 O O . GLY A 1 341 ? -19.424 -13.519 -1.658 1.00 44.94 341 GLY A O 1
ATOM 2707 N N . ASN A 1 342 ? -17.588 -14.789 -1.600 1.00 44.91 342 ASN A N 1
ATOM 2708 C CA . ASN A 1 342 ? -18.122 -15.852 -2.479 1.00 44.91 342 ASN A CA 1
ATOM 2709 C C . ASN A 1 342 ? -18.126 -17.237 -1.812 1.00 44.91 342 ASN A C 1
ATOM 2711 O O . ASN A 1 342 ? -18.427 -18.252 -2.442 1.00 44.91 342 ASN A O 1
ATOM 2715 N N . THR A 1 343 ? -17.788 -17.296 -0.527 1.00 50.25 343 THR A N 1
ATOM 2716 C CA . THR A 1 343 ? -18.062 -18.451 0.321 1.00 50.25 343 THR A CA 1
ATOM 2717 C C . THR A 1 343 ? -19.442 -18.286 0.945 1.00 50.25 343 THR A C 1
ATOM 2719 O O . THR A 1 343 ? -19.880 -17.187 1.266 1.00 50.25 343 THR A O 1
ATOM 2722 N N . THR A 1 344 ? -20.138 -19.391 1.196 1.00 56.38 344 THR A N 1
ATOM 2723 C CA . THR A 1 344 ? -21.397 -19.389 1.963 1.00 56.38 344 THR A CA 1
ATOM 2724 C C . THR A 1 344 ? -21.244 -18.862 3.401 1.00 56.38 344 THR A C 1
ATOM 2726 O O . THR A 1 344 ? -22.249 -18.689 4.085 1.00 56.38 344 THR A O 1
ATOM 2729 N N . SER A 1 345 ? -20.012 -18.631 3.877 1.00 63.09 345 SER A N 1
ATOM 2730 C CA . SER A 1 345 ? -19.710 -18.039 5.183 1.00 63.09 345 SER A CA 1
ATOM 2731 C C . SER A 1 345 ? -18.401 -17.243 5.163 1.00 63.09 345 SER A C 1
ATOM 2733 O O . SER A 1 345 ? -17.349 -17.787 4.808 1.00 63.09 345 SER A O 1
ATOM 2735 N N . PHE A 1 346 ? -18.448 -15.997 5.627 1.00 73.81 346 PHE A N 1
ATOM 2736 C CA . PHE A 1 346 ? -17.281 -15.150 5.866 1.00 73.81 346 PHE A CA 1
ATOM 2737 C C . PHE A 1 346 ? -16.596 -15.543 7.190 1.00 73.81 346 PHE A C 1
ATOM 2739 O O . PHE A 1 346 ? -17.244 -15.535 8.233 1.00 73.81 346 PHE A O 1
ATOM 2746 N N . MET A 1 347 ? -15.308 -15.913 7.145 1.00 77.88 347 MET A N 1
ATOM 2747 C CA . MET A 1 347 ? -14.494 -16.343 8.305 1.00 77.88 347 MET A CA 1
ATOM 2748 C C . MET A 1 347 ? -15.178 -17.391 9.221 1.00 77.88 347 MET A C 1
ATOM 2750 O O . MET A 1 347 ? -15.468 -17.106 10.386 1.00 77.88 347 MET A O 1
ATOM 2754 N N . PRO A 1 348 ? -15.444 -18.619 8.727 1.00 76.44 348 PRO A N 1
ATOM 2755 C CA . PRO A 1 348 ? -16.128 -19.648 9.510 1.00 76.44 348 PRO A CA 1
ATOM 2756 C C . PRO A 1 348 ? -15.374 -20.000 10.799 1.00 76.44 348 PRO A C 1
ATOM 2758 O O . PRO A 1 348 ? -14.156 -20.158 10.795 1.00 76.44 348 PRO A O 1
ATOM 2761 N N . GLY A 1 349 ? -16.122 -20.169 11.892 1.00 80.88 349 GLY A N 1
ATOM 2762 C CA . GLY A 1 349 ? -15.587 -20.513 13.215 1.00 80.88 349 GLY A CA 1
ATOM 2763 C C . GLY A 1 349 ? -15.194 -19.310 14.077 1.00 80.88 349 GLY A C 1
ATOM 2764 O O . GLY A 1 349 ? -14.921 -19.484 15.260 1.00 80.88 349 GLY A O 1
ATOM 2765 N N . LEU A 1 350 ? -15.204 -18.094 13.523 1.00 85.94 350 LEU A N 1
ATOM 2766 C CA . LEU A 1 350 ? -14.912 -16.887 14.284 1.00 85.94 350 LEU A CA 1
ATOM 2767 C C . LEU A 1 350 ? -16.141 -16.410 15.070 1.00 85.94 350 LEU A C 1
ATOM 2769 O O . LEU A 1 350 ? -17.211 -16.200 14.499 1.00 85.94 350 LEU A O 1
ATOM 2773 N N . THR A 1 351 ? -15.970 -16.177 16.372 1.00 91.06 351 THR A N 1
ATOM 2774 C CA . THR A 1 351 ? -17.026 -15.628 17.235 1.00 91.06 351 THR A CA 1
ATOM 2775 C C . THR A 1 351 ? -16.860 -14.123 17.367 1.00 91.06 351 THR A C 1
ATOM 2777 O O . THR A 1 351 ? -15.902 -13.641 17.965 1.00 91.06 351 THR A O 1
ATOM 2780 N N . SER A 1 352 ? -17.806 -13.373 16.807 1.00 92.38 352 SER A N 1
ATOM 2781 C CA . SER A 1 352 ? -17.840 -11.912 16.910 1.00 92.38 352 SER A CA 1
ATOM 2782 C C . SER A 1 352 ? -18.769 -11.436 18.029 1.00 92.38 352 SER A C 1
ATOM 2784 O O . SER A 1 352 ? -19.651 -12.166 18.486 1.00 92.38 352 SER A O 1
ATOM 2786 N N . ILE A 1 353 ? -18.659 -10.161 18.406 1.00 93.88 353 ILE A N 1
ATOM 2787 C CA . ILE A 1 353 ? -19.612 -9.480 19.289 1.00 93.88 353 ILE A CA 1
ATOM 2788 C C . ILE A 1 353 ? -21.051 -9.623 18.784 1.00 93.88 353 ILE A C 1
ATOM 2790 O O . ILE A 1 353 ? -21.966 -9.794 19.584 1.00 93.88 353 ILE A O 1
ATOM 2794 N N . GLY A 1 354 ? -21.259 -9.627 17.463 1.00 93.06 354 GLY A N 1
ATOM 2795 C CA . GLY A 1 354 ? -22.581 -9.846 16.883 1.00 93.06 354 GLY A CA 1
ATOM 2796 C C . GLY A 1 354 ? -23.115 -11.254 17.153 1.00 93.06 354 GLY A C 1
ATOM 2797 O O . GLY A 1 354 ? -24.292 -11.419 17.466 1.00 93.06 354 GLY A O 1
ATOM 2798 N N . THR A 1 355 ? -22.245 -12.265 17.134 1.00 92.69 355 THR A N 1
ATOM 2799 C CA . THR A 1 355 ? -22.611 -13.647 17.497 1.00 92.69 355 THR A CA 1
ATOM 2800 C C . THR A 1 355 ? -23.033 -13.717 18.966 1.00 92.69 355 THR A C 1
ATOM 2802 O O . THR A 1 355 ? -24.146 -14.142 19.272 1.00 92.69 355 THR A O 1
ATOM 2805 N N . ILE A 1 356 ? -22.210 -13.165 19.863 1.00 94.88 356 ILE A N 1
ATOM 2806 C CA . ILE A 1 356 ? -22.465 -13.134 21.314 1.00 94.88 356 ILE A CA 1
ATOM 2807 C C . ILE A 1 356 ? -23.775 -12.392 21.636 1.00 94.88 356 ILE A C 1
ATOM 2809 O O . ILE A 1 356 ? -24.568 -12.824 22.475 1.00 94.88 356 ILE A O 1
ATOM 2813 N N . LEU A 1 357 ? -24.039 -11.265 20.969 1.00 95.50 357 LEU A N 1
ATOM 2814 C CA . LEU A 1 357 ? -25.275 -10.503 21.154 1.00 95.50 357 LEU A CA 1
ATOM 2815 C C . LEU A 1 357 ? -26.503 -11.260 20.620 1.00 95.50 357 LEU A C 1
ATOM 2817 O O . LEU A 1 357 ? -27.557 -11.227 21.262 1.00 95.50 357 LEU A O 1
ATOM 2821 N N . ALA A 1 358 ? -26.384 -11.972 19.494 1.00 94.75 358 ALA A N 1
ATOM 2822 C CA . ALA A 1 358 ? -27.474 -12.770 18.928 1.00 94.75 358 ALA A CA 1
ATOM 2823 C C . ALA A 1 358 ? -27.895 -13.896 19.881 1.00 94.75 358 ALA A C 1
ATOM 2825 O O . ALA A 1 358 ? -29.084 -14.050 20.163 1.00 94.75 358 ALA A O 1
ATOM 2826 N N . GLU A 1 359 ? -26.926 -14.618 20.449 1.00 93.62 359 GLU A N 1
ATOM 2827 C CA . GLU A 1 359 ? -27.160 -15.660 21.461 1.00 93.62 359 GLU A CA 1
ATOM 2828 C C . GLU A 1 359 ? -27.868 -15.118 22.710 1.00 93.62 359 GLU A C 1
ATOM 2830 O O . GLU A 1 359 ? -28.608 -15.827 23.390 1.00 93.62 359 GLU A O 1
ATOM 2835 N N . GLN A 1 360 ? -27.688 -13.828 22.992 1.00 94.44 360 GLN A N 1
ATOM 2836 C CA . GLN A 1 360 ? -28.330 -13.125 24.096 1.00 94.44 360 GLN A CA 1
ATOM 2837 C C . GLN A 1 360 ? -29.666 -12.472 23.725 1.00 94.44 360 GLN A C 1
ATOM 2839 O O . GLN A 1 360 ? -30.225 -11.732 24.545 1.00 94.44 360 GLN A O 1
ATOM 2844 N N . GLY A 1 361 ? -30.201 -12.754 22.536 1.00 95.56 361 GLY A N 1
ATOM 2845 C CA . GLY A 1 361 ? -31.518 -12.307 22.087 1.00 95.56 361 GLY A CA 1
ATOM 2846 C C . GLY A 1 361 ? -31.570 -10.852 21.621 1.00 95.56 361 GLY A C 1
ATOM 2847 O O . GLY A 1 361 ? -32.648 -10.258 21.607 1.00 95.56 361 GLY A O 1
ATOM 2848 N N . TYR A 1 362 ? -30.430 -10.249 21.272 1.00 97.31 362 TYR A N 1
ATOM 2849 C CA . TYR A 1 362 ? -30.409 -8.911 20.690 1.00 97.31 362 TYR A CA 1
ATOM 2850 C C . TYR A 1 362 ? -30.836 -8.935 19.222 1.00 97.31 362 TYR A C 1
ATOM 2852 O O . TYR A 1 362 ? -30.308 -9.702 18.418 1.00 97.31 362 TYR A O 1
ATOM 2860 N N . ASN A 1 363 ? -31.723 -8.008 18.860 1.00 96.75 363 ASN A N 1
ATOM 2861 C CA . ASN A 1 363 ? -31.971 -7.667 17.464 1.00 96.75 363 ASN A CA 1
ATOM 2862 C C . ASN A 1 363 ? -30.828 -6.790 16.954 1.00 96.75 363 ASN A C 1
ATOM 2864 O O . ASN A 1 363 ? -30.459 -5.812 17.606 1.00 96.75 363 ASN A O 1
ATOM 2868 N N . GLN A 1 364 ? -30.286 -7.134 15.791 1.00 94.81 364 GLN A N 1
ATOM 2869 C CA . GLN A 1 364 ? -29.116 -6.474 15.225 1.00 94.81 364 GLN A CA 1
ATOM 2870 C C . GLN A 1 364 ? -29.424 -5.965 13.823 1.00 94.81 364 GLN A C 1
ATOM 2872 O O . GLN A 1 364 ? -30.092 -6.635 13.039 1.00 94.81 364 GLN A O 1
ATOM 2877 N N . ALA A 1 365 ? -28.926 -4.772 13.520 1.00 93.12 365 ALA A N 1
ATOM 2878 C CA . ALA A 1 365 ? -29.001 -4.164 12.205 1.00 93.12 365 ALA A CA 1
ATOM 2879 C C . ALA A 1 365 ? -27.705 -3.392 11.947 1.00 93.12 365 ALA A C 1
ATOM 2881 O O . ALA A 1 365 ? -27.194 -2.728 12.850 1.00 93.12 365 ALA A O 1
ATOM 2882 N N . ILE A 1 366 ? -27.202 -3.469 10.717 1.00 89.56 366 ILE A N 1
ATOM 2883 C CA . ILE A 1 366 ? -26.101 -2.640 10.230 1.00 89.56 366 ILE A CA 1
ATOM 2884 C C . ILE A 1 366 ? -26.668 -1.591 9.276 1.00 89.56 366 ILE A C 1
ATOM 2886 O O . ILE A 1 366 ? -27.463 -1.909 8.391 1.00 89.56 366 ILE A O 1
ATOM 2890 N N . LEU A 1 367 ? -26.291 -0.331 9.484 1.00 90.62 367 LEU A N 1
ATOM 2891 C CA . LEU A 1 367 ? -26.668 0.785 8.625 1.00 90.62 367 LEU A CA 1
ATOM 2892 C C . LEU A 1 367 ? -25.406 1.318 7.953 1.00 90.62 367 LEU A C 1
ATOM 2894 O O . LEU A 1 367 ? -24.487 1.762 8.635 1.00 90.62 367 LEU A O 1
ATOM 2898 N N . MET A 1 368 ? -25.380 1.287 6.624 1.00 86.50 368 MET A N 1
ATOM 2899 C CA . MET A 1 368 ? -24.253 1.757 5.823 1.00 86.50 368 MET A CA 1
ATOM 2900 C C . MET A 1 368 ? -24.743 2.573 4.629 1.00 86.50 368 MET A C 1
ATOM 2902 O O . MET A 1 368 ? -25.805 2.298 4.075 1.00 86.50 368 MET A O 1
ATOM 2906 N N . GLY A 1 369 ? -23.978 3.604 4.265 1.00 84.50 369 GLY A N 1
ATOM 2907 C CA . GLY A 1 369 ? -24.274 4.450 3.104 1.00 84.50 369 GLY A CA 1
ATOM 2908 C C . GLY A 1 369 ? -23.734 3.898 1.780 1.00 84.50 369 GLY A C 1
ATOM 2909 O O . GLY A 1 369 ? -24.140 4.365 0.719 1.00 84.50 369 GLY A O 1
ATOM 2910 N N . SER A 1 370 ? -22.818 2.930 1.836 1.00 76.69 370 SER A N 1
ATOM 2911 C CA . SER A 1 370 ? -22.255 2.231 0.680 1.00 76.69 370 SER A CA 1
ATOM 2912 C C . SER A 1 370 ? -23.075 0.991 0.308 1.00 76.69 370 SER A C 1
ATOM 2914 O O . SER A 1 370 ? -23.911 0.521 1.079 1.00 76.69 370 SER A O 1
ATOM 2916 N N . ASP A 1 371 ? -22.826 0.444 -0.885 1.00 73.75 371 ASP A N 1
ATOM 2917 C CA . ASP A 1 371 ? -23.337 -0.880 -1.249 1.00 73.75 371 ASP A CA 1
ATOM 2918 C C . ASP A 1 371 ? -22.754 -1.935 -0.295 1.00 73.75 371 ASP A C 1
ATOM 2920 O O . ASP A 1 371 ? -21.539 -1.992 -0.100 1.00 73.75 371 ASP A O 1
ATOM 2924 N N . ALA A 1 372 ? -23.611 -2.779 0.283 1.00 70.38 372 ALA A N 1
ATOM 2925 C CA . ALA A 1 372 ? -23.210 -3.810 1.241 1.00 70.38 372 ALA A CA 1
ATOM 2926 C C . ALA A 1 372 ? -22.272 -4.879 0.654 1.00 70.38 372 ALA A C 1
ATOM 2928 O O . ALA A 1 372 ? -21.641 -5.618 1.398 1.00 70.38 372 ALA A O 1
ATOM 2929 N N . SER A 1 373 ? -22.174 -4.970 -0.671 1.00 66.12 373 SER A N 1
ATOM 2930 C CA . SER A 1 373 ? -21.278 -5.895 -1.374 1.00 66.12 373 SER A CA 1
ATOM 2931 C C . SER A 1 373 ? -19.864 -5.322 -1.543 1.00 66.12 373 SER A C 1
ATOM 2933 O O . SER A 1 373 ? -18.935 -6.047 -1.897 1.00 66.12 373 SER A O 1
ATOM 2935 N N . PHE A 1 374 ? -19.680 -4.015 -1.327 1.00 60.28 374 PHE A N 1
ATOM 2936 C CA . PHE A 1 374 ? -18.388 -3.353 -1.472 1.00 60.28 374 PHE A CA 1
ATOM 2937 C C . PHE A 1 374 ? -17.420 -3.799 -0.363 1.00 60.28 374 PHE A C 1
ATOM 2939 O O . PHE A 1 374 ? -17.774 -3.806 0.814 1.00 60.28 374 PHE A O 1
ATOM 2946 N N . GLY A 1 375 ? -16.195 -4.181 -0.743 1.00 56.81 375 GLY A N 1
ATOM 2947 C CA . GLY A 1 375 ? -15.177 -4.696 0.182 1.00 56.81 375 GLY A CA 1
ATOM 2948 C C . GLY A 1 375 ? -15.393 -6.140 0.654 1.00 56.81 375 GLY A C 1
ATOM 2949 O O . GLY A 1 375 ? -14.772 -6.547 1.627 1.00 56.81 375 GLY A O 1
ATOM 2950 N N . GLY A 1 376 ? -16.276 -6.914 0.012 1.00 55.19 376 GLY A N 1
ATOM 2951 C CA . GLY A 1 376 ? -16.526 -8.309 0.404 1.00 55.19 376 GLY A CA 1
ATOM 2952 C C . GLY A 1 376 ? -17.306 -8.449 1.717 1.00 55.19 376 GLY A C 1
ATOM 2953 O O . GLY A 1 376 ? -17.197 -9.464 2.396 1.00 55.19 376 GLY A O 1
ATOM 2954 N N . ALA A 1 377 ? -18.082 -7.425 2.090 1.00 51.72 377 ALA A N 1
ATOM 2955 C CA . ALA A 1 377 ? -18.845 -7.372 3.339 1.00 51.72 377 ALA A CA 1
ATOM 2956 C C . ALA A 1 377 ? -20.155 -8.194 3.326 1.00 51.72 377 ALA A C 1
ATOM 2958 O O . ALA A 1 377 ? -20.940 -8.102 4.275 1.00 51.72 377 ALA A O 1
ATOM 2959 N N . ARG A 1 378 ? -20.399 -8.989 2.275 1.00 48.81 378 ARG A N 1
ATOM 2960 C CA . ARG A 1 378 ? -21.601 -9.813 2.116 1.00 48.81 378 ARG A CA 1
ATOM 2961 C C . ARG A 1 378 ? -21.277 -11.275 1.878 1.00 48.81 378 ARG A C 1
ATOM 2963 O O . ARG A 1 378 ? -20.321 -11.528 1.118 1.00 48.81 378 ARG A O 1
#

Mean predicted aligned error: 14.63 Å

Organism: Enterococcus gallinarum (NCBI:txid1353)

Solvent-accessible surface area (backbone atoms only — not comparable to full-atom values): 22208 Å² total; per-residue (Å²): 68,69,69,45,52,49,49,27,52,48,46,51,70,69,56,84,61,95,48,66,69,61,39,50,54,50,22,52,51,53,33,51,41,50,53,35,49,52,55,46,52,33,60,77,69,68,36,63,72,60,47,68,77,47,45,85,61,89,71,78,86,66,56,74,65,56,44,53,50,54,39,51,51,43,50,50,55,49,50,52,47,56,60,62,68,57,72,80,77,73,59,81,76,54,55,58,56,49,51,52,53,50,51,55,49,52,50,33,28,50,36,29,26,52,6,42,29,43,25,37,43,28,53,44,48,42,73,72,71,38,95,63,53,72,58,53,53,52,46,60,71,48,49,75,72,78,90,57,66,65,64,60,58,51,50,45,48,70,40,28,49,44,49,16,53,53,52,21,50,50,52,45,49,49,54,50,50,50,58,50,62,77,53,71,81,56,105,54,103,60,91,76,83,57,67,71,58,55,50,51,55,41,51,53,21,49,49,46,17,53,52,19,41,53,52,13,42,60,62,68,34,54,68,58,54,42,47,70,77,72,52,84,79,59,62,57,83,76,67,58,74,60,74,87,82,46,92,83,83,78,64,95,75,78,76,91,85,87,84,83,86,68,84,93,73,61,46,53,49,26,15,51,90,50,50,22,70,29,89,58,58,74,44,57,70,61,57,52,50,43,68,37,97,88,34,81,72,65,44,81,54,96,47,58,44,40,82,81,82,52,87,23,30,88,43,74,59,18,37,50,40,30,73,40,48,75,43,62,45,70,82,60,98,78,57,67,65,69,44,66,45,67,44,102,56,80,69,79,92,67,70,29,55,67,52,59,39,44,80,70,71,49,88,82,84,87,87,73,95,63,66,64,64,61,85,37,68,76

Nearest PDB structures (foldseek):
  8j7w-assembly1_A  TM=1.924E-01  e=2.181E+00  Homo sapiens
  7y8a-assembly1_a  TM=2.408E-01  e=6.313E+00  Chroomonas placoidea
  8j7t-assembly1_B  TM=1.888E-01  e=3.536E+00  Homo sapiens

Foldseek 3Di:
DVVLVVQLVCQLVVDPDVDSVLSNVVSVLVSQLVVLLQVLVCVVVVVVVSVVVPDPPPPVPDDSVVSLVSNVVSVVVVVVVVVVVPVPDDDPVVVVVVVVVVVLLVVLLVLLLLLQLLLQVLVCCCVPVNLDFPQVVVLVVLDDCVPPDCVVVVCSCSTSNSVSNSVSVVLSVVLVVCLVVVPVPDPDPDDDDDPVSSVVSSVVSNVSNVVSNVNSCVSNDVVRVCCQPPDDDCCCVVPPDAPVNDDDDADPDHDDDDDDDDPPDFQQQADVVQPHVDPHRPPVVVSVQCPDPPHPADAPDPGGGHDDDDRQCPDDVQVVCCQFQVDHHGPDPPPNSVCLQVDPDHPPPTDTNVNVVVVVVDDDDDDDPDDCPPSSND